Protein AF-A0A059C573-F1 (afdb_monomer_lite)

Sequence (585 aa):
MQMGGVNGIGSIEAICLKLDEISQYSLIKECLASLSNLRFLQVDSKDFDGITKSILTQLAKNLKVLNLTGCMELRKTPDLSFHVNLERLILESCENLVQIHTSISQLKKLVFLNLKDCNNLRELPNEMGALESLRELLLDSTAIEEIPEWRRMKKLEILSLDKCTLLTKFSFVGCVAAATNLSLVDSHLTQLPKSIENFNSLIQLNLSSTNMWELPDVTGNMKNLKVLKMRCPLRKLSSSIGMLEKLEELEAWGSFKEIPNNIGNLRLLKNLILGSPRISMVPRLPESLVNLCCKTTSMETLPNFSNLINLRNLRLTLWLNHEGPCKLEAAPSARWIGTLQMLEFLKLSSPYIATLSSDLILLSQLKKLKLQCCHLQCLPRLPTNLSYLSIKSCQRMKTTNDLSNLKALSDLVIVGCDELTEIRGLEGLENLRTLELVALPSLVKLPDLTNLKKLKKIHLNDLSNLKALSDLVTVGCDELTEIRGLEGLENLRTLELVALPSLVKLPDLTNLKKLKKIHLNDCTKLFEILGGPESSEILHNVNWSNLQKFPVPPSLENLKVRNPETKESTSDLVFREFANVSTWM

Organism: Eucalyptus grandis (NCBI:txid71139)

InterPro domains:
  IPR032675 Leucine-rich repeat domain superfamily [G3DSA:3.80.10.10] (12-290)
  IPR032675 Leucine-rich repeat domain superfamily [G3DSA:3.80.10.10] (291-463)
  IPR032675 Leucine-rich repeat domain superfamily [G3DSA:3.80.10.10] (464-574)

pLDDT: mean 75.04, std 18.4, range [27.03, 98.38]

Structure (mmCIF, N/CA/C/O backbone):
data_AF-A0A059C573-F1
#
_entry.id   AF-A0A059C573-F1
#
loop_
_atom_site.group_PDB
_atom_site.id
_atom_site.type_symbol
_atom_site.label_atom_id
_atom_site.label_alt_id
_atom_site.label_comp_id
_atom_site.label_asym_id
_atom_site.label_entity_id
_atom_site.label_seq_id
_atom_site.pdbx_PDB_ins_code
_atom_site.Cartn_x
_atom_site.Cartn_y
_atom_site.Cartn_z
_atom_site.occupancy
_atom_site.B_iso_or_equiv
_atom_site.auth_seq_id
_atom_site.auth_comp_id
_atom_site.auth_asym_id
_atom_site.auth_atom_id
_atom_site.pdbx_PDB_model_num
ATOM 1 N N . MET A 1 1 ? -57.236 17.780 18.398 1.00 28.86 1 MET A N 1
ATOM 2 C CA . MET A 1 1 ? -58.036 16.578 18.082 1.00 28.86 1 MET A CA 1
ATOM 3 C C . MET A 1 1 ? -57.640 15.494 19.067 1.00 28.86 1 MET A C 1
ATOM 5 O O . MET A 1 1 ? -56.470 15.143 19.094 1.00 28.86 1 MET A O 1
ATOM 9 N N . GLN A 1 2 ? -58.568 15.018 19.902 1.00 29.19 2 GLN A N 1
ATOM 10 C CA . GLN A 1 2 ? -58.372 13.769 20.642 1.00 29.19 2 GLN A CA 1
ATOM 11 C C . GLN A 1 2 ? -58.235 12.648 19.608 1.00 29.19 2 GLN A C 1
ATOM 13 O O . GLN A 1 2 ? -59.201 12.322 18.923 1.00 29.19 2 GLN A O 1
ATOM 18 N N . MET A 1 3 ? -57.031 12.105 19.450 1.00 27.03 3 MET A N 1
ATOM 19 C CA . MET A 1 3 ? -56.837 10.877 18.689 1.00 27.03 3 MET A CA 1
ATOM 20 C C . MET A 1 3 ? -57.242 9.726 19.606 1.00 27.03 3 MET A C 1
ATOM 22 O O . MET A 1 3 ? -56.589 9.464 20.616 1.00 27.03 3 MET A O 1
ATOM 26 N N . GLY A 1 4 ? -58.365 9.087 19.275 1.00 27.38 4 GLY A N 1
ATOM 27 C CA . GLY A 1 4 ? -58.764 7.816 19.865 1.00 27.38 4 GLY A CA 1
ATOM 28 C C . GLY A 1 4 ? -57.619 6.808 19.783 1.00 27.38 4 GLY A C 1
ATOM 29 O O . GLY A 1 4 ? -56.829 6.836 18.839 1.00 27.38 4 GLY A O 1
ATOM 30 N N . GLY A 1 5 ? -57.516 5.957 20.806 1.00 33.62 5 GLY A N 1
ATOM 31 C CA . GLY A 1 5 ? -56.427 5.001 20.977 1.00 33.62 5 GLY A CA 1
ATOM 32 C C . GLY A 1 5 ? -56.122 4.233 19.694 1.00 33.62 5 GLY A C 1
ATOM 33 O O . GLY A 1 5 ? -56.899 3.383 19.261 1.00 33.62 5 GLY A O 1
ATOM 34 N N . VAL A 1 6 ? -54.966 4.522 19.097 1.00 39.78 6 VAL A N 1
ATOM 35 C CA . VAL A 1 6 ? -54.419 3.723 18.004 1.00 39.78 6 VAL A CA 1
ATOM 36 C C . VAL A 1 6 ? -53.833 2.463 18.639 1.00 39.78 6 VAL A C 1
ATOM 38 O O . VAL A 1 6 ? -52.657 2.399 18.993 1.00 39.78 6 VAL A O 1
ATOM 41 N N . ASN A 1 7 ? -54.680 1.456 18.846 1.00 40.38 7 ASN A N 1
ATOM 42 C CA . ASN A 1 7 ? -54.255 0.112 19.224 1.00 40.38 7 ASN A CA 1
ATOM 43 C C . ASN A 1 7 ? -53.390 -0.460 18.088 1.00 40.38 7 ASN A C 1
ATOM 45 O O . ASN A 1 7 ? -53.911 -0.944 17.089 1.00 40.38 7 ASN A O 1
ATOM 49 N N . GLY A 1 8 ? -52.065 -0.348 18.218 1.00 46.00 8 GLY A N 1
ATOM 50 C CA . GLY A 1 8 ? -51.107 -0.862 17.232 1.00 46.00 8 GLY A CA 1
ATOM 51 C C . GLY A 1 8 ? -49.715 -0.228 17.278 1.00 46.00 8 GLY A C 1
ATOM 52 O O . GLY A 1 8 ? -48.758 -0.836 16.816 1.00 46.00 8 GLY A O 1
ATOM 53 N N . ILE A 1 9 ? -49.556 0.954 17.885 1.00 49.59 9 ILE A N 1
ATOM 54 C CA . ILE A 1 9 ? -48.246 1.641 17.948 1.00 49.59 9 ILE A CA 1
ATOM 55 C C . ILE A 1 9 ? -47.241 0.897 18.848 1.00 49.59 9 ILE A C 1
ATOM 57 O O . ILE A 1 9 ? -46.040 0.919 18.600 1.00 49.59 9 ILE A O 1
ATOM 61 N N . GLY A 1 10 ? -47.723 0.155 19.850 1.00 54.41 10 GLY A N 1
ATOM 62 C CA . GLY A 1 10 ? -46.877 -0.576 20.797 1.00 54.41 10 GLY A CA 1
ATOM 63 C C . GLY A 1 10 ? -46.015 -1.693 20.192 1.00 54.41 10 GLY A C 1
ATOM 64 O O . GLY A 1 10 ? -45.104 -2.149 20.869 1.00 54.41 10 GLY A O 1
ATOM 65 N N . SER A 1 11 ? -46.253 -2.146 18.953 1.00 59.22 11 SER A N 1
ATOM 66 C CA . SER A 1 11 ? -45.430 -3.174 18.282 1.00 59.22 11 SER A CA 1
ATOM 67 C C . SER A 1 11 ? -44.274 -2.611 17.449 1.00 59.22 11 SER A C 1
ATOM 69 O O . SER A 1 11 ? -43.527 -3.384 16.856 1.00 59.22 11 SER A O 1
ATOM 71 N N . ILE A 1 12 ? -44.131 -1.286 17.351 1.00 59.88 12 ILE A N 1
ATOM 72 C CA . ILE A 1 12 ? -43.086 -0.670 16.527 1.00 59.88 12 ILE A CA 1
ATOM 73 C C . ILE A 1 12 ? -41.718 -0.851 17.196 1.00 59.88 12 ILE A C 1
ATOM 75 O O . ILE A 1 12 ? -41.489 -0.376 18.307 1.00 59.88 12 ILE A O 1
ATOM 79 N N . GLU A 1 13 ? -40.794 -1.511 16.493 1.00 67.44 13 GLU A N 1
ATOM 80 C CA . GLU A 1 13 ? -39.437 -1.786 16.988 1.00 67.44 13 GLU A CA 1
ATOM 81 C C . GLU A 1 13 ? -38.367 -0.821 16.445 1.00 67.44 13 GLU A C 1
ATOM 83 O O . GLU A 1 13 ? -37.276 -0.743 17.014 1.00 67.44 13 GLU A O 1
ATOM 88 N N . ALA A 1 14 ? -38.651 -0.064 15.380 1.00 67.88 14 ALA A N 1
ATOM 89 C CA . ALA A 1 14 ? -37.696 0.851 14.752 1.00 67.88 14 ALA A CA 1
ATOM 90 C C . ALA A 1 14 ? -38.371 2.124 14.227 1.00 67.88 14 ALA A C 1
ATOM 92 O O . ALA A 1 14 ? -39.401 2.041 13.558 1.00 67.88 14 ALA A O 1
ATOM 93 N N . ILE A 1 15 ? -37.783 3.291 14.512 1.00 67.56 15 ILE A N 1
ATOM 94 C CA . ILE A 1 15 ? -38.292 4.601 14.077 1.00 67.56 15 ILE A CA 1
ATOM 95 C C . ILE A 1 15 ? -37.143 5.498 13.620 1.00 67.56 15 ILE A C 1
ATOM 97 O O . ILE A 1 15 ? -36.111 5.587 14.285 1.00 67.56 15 ILE A O 1
ATOM 101 N N . CYS A 1 16 ? -37.371 6.215 12.519 1.00 64.38 16 CYS A N 1
ATOM 102 C CA . CYS A 1 16 ? -36.557 7.348 12.092 1.00 64.38 16 CYS A CA 1
ATOM 103 C C . CYS A 1 16 ? -37.394 8.624 12.211 1.00 64.38 16 CYS A C 1
ATOM 105 O O . CYS A 1 16 ? -38.451 8.733 11.592 1.00 64.38 16 CYS A O 1
ATOM 107 N N . LEU A 1 17 ? -36.928 9.577 13.011 1.00 69.25 17 LEU A N 1
ATOM 108 C CA . LEU A 1 17 ? -37.536 10.888 13.178 1.00 69.25 17 LEU A CA 1
ATOM 109 C C . LEU A 1 17 ? -36.695 11.909 12.428 1.00 69.25 17 LEU A C 1
ATOM 111 O O . LEU A 1 17 ? -35.503 12.037 12.699 1.00 69.25 17 LEU A O 1
ATOM 115 N N . LYS A 1 18 ? -37.334 12.648 11.525 1.00 66.25 18 LYS A N 1
ATOM 116 C CA . LYS A 1 18 ? -36.776 13.869 10.959 1.00 66.25 18 LYS A CA 1
ATOM 117 C C . LYS A 1 18 ? -37.558 15.042 11.530 1.00 66.25 18 LYS A C 1
ATOM 119 O O . LYS A 1 18 ? -38.762 15.140 11.313 1.00 66.25 18 LYS A O 1
ATOM 124 N N . LEU A 1 19 ? -36.892 15.855 12.336 1.00 63.47 19 LEU A N 1
ATOM 125 C CA . LEU A 1 19 ? -37.498 16.937 13.101 1.00 63.47 19 LEU A CA 1
ATOM 126 C C . LEU A 1 19 ? -37.050 18.267 12.492 1.00 63.47 19 LEU A C 1
ATOM 128 O O . LEU A 1 19 ? -35.988 18.786 12.840 1.00 63.47 19 LEU A O 1
ATOM 132 N N . ASP A 1 20 ? -37.864 18.775 11.561 1.00 58.16 20 ASP A N 1
ATOM 133 C CA . ASP A 1 20 ? -37.593 20.006 10.805 1.00 58.16 20 ASP A CA 1
ATOM 134 C C . ASP A 1 20 ? -38.266 21.263 11.426 1.00 58.16 20 ASP A C 1
ATOM 136 O O . ASP A 1 20 ? -37.802 22.373 11.176 1.00 58.16 20 ASP A O 1
ATOM 140 N N . GLU A 1 21 ? -39.312 21.123 12.267 1.00 58.44 21 GLU A N 1
ATOM 141 C CA . GLU A 1 21 ? -40.057 22.248 12.886 1.00 58.44 21 GLU A CA 1
ATOM 142 C C . GLU A 1 21 ? -40.458 22.017 14.359 1.00 58.44 21 GLU A C 1
ATOM 144 O O . GLU A 1 21 ? -41.002 20.965 14.700 1.00 58.44 21 GLU A O 1
ATOM 149 N N . ILE A 1 22 ? -40.304 23.042 15.221 1.00 55.88 22 ILE A N 1
ATOM 150 C CA . ILE A 1 22 ? -40.609 23.044 16.681 1.00 55.88 22 ILE A CA 1
ATOM 151 C C . ILE A 1 22 ? -42.068 22.632 17.002 1.00 55.88 22 ILE A C 1
ATOM 153 O O . ILE A 1 22 ? -42.359 22.071 18.062 1.00 55.88 22 ILE A O 1
ATOM 157 N N . SER A 1 23 ? -42.995 22.845 16.068 1.00 54.47 23 SER A N 1
ATOM 158 C CA . SER A 1 23 ? -44.425 22.525 16.189 1.00 54.47 23 SER A CA 1
ATOM 159 C C . SER A 1 23 ? -44.732 21.017 16.225 1.00 54.47 23 SER A C 1
ATOM 161 O O . SER A 1 23 ? -45.738 20.613 16.808 1.00 54.47 23 SER A O 1
ATOM 163 N N . GLN A 1 24 ? -43.867 20.168 15.656 1.00 56.25 24 GLN A N 1
ATOM 164 C CA . GLN A 1 24 ? -44.086 18.717 15.562 1.00 56.25 24 GLN A CA 1
ATOM 165 C C . GLN A 1 24 ? -43.745 17.969 16.865 1.00 56.25 24 GLN A C 1
ATOM 167 O O . GLN A 1 24 ? -44.153 16.824 17.069 1.00 56.25 24 GLN A O 1
ATOM 172 N N . TYR A 1 25 ? -43.024 18.610 17.788 1.00 59.28 25 TYR A N 1
ATOM 173 C CA . TYR A 1 25 ? -42.385 17.927 18.912 1.00 59.28 25 TYR A CA 1
ATOM 174 C C . TYR A 1 25 ? -43.339 17.549 20.062 1.00 59.28 25 TYR A C 1
ATOM 176 O O . TYR A 1 25 ? -43.105 16.550 20.745 1.00 59.28 25 TYR A O 1
ATOM 184 N N . SER A 1 26 ? -44.421 18.305 20.290 1.00 59.22 26 SER A N 1
ATOM 185 C CA . SER A 1 26 ? -45.406 17.996 21.344 1.00 59.22 26 SER A CA 1
ATOM 186 C C . SER A 1 26 ? -46.211 16.729 21.026 1.00 59.22 26 SER A C 1
ATOM 188 O O . SER A 1 26 ? -46.385 15.877 21.895 1.00 59.22 26 SER A O 1
ATOM 190 N N . LEU A 1 27 ? -46.608 16.562 19.760 1.00 55.97 27 LEU A N 1
ATOM 191 C CA . LEU A 1 27 ? -47.287 15.370 19.235 1.00 55.97 27 LEU A CA 1
ATOM 192 C C . LEU A 1 27 ? -46.377 14.134 19.235 1.00 55.97 27 LEU A C 1
ATOM 194 O O . LEU A 1 27 ? -46.813 13.025 19.547 1.00 55.97 27 LEU A O 1
ATOM 198 N N . ILE A 1 28 ? -45.095 14.327 18.916 1.00 60.16 28 ILE A N 1
ATOM 199 C CA . ILE A 1 28 ? -44.097 13.253 18.901 1.00 60.16 28 ILE A CA 1
ATOM 200 C C . ILE A 1 28 ? -43.804 12.754 20.320 1.00 60.16 28 ILE A C 1
ATOM 202 O O . ILE A 1 28 ? -43.678 11.549 20.523 1.00 60.16 28 ILE A O 1
ATOM 206 N N . LYS A 1 29 ? -43.776 13.641 21.322 1.00 60.09 29 LYS A N 1
ATOM 207 C CA . LYS A 1 29 ? -43.581 13.268 22.731 1.00 60.09 29 LYS A CA 1
ATOM 208 C C . LYS A 1 29 ? -44.663 12.309 23.248 1.00 60.09 29 LYS A C 1
ATOM 210 O O . LYS A 1 29 ? -44.327 11.305 23.871 1.00 60.09 29 LYS A O 1
ATOM 215 N N . GLU A 1 30 ? -45.939 12.580 22.970 1.00 61.62 30 GLU A N 1
ATOM 216 C CA . GLU A 1 30 ? -47.046 11.701 23.388 1.00 61.62 30 GLU A CA 1
ATOM 217 C C . GLU A 1 30 ? -47.024 10.354 22.655 1.00 61.62 30 GLU A C 1
ATOM 219 O O . GLU A 1 30 ? -47.200 9.307 23.281 1.00 61.62 30 GLU A O 1
ATOM 224 N N . CYS A 1 31 ? -46.726 10.358 21.350 1.00 59.47 31 CYS A N 1
ATOM 225 C CA . CYS A 1 31 ? -46.600 9.128 20.570 1.00 59.47 31 CYS A CA 1
ATOM 226 C C . CYS A 1 31 ? -45.435 8.259 21.065 1.00 59.47 31 CYS A C 1
ATOM 228 O O . CYS A 1 31 ? -45.620 7.067 21.293 1.00 59.47 31 CYS A O 1
ATOM 230 N N . LEU A 1 32 ? -44.253 8.842 21.284 1.00 63.88 32 LEU A N 1
ATOM 231 C CA . LEU A 1 32 ? -43.049 8.123 21.713 1.00 63.88 32 LEU A CA 1
ATOM 232 C C . LEU A 1 32 ? -43.197 7.502 23.108 1.00 63.88 32 LEU A C 1
ATOM 234 O O . LEU A 1 32 ? -42.754 6.374 23.313 1.00 63.88 32 LEU A O 1
ATOM 238 N N . ALA A 1 33 ? -43.900 8.154 24.039 1.00 63.12 33 ALA A N 1
ATOM 239 C CA . ALA A 1 33 ? -44.165 7.591 25.367 1.00 63.12 33 ALA A CA 1
ATOM 240 C C . ALA A 1 33 ? -44.930 6.248 25.330 1.00 63.12 33 ALA A C 1
ATOM 242 O O . ALA A 1 33 ? -44.840 5.462 26.274 1.00 63.12 33 ALA A O 1
ATOM 243 N N . SER A 1 34 ? -45.659 5.963 24.244 1.00 65.06 34 SER A N 1
ATOM 244 C CA . SER A 1 34 ? -46.430 4.724 24.067 1.00 65.06 34 SER A CA 1
ATOM 245 C C . SER A 1 34 ? -45.643 3.563 23.427 1.00 65.06 34 SER A C 1
ATOM 247 O O . SER A 1 34 ? -46.145 2.439 23.356 1.00 65.06 34 SER A O 1
ATOM 249 N N . LEU A 1 35 ? -44.397 3.796 22.990 1.00 67.12 35 LEU A N 1
ATOM 250 C CA . LEU A 1 35 ? -43.607 2.865 22.169 1.00 67.12 35 LEU A CA 1
ATOM 251 C C . LEU A 1 35 ? -42.702 1.971 23.015 1.00 67.12 35 LEU A C 1
ATOM 253 O O . LEU A 1 35 ? -41.475 2.034 22.960 1.00 67.12 35 LEU A O 1
ATOM 257 N N . SER A 1 36 ? -43.330 1.105 23.807 1.00 69.62 36 SER A N 1
ATOM 258 C CA . SER A 1 36 ? -42.629 0.234 24.751 1.00 69.62 36 SER A CA 1
ATOM 259 C C . SER A 1 36 ? -41.708 -0.802 24.092 1.00 69.62 36 SER A C 1
ATOM 261 O O . SER A 1 36 ? -40.754 -1.219 24.739 1.00 69.62 36 SER A O 1
ATOM 263 N N . ASN A 1 37 ? -41.920 -1.194 22.830 1.00 71.81 37 ASN A N 1
ATOM 264 C CA . ASN A 1 37 ? -41.076 -2.173 22.122 1.00 71.81 37 ASN A CA 1
ATOM 265 C C . ASN A 1 37 ? -39.974 -1.557 21.243 1.00 71.81 37 ASN A C 1
ATOM 267 O O . ASN A 1 37 ? -39.281 -2.295 20.541 1.00 71.81 37 ASN A O 1
ATOM 271 N N . LEU A 1 38 ? -39.776 -0.235 21.280 1.00 73.00 38 LEU A N 1
ATOM 272 C CA . LEU A 1 38 ? -38.800 0.434 20.423 1.00 73.00 38 LEU A CA 1
ATOM 273 C C . LEU A 1 38 ? -37.362 -0.012 20.743 1.00 73.00 38 LEU A C 1
ATOM 275 O O . LEU A 1 38 ? -36.883 0.135 21.868 1.00 73.00 38 LEU A O 1
ATOM 279 N N . ARG A 1 39 ? -36.655 -0.529 19.733 1.00 77.19 39 ARG A N 1
ATOM 280 C CA . ARG A 1 39 ? -35.262 -1.002 19.818 1.00 77.19 39 ARG A CA 1
ATOM 281 C C . ARG A 1 39 ? -34.296 -0.136 19.024 1.00 77.19 39 ARG A C 1
ATOM 283 O O . ARG A 1 39 ? -33.131 -0.057 19.405 1.00 77.19 39 ARG A O 1
ATOM 290 N N . PHE A 1 40 ? -34.757 0.498 17.952 1.00 75.94 40 PHE A N 1
ATOM 291 C CA . PHE A 1 40 ? -33.961 1.378 17.102 1.00 75.94 40 PHE A CA 1
ATOM 292 C C . PHE A 1 40 ? -34.611 2.756 17.014 1.00 75.94 40 PHE A C 1
ATOM 294 O O . PHE A 1 40 ? -35.786 2.872 16.667 1.00 75.94 40 PHE A O 1
ATOM 301 N N . LEU A 1 41 ? -33.828 3.794 17.285 1.00 76.75 41 LEU A N 1
ATOM 302 C CA . LEU A 1 41 ? -34.238 5.178 17.114 1.00 76.75 41 LEU A CA 1
ATOM 303 C C . LEU A 1 41 ? -33.151 5.928 16.351 1.00 76.75 41 LEU A C 1
ATOM 305 O O . LEU A 1 41 ? -32.022 6.026 16.830 1.00 76.75 41 LEU A O 1
ATOM 309 N N . GLN A 1 42 ? -33.509 6.479 15.197 1.00 73.19 42 GLN A N 1
ATOM 310 C CA . GLN A 1 42 ? -32.719 7.494 14.512 1.00 73.19 42 GLN A CA 1
ATOM 311 C C . GLN A 1 42 ? -33.402 8.848 14.667 1.00 73.19 42 GLN A C 1
ATOM 313 O O . GLN A 1 42 ? -34.602 8.959 14.422 1.00 73.19 42 GLN A O 1
ATOM 318 N N . VAL A 1 43 ? -32.645 9.864 15.067 1.00 74.75 43 VAL A N 1
ATOM 319 C CA . VAL A 1 43 ? -33.117 11.245 15.155 1.00 74.75 43 VAL A CA 1
ATOM 320 C C . VAL A 1 43 ? -32.210 12.109 14.296 1.00 74.75 43 VAL A C 1
ATOM 322 O O . VAL A 1 43 ? -31.024 12.231 14.577 1.00 74.75 43 VAL A O 1
ATOM 325 N N . ASP A 1 44 ? -32.791 12.706 13.266 1.00 69.38 44 ASP A N 1
ATOM 326 C CA . ASP A 1 44 ? -32.211 13.807 12.508 1.00 69.38 44 ASP A CA 1
ATOM 327 C C . ASP A 1 44 ? -32.945 15.075 12.950 1.00 69.38 44 ASP A C 1
ATOM 329 O O . ASP A 1 44 ? -34.145 15.231 12.710 1.00 69.38 44 ASP A O 1
ATOM 333 N N . SER A 1 45 ? -32.265 15.932 13.708 1.00 66.19 45 SER A N 1
ATOM 334 C CA . SER A 1 45 ? -32.855 17.166 14.212 1.00 66.19 45 SER A CA 1
ATOM 335 C C . SER A 1 45 ? -31.835 18.285 14.253 1.00 66.19 45 SER A C 1
ATOM 337 O O . SER A 1 45 ? -30.712 18.111 14.732 1.00 66.19 45 SER A O 1
ATOM 339 N N . LYS A 1 46 ? -32.288 19.458 13.812 1.00 61.78 46 LYS A N 1
ATOM 340 C CA . LYS A 1 46 ? -31.555 20.719 13.912 1.00 61.78 46 LYS A CA 1
ATOM 341 C C . LYS A 1 46 ? -31.703 21.402 15.273 1.00 61.78 46 LYS A C 1
ATOM 343 O O . LYS A 1 46 ? -31.081 22.430 15.462 1.00 61.78 46 LYS A O 1
ATOM 348 N N . ASP A 1 47 ? -32.509 20.878 16.199 1.00 59.84 47 ASP A N 1
ATOM 349 C CA . ASP A 1 47 ? -32.730 21.479 17.523 1.00 59.84 47 ASP A CA 1
ATOM 350 C C . ASP A 1 47 ? -32.786 20.384 18.603 1.00 59.84 47 ASP A C 1
ATOM 352 O O . ASP A 1 47 ? -33.794 19.687 18.769 1.00 59.84 47 ASP A O 1
ATOM 356 N N . PHE A 1 48 ? -31.661 20.174 19.299 1.00 62.22 48 PHE A N 1
ATOM 357 C CA . PHE A 1 48 ? -31.492 19.078 20.263 1.00 62.22 48 PHE A CA 1
ATOM 358 C C . PHE A 1 48 ? -31.632 19.513 21.739 1.00 62.22 48 PHE A C 1
ATOM 360 O O . PHE A 1 48 ? -31.849 18.664 22.607 1.00 62.22 48 PHE A O 1
ATOM 367 N N . ASP A 1 49 ? -31.538 20.809 22.057 1.00 56.62 49 ASP A N 1
ATOM 368 C CA . ASP A 1 49 ? -31.042 21.286 23.366 1.00 56.62 49 ASP A CA 1
ATOM 369 C C . ASP A 1 49 ? -32.060 21.228 24.534 1.00 56.62 49 ASP A C 1
ATOM 371 O O . ASP A 1 49 ? -31.704 21.416 25.698 1.00 56.62 49 ASP A O 1
ATOM 375 N N . GLY A 1 50 ? -33.330 20.875 24.286 1.00 54.50 50 GLY A N 1
ATOM 376 C CA . GLY A 1 50 ? -34.336 20.777 25.362 1.00 54.50 50 GLY A CA 1
ATOM 377 C C . GLY A 1 50 ? -35.382 19.675 25.208 1.00 54.50 50 GLY A C 1
ATOM 378 O O . GLY A 1 50 ? -35.674 18.943 26.160 1.00 54.50 50 GLY A O 1
ATOM 379 N N . ILE A 1 51 ? -35.950 19.521 24.013 1.00 53.25 51 ILE A N 1
ATOM 380 C CA . ILE A 1 51 ? -37.140 18.683 23.821 1.00 53.25 51 ILE A CA 1
ATOM 381 C C . ILE A 1 51 ? -36.769 17.196 23.706 1.00 53.25 51 ILE A C 1
ATOM 383 O O . ILE A 1 51 ? -37.424 16.333 24.298 1.00 53.25 51 ILE A O 1
ATOM 387 N N . THR A 1 52 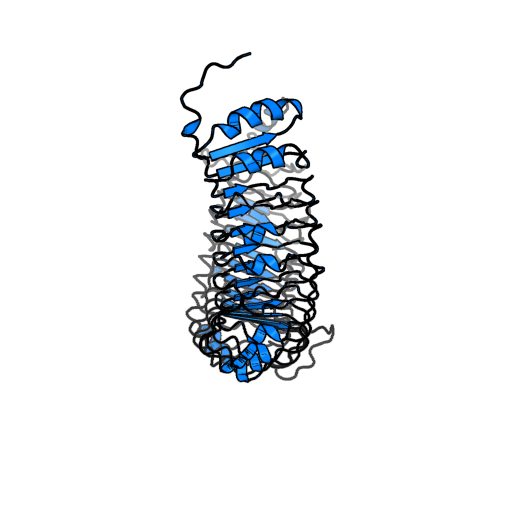? -35.640 16.891 23.066 1.00 57.53 52 THR A N 1
ATOM 388 C CA . THR A 1 52 ? -35.136 15.522 22.888 1.00 57.53 52 THR A CA 1
ATOM 389 C C . THR A 1 52 ? -34.700 14.879 24.209 1.00 57.53 52 THR A C 1
ATOM 391 O O . THR A 1 52 ? -34.886 13.679 24.396 1.00 57.53 52 THR A O 1
ATOM 394 N N . LYS A 1 53 ? -34.237 15.662 25.197 1.00 60.66 53 LYS A N 1
ATOM 395 C CA . LYS A 1 53 ? -33.958 15.175 26.565 1.00 60.66 53 LYS A CA 1
ATOM 396 C C . LYS A 1 53 ? -35.212 14.603 27.241 1.00 60.66 53 LYS A C 1
ATOM 398 O O . LYS A 1 53 ? -35.144 13.559 27.892 1.00 60.66 53 LYS A O 1
ATOM 403 N N . SER A 1 54 ? -36.367 15.249 27.054 1.00 59.91 54 SER A N 1
ATOM 404 C CA . SER A 1 54 ? -37.650 14.754 27.575 1.00 59.91 54 SER A CA 1
ATOM 405 C C . SER A 1 54 ? -38.135 13.506 26.838 1.00 59.91 54 SER A C 1
ATOM 407 O O . SER A 1 54 ? -38.844 12.701 27.432 1.00 59.91 54 SER A O 1
ATOM 409 N N . ILE A 1 55 ? -37.787 13.363 25.561 1.00 63.31 55 ILE A N 1
ATOM 410 C CA . ILE A 1 55 ? -38.180 12.227 24.722 1.00 63.31 55 ILE A CA 1
ATOM 411 C C . ILE A 1 55 ? -37.321 10.997 25.043 1.00 63.31 55 ILE A C 1
ATOM 413 O O . ILE A 1 55 ? -37.844 9.914 25.305 1.00 63.31 55 ILE A O 1
ATOM 417 N N . LEU A 1 56 ? -35.998 11.168 25.095 1.00 65.62 56 LEU A N 1
ATOM 418 C CA . LEU A 1 56 ? -35.053 10.088 25.378 1.00 65.62 56 LEU A CA 1
ATOM 419 C C . LEU A 1 56 ? -35.252 9.507 26.780 1.00 65.62 56 LEU A C 1
ATOM 421 O O . LEU A 1 56 ? -35.199 8.299 26.954 1.00 65.62 56 LEU A O 1
ATOM 425 N N . THR A 1 57 ? -35.564 10.329 27.783 1.00 64.94 57 THR A N 1
ATOM 426 C CA . THR A 1 57 ? -35.853 9.827 29.141 1.00 64.94 57 THR A CA 1
ATOM 427 C C . THR A 1 57 ? -37.093 8.919 29.205 1.00 64.94 57 THR A C 1
ATOM 429 O O . THR A 1 57 ? -37.141 8.034 30.058 1.00 64.94 57 THR A O 1
ATOM 432 N N . GLN A 1 58 ? -38.067 9.071 28.298 1.00 65.06 58 GLN A N 1
ATOM 433 C CA . GLN A 1 58 ? -39.298 8.264 28.269 1.00 65.06 58 GLN A CA 1
ATOM 434 C C . GLN A 1 58 ? -39.151 6.940 27.497 1.00 65.06 58 GLN A C 1
ATOM 436 O O . GLN A 1 58 ? -39.753 5.939 27.879 1.00 65.06 58 GLN A O 1
ATOM 441 N N . LEU A 1 59 ? -38.315 6.904 26.456 1.00 63.47 59 LEU A N 1
ATOM 442 C CA . LEU A 1 59 ? -38.112 5.747 25.563 1.00 63.47 59 LEU A CA 1
ATOM 443 C C . LEU A 1 59 ? -37.123 4.693 26.097 1.00 63.47 59 LEU A C 1
ATOM 445 O O . LEU A 1 59 ? -36.794 3.712 25.428 1.00 63.47 59 LEU A O 1
ATOM 449 N N . ALA A 1 60 ? -36.610 4.903 27.305 1.00 59.94 60 ALA A N 1
ATOM 450 C CA . ALA A 1 60 ? -35.264 4.472 27.639 1.00 59.94 60 ALA A CA 1
ATOM 451 C C . ALA A 1 60 ? -35.066 2.969 27.905 1.00 59.94 60 ALA A C 1
ATOM 453 O O . ALA A 1 60 ? -33.955 2.462 27.767 1.00 59.94 60 ALA A O 1
ATOM 454 N N . LYS A 1 61 ? -36.109 2.219 28.282 1.00 68.44 61 LYS A N 1
ATOM 455 C CA . LYS A 1 61 ? -35.902 0.879 28.862 1.00 68.44 61 LYS A CA 1
ATOM 456 C C . LYS A 1 61 ? -35.552 -0.219 27.851 1.00 68.44 61 LYS A C 1
ATOM 458 O O . LYS A 1 61 ? -34.856 -1.154 28.238 1.00 68.44 61 LYS A O 1
ATOM 463 N N . ASN A 1 62 ? -35.977 -0.119 26.588 1.00 74.88 62 ASN A N 1
ATOM 464 C CA . ASN A 1 62 ? -35.821 -1.203 25.598 1.00 74.88 62 ASN A CA 1
ATOM 465 C C . ASN A 1 62 ? -34.957 -0.843 24.380 1.00 74.88 62 ASN A C 1
ATOM 467 O O . ASN A 1 62 ? -34.685 -1.710 23.543 1.00 74.88 62 ASN A O 1
ATOM 471 N N . LEU A 1 63 ? -34.472 0.399 24.311 1.00 82.88 63 LEU A N 1
ATOM 472 C CA . LEU A 1 63 ? -33.671 0.870 23.191 1.00 82.88 63 LEU A CA 1
ATOM 473 C C . LEU A 1 63 ? -32.315 0.148 23.136 1.00 82.88 63 LEU A C 1
ATOM 475 O O . LEU A 1 63 ? -31.564 0.134 24.111 1.00 82.88 63 LEU A O 1
ATOM 479 N N . LYS A 1 64 ? -31.999 -0.427 21.973 1.00 88.75 64 LYS A N 1
ATOM 480 C CA . LYS A 1 64 ? -30.721 -1.091 21.675 1.00 88.75 64 LYS A CA 1
ATOM 481 C C . LYS A 1 64 ? -29.819 -0.242 20.790 1.00 88.75 64 LYS A C 1
ATOM 483 O O . LYS A 1 64 ? -28.602 -0.314 20.922 1.00 88.75 64 LYS A O 1
ATOM 488 N N . VAL A 1 65 ? -30.390 0.550 19.890 1.00 89.44 65 VAL A N 1
ATOM 489 C CA . VAL A 1 65 ? -29.648 1.388 18.949 1.00 89.44 65 VAL A CA 1
ATOM 490 C C . VAL A 1 65 ? -30.188 2.806 19.003 1.00 89.44 65 VAL A C 1
ATOM 492 O O . VAL A 1 65 ? -31.379 3.026 18.790 1.00 89.44 65 VAL A O 1
ATOM 495 N N . LEU A 1 66 ? -29.293 3.755 19.258 1.00 88.44 66 LEU A N 1
ATOM 496 C CA . LEU A 1 66 ? -29.569 5.182 19.206 1.00 88.44 66 LEU A CA 1
ATOM 497 C C . LEU A 1 66 ? -28.643 5.811 18.169 1.00 88.44 66 LEU A C 1
ATOM 499 O O . LEU A 1 66 ? -27.422 5.782 18.330 1.00 88.44 66 LEU A O 1
ATOM 503 N N . ASN A 1 67 ? -29.230 6.353 17.108 1.00 85.12 67 ASN A N 1
ATOM 504 C CA . ASN A 1 67 ? -28.526 7.048 16.046 1.00 85.12 67 ASN A CA 1
ATOM 505 C C . ASN A 1 67 ? -28.901 8.535 16.045 1.00 85.12 67 ASN A C 1
ATOM 507 O O . ASN A 1 67 ? -30.054 8.890 15.822 1.00 85.12 67 ASN A O 1
ATOM 511 N N . LEU A 1 68 ? -27.912 9.378 16.305 1.00 85.94 68 LEU A N 1
ATOM 512 C CA . LEU A 1 68 ? -27.991 10.832 16.371 1.00 85.94 68 LEU A CA 1
ATOM 513 C C . LEU A 1 68 ? -27.059 11.480 15.334 1.00 85.94 68 LEU A C 1
ATOM 515 O O . LEU A 1 68 ? -26.576 12.587 15.554 1.00 85.94 68 LEU A O 1
ATOM 519 N N . THR A 1 69 ? -26.733 10.771 14.247 1.00 85.62 69 THR A N 1
ATOM 520 C CA . THR A 1 69 ? -25.847 11.286 13.198 1.00 85.62 69 THR A CA 1
ATOM 521 C C . THR A 1 69 ? -26.323 12.649 12.697 1.00 85.62 69 THR A C 1
ATOM 523 O O . THR A 1 69 ? -27.494 12.810 12.356 1.00 85.62 69 THR A O 1
ATOM 526 N N . GLY A 1 70 ? -25.407 13.614 12.620 1.00 80.81 70 GLY A N 1
ATOM 527 C CA . GLY A 1 70 ? -25.679 14.947 12.084 1.00 80.81 70 GLY A CA 1
ATOM 528 C C . GLY A 1 70 ? -26.489 15.863 13.007 1.00 80.81 70 GLY A C 1
ATOM 529 O O . GLY A 1 70 ? -26.979 16.892 12.547 1.00 80.81 70 GLY A O 1
ATOM 530 N N . CYS A 1 71 ? -26.650 15.536 14.297 1.00 80.69 71 CYS A N 1
ATOM 531 C CA . CYS A 1 71 ? -27.282 16.441 15.263 1.00 80.69 71 CYS A CA 1
ATOM 532 C C . CYS A 1 71 ? -26.386 17.663 15.543 1.00 80.69 71 CYS A C 1
ATOM 534 O O . CYS A 1 71 ? -25.647 17.703 16.528 1.00 80.69 71 CYS A O 1
ATOM 536 N N . MET A 1 72 ? -26.475 18.680 14.681 1.00 77.06 72 MET A N 1
ATOM 537 C CA . MET A 1 72 ? -25.568 19.832 14.685 1.00 77.06 72 MET A CA 1
ATOM 538 C C . MET A 1 72 ? -25.645 20.691 15.946 1.00 77.06 72 MET A C 1
ATOM 540 O O . MET A 1 72 ? -24.641 21.277 16.308 1.00 77.06 72 MET A O 1
ATOM 544 N N . GLU A 1 73 ? -26.768 20.758 16.660 1.00 75.69 73 GLU A N 1
ATOM 545 C CA . GLU A 1 73 ? -26.876 21.562 17.896 1.00 75.69 73 GLU A CA 1
ATOM 546 C C . GLU A 1 73 ? -26.486 20.792 19.169 1.00 75.69 73 GLU A C 1
ATOM 548 O O . GLU A 1 73 ? -26.491 21.343 20.271 1.00 75.69 73 GLU A O 1
ATOM 553 N N . LEU A 1 74 ? -26.140 19.505 19.055 1.00 80.38 74 LEU A N 1
ATOM 554 C CA . LEU A 1 74 ? -25.810 18.671 20.206 1.00 80.38 74 LEU A CA 1
ATOM 555 C C . LEU A 1 74 ? -24.469 19.092 20.818 1.00 80.38 74 LEU A C 1
ATOM 557 O O . LEU A 1 74 ? -23.426 18.595 20.415 1.00 80.38 74 LEU A O 1
ATOM 561 N N . ARG A 1 75 ? -24.486 19.948 21.845 1.00 84.75 75 ARG A N 1
ATOM 562 C CA . ARG A 1 75 ? -23.264 20.361 22.565 1.00 84.75 75 ARG A CA 1
ATOM 563 C C . ARG A 1 75 ? -22.763 19.336 23.575 1.00 84.75 75 ARG A C 1
ATOM 565 O O . ARG A 1 75 ? -21.559 19.230 23.818 1.00 84.75 75 ARG A O 1
ATOM 572 N N . LYS A 1 76 ? -23.682 18.579 24.173 1.00 86.44 76 LYS A N 1
ATOM 573 C CA . LYS A 1 76 ? -23.394 17.535 25.157 1.00 86.44 76 LYS A CA 1
ATOM 574 C C . LYS A 1 76 ? -24.277 16.325 24.905 1.00 86.44 76 LYS A C 1
ATOM 576 O O . LYS A 1 76 ? -25.462 16.500 24.636 1.00 86.44 76 LYS A O 1
ATOM 581 N N . THR A 1 77 ? -23.745 15.109 25.047 1.00 86.44 77 THR A N 1
ATOM 582 C CA . THR A 1 77 ? -24.604 13.919 24.948 1.00 86.44 77 THR A CA 1
ATOM 583 C C . THR A 1 77 ? -25.713 13.951 26.015 1.00 86.44 77 THR A C 1
ATOM 585 O O . THR A 1 77 ? -25.507 14.474 27.115 1.00 86.44 77 THR A O 1
ATOM 588 N N . PRO A 1 78 ? -26.909 13.415 25.717 1.00 80.69 78 PRO A N 1
ATOM 589 C CA . PRO A 1 78 ? -28.010 13.386 26.674 1.00 80.69 78 PRO A CA 1
ATOM 590 C C . PRO A 1 78 ? -27.681 12.509 27.889 1.00 80.69 78 PRO A C 1
ATOM 592 O O . PRO A 1 78 ? -26.756 11.694 27.864 1.00 80.69 78 PRO A O 1
ATOM 595 N N . ASP A 1 79 ? -28.471 12.645 28.956 1.00 83.19 79 ASP A N 1
ATOM 596 C CA . ASP A 1 79 ? -28.414 11.689 30.059 1.00 83.19 79 ASP A CA 1
ATOM 597 C C . ASP A 1 79 ? -28.931 10.323 29.581 1.00 83.19 79 ASP A C 1
ATOM 599 O O . ASP A 1 79 ? -30.116 10.132 29.300 1.00 83.19 79 ASP A O 1
ATOM 603 N N . LEU A 1 80 ? -28.007 9.373 29.466 1.00 84.44 80 LEU A N 1
ATOM 604 C CA . LEU A 1 80 ? -28.261 8.009 29.008 1.00 84.44 80 LEU A CA 1
ATOM 605 C C . LEU A 1 80 ? -28.471 7.031 30.173 1.00 84.44 80 LEU A C 1
ATOM 607 O O . LEU A 1 80 ? -28.481 5.823 29.950 1.00 84.44 80 LEU A O 1
ATOM 611 N N . SER A 1 81 ? -28.665 7.528 31.398 1.00 83.19 81 SER A N 1
ATOM 612 C CA . SER A 1 81 ? -28.755 6.696 32.603 1.00 83.19 81 SER A CA 1
ATOM 613 C C . SER A 1 81 ? -29.859 5.634 32.554 1.00 83.19 81 SER A C 1
ATOM 615 O O . SER A 1 81 ? -29.701 4.511 33.030 1.00 83.19 81 SER A O 1
ATOM 617 N N . PHE A 1 82 ? -30.969 5.951 31.892 1.00 77.81 82 PHE A N 1
ATOM 618 C CA . PHE A 1 82 ? -32.099 5.038 31.748 1.00 77.81 82 PHE A CA 1
ATOM 619 C C . PHE A 1 82 ? -31.949 4.033 30.586 1.00 77.81 82 PHE A C 1
ATOM 621 O O . PHE A 1 82 ? -32.739 3.093 30.502 1.00 77.81 82 PHE A O 1
ATOM 628 N N . HIS A 1 83 ? -30.936 4.183 29.721 1.00 80.00 83 HIS A N 1
ATOM 629 C CA . HIS A 1 83 ? -30.734 3.399 28.491 1.00 80.00 83 HIS A CA 1
ATOM 630 C C . HIS A 1 83 ? -29.783 2.210 28.683 1.00 80.00 83 HIS A C 1
ATOM 632 O O . HIS A 1 83 ? -28.962 1.897 27.825 1.00 80.00 83 HIS A O 1
ATOM 638 N N . VAL A 1 84 ? -29.882 1.511 29.813 1.00 83.69 84 VAL A N 1
ATOM 639 C CA . VAL A 1 84 ? -28.944 0.438 30.207 1.00 83.69 84 VAL A CA 1
ATOM 640 C C . VAL A 1 84 ? -28.861 -0.739 29.220 1.00 83.69 84 VAL A C 1
ATOM 642 O O . VAL A 1 84 ? -27.917 -1.530 29.278 1.00 83.69 84 VAL A O 1
ATOM 645 N N . ASN A 1 85 ? -29.842 -0.865 28.319 1.00 88.31 85 ASN A N 1
ATOM 646 C CA . ASN A 1 85 ? -29.907 -1.897 27.285 1.00 88.31 85 ASN A CA 1
ATOM 647 C C . ASN A 1 85 ? -29.287 -1.491 25.939 1.00 88.31 85 ASN A C 1
ATOM 649 O O . ASN A 1 85 ? -29.287 -2.309 25.019 1.00 88.31 85 ASN A O 1
ATOM 653 N N . LEU A 1 86 ? -28.742 -0.276 25.827 1.00 91.44 86 LEU A N 1
ATOM 654 C CA . LEU A 1 86 ? -28.161 0.219 24.586 1.00 91.44 86 LEU A CA 1
ATOM 655 C C . LEU A 1 86 ? -26.927 -0.603 24.187 1.00 91.44 86 LEU A C 1
ATOM 657 O O . LEU A 1 86 ? -25.991 -0.769 24.968 1.00 91.44 86 LEU A O 1
ATOM 661 N N . GLU A 1 87 ? -26.934 -1.099 22.953 1.00 94.94 87 GLU A N 1
ATOM 662 C CA . GLU A 1 87 ? -25.877 -1.892 22.321 1.00 94.94 87 GLU A CA 1
ATOM 663 C C . GLU A 1 87 ? -25.091 -1.065 21.289 1.00 94.94 87 GLU A C 1
ATOM 665 O O . GLU A 1 87 ? -23.903 -1.315 21.081 1.00 94.94 87 GLU A O 1
ATOM 670 N N . ARG A 1 88 ? -25.708 -0.054 20.660 1.00 95.06 88 ARG A N 1
ATOM 671 C CA . ARG A 1 88 ? -25.047 0.829 19.685 1.00 95.06 88 ARG A CA 1
ATOM 672 C C . ARG A 1 88 ? -25.445 2.290 19.883 1.00 95.06 88 ARG A C 1
ATOM 674 O O . ARG A 1 88 ? -26.633 2.605 19.928 1.00 95.06 88 ARG A O 1
ATOM 681 N N . LEU A 1 89 ? -24.452 3.171 19.934 1.00 94.69 89 LEU A N 1
ATOM 682 C CA . LEU A 1 89 ? -24.628 4.621 19.972 1.00 94.69 89 LEU A CA 1
ATOM 683 C C . LEU A 1 89 ? -23.862 5.254 18.807 1.00 94.69 89 LEU A C 1
ATOM 685 O O . LEU A 1 89 ? -22.655 5.050 18.674 1.00 94.69 89 LEU A O 1
ATOM 689 N N . ILE A 1 90 ? -24.569 5.994 17.957 1.00 92.56 90 ILE A N 1
ATOM 690 C CA . ILE A 1 90 ? -24.016 6.648 16.768 1.00 92.56 90 ILE A CA 1
ATOM 691 C C . ILE A 1 90 ? -24.240 8.150 16.910 1.00 92.56 90 ILE A C 1
ATOM 693 O O . ILE A 1 90 ? -25.370 8.589 17.080 1.00 92.56 90 ILE A O 1
ATOM 697 N N . LEU A 1 91 ? -23.156 8.913 16.880 1.00 92.56 91 LEU A N 1
ATOM 698 C CA . LEU A 1 91 ? -23.090 10.366 17.051 1.00 92.56 91 LEU A CA 1
ATOM 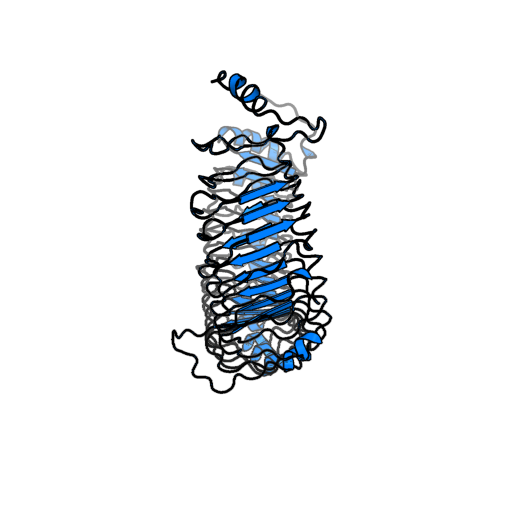699 C C . LEU A 1 91 ? -22.233 10.990 15.934 1.00 92.56 91 LEU A C 1
ATOM 701 O O . LEU A 1 91 ? -21.625 12.033 16.125 1.00 92.56 91 LEU A O 1
ATOM 705 N N . GLU A 1 92 ? -22.118 10.305 14.797 1.00 93.50 92 GLU A N 1
ATOM 706 C CA . GLU A 1 92 ? -21.279 10.728 13.674 1.00 93.50 92 GLU A CA 1
ATOM 707 C C . GLU A 1 92 ? -21.700 12.103 13.144 1.00 93.50 92 GLU A C 1
ATOM 709 O O . GLU A 1 92 ? -22.890 12.393 13.044 1.00 93.50 92 GLU A O 1
ATOM 714 N N . SER A 1 93 ? -20.734 12.954 12.809 1.00 90.56 93 SER A N 1
ATOM 715 C CA . SER A 1 93 ? -20.964 14.313 12.302 1.00 90.56 93 SER A CA 1
ATOM 716 C C . SER A 1 93 ? -21.781 15.214 13.247 1.00 90.56 93 SER A C 1
ATOM 718 O O . SER A 1 93 ? -22.442 16.149 12.800 1.00 90.56 93 SER A O 1
ATOM 720 N N . CYS A 1 94 ? -21.748 14.972 14.563 1.00 89.06 94 CYS A N 1
ATOM 721 C CA . CYS A 1 94 ? -22.251 15.922 15.563 1.00 89.06 94 CYS A CA 1
ATOM 722 C C . CYS A 1 94 ? -21.208 17.024 15.804 1.00 89.06 94 CYS A C 1
ATOM 724 O O . CYS A 1 94 ? -20.503 17.025 16.814 1.00 89.06 94 CYS A O 1
ATOM 726 N N . GLU A 1 95 ? -21.079 17.958 14.860 1.00 87.50 95 GLU A N 1
ATOM 727 C CA . GLU A 1 95 ? -19.948 18.895 14.808 1.00 87.50 95 GLU A CA 1
ATOM 728 C C . GLU A 1 95 ? -19.797 19.769 16.063 1.00 87.50 95 GLU A C 1
ATOM 730 O O . GLU A 1 95 ? -18.670 20.027 16.482 1.00 87.50 95 GLU A O 1
ATOM 735 N N . ASN A 1 96 ? -20.896 20.190 16.704 1.00 88.19 96 ASN A N 1
ATOM 736 C CA . ASN A 1 96 ? -20.852 21.012 17.923 1.00 88.19 96 ASN A CA 1
ATOM 737 C C . ASN A 1 96 ? -20.742 20.206 19.225 1.00 88.19 96 ASN A C 1
ATOM 739 O O . ASN A 1 96 ? -20.777 20.810 20.298 1.00 88.19 96 ASN A O 1
ATOM 743 N N . LEU A 1 97 ? -20.590 18.878 19.171 1.00 91.38 97 LEU A N 1
ATOM 744 C CA . LEU A 1 97 ? -20.439 18.055 20.369 1.00 91.38 97 LEU A CA 1
ATOM 745 C C . LEU A 1 97 ? -19.106 18.346 21.051 1.00 91.38 97 LEU A C 1
ATOM 747 O O . LEU A 1 97 ? -18.049 18.027 20.522 1.00 91.38 97 LEU A O 1
ATOM 751 N N . VAL A 1 98 ? -19.168 18.915 22.256 1.00 91.69 98 VAL A N 1
ATOM 752 C CA . VAL A 1 98 ? -17.989 19.272 23.061 1.00 91.69 98 VAL A CA 1
ATOM 753 C C . VAL A 1 98 ? -17.769 18.287 24.205 1.00 91.69 98 VAL A C 1
ATOM 755 O O . VAL A 1 98 ? -16.630 18.043 24.594 1.00 91.69 98 VAL A O 1
ATOM 758 N N . GLN A 1 99 ? -18.844 17.719 24.764 1.00 90.75 99 GLN A N 1
ATOM 759 C CA . GLN A 1 99 ? -18.767 16.911 25.983 1.00 90.75 99 GLN A CA 1
ATOM 760 C C . GLN A 1 99 ? -19.624 15.640 25.911 1.00 90.75 99 GLN A C 1
ATOM 762 O O . GLN A 1 99 ? -20.790 15.664 25.521 1.00 90.75 99 GLN A O 1
ATOM 767 N N . ILE A 1 100 ? -19.086 14.526 26.408 1.00 92.25 100 ILE A N 1
ATOM 768 C CA . ILE A 1 100 ? -19.861 13.307 26.674 1.00 92.25 100 ILE A CA 1
ATOM 769 C C . ILE A 1 100 ? -20.323 13.316 28.137 1.00 92.25 100 ILE A C 1
ATOM 771 O O . ILE A 1 100 ? -19.536 13.505 29.062 1.00 92.25 100 ILE A O 1
ATOM 775 N N . HIS A 1 101 ? -21.618 13.121 28.367 1.00 89.69 101 HIS A N 1
ATOM 776 C CA . HIS A 1 101 ? -22.204 12.992 29.696 1.00 89.69 101 HIS A CA 1
ATOM 777 C C . HIS A 1 101 ? -21.718 11.713 30.405 1.00 89.69 101 HIS A C 1
ATOM 779 O O . HIS A 1 101 ? -21.681 10.627 29.822 1.00 89.69 101 HIS A O 1
ATOM 785 N N . THR A 1 102 ? -21.395 11.819 31.698 1.00 90.12 102 THR A N 1
ATOM 786 C CA . THR A 1 102 ? -20.782 10.744 32.510 1.00 90.12 102 THR A CA 1
ATOM 787 C C . THR A 1 102 ? -21.667 9.502 32.676 1.00 90.12 102 THR A C 1
ATOM 789 O O . THR A 1 102 ? -21.166 8.406 32.950 1.00 90.12 102 THR A O 1
ATOM 792 N N . SER A 1 103 ? -22.975 9.629 32.422 1.00 90.62 103 SER A N 1
ATOM 793 C CA . SER A 1 103 ? -23.928 8.508 32.352 1.00 90.62 103 SER A CA 1
ATOM 794 C C . SER A 1 103 ? -23.553 7.448 31.313 1.00 90.62 103 SER A C 1
ATOM 796 O O . SER A 1 103 ? -24.053 6.331 31.401 1.00 90.62 103 SER A O 1
ATOM 798 N N . ILE A 1 104 ? -22.669 7.755 30.351 1.00 91.81 104 ILE A N 1
ATOM 799 C CA . ILE A 1 104 ? -22.138 6.776 29.388 1.00 91.81 104 ILE A CA 1
ATOM 800 C C . ILE A 1 104 ? -21.597 5.519 30.091 1.00 91.81 104 ILE A C 1
ATOM 802 O O . ILE A 1 104 ? -21.765 4.406 29.605 1.00 91.81 104 ILE A O 1
ATOM 806 N N . SER A 1 105 ? -21.044 5.670 31.298 1.00 90.94 105 SER A N 1
ATOM 807 C CA . SER A 1 105 ? -20.539 4.565 32.120 1.00 90.94 105 SER A CA 1
ATOM 808 C C . SER A 1 105 ? -21.573 3.515 32.513 1.00 90.94 105 SER A C 1
ATOM 810 O O . SER A 1 105 ? -21.197 2.401 32.892 1.00 90.94 105 SER A O 1
ATOM 812 N N . GLN A 1 106 ? -22.863 3.841 32.440 1.00 90.44 106 GLN A N 1
ATOM 813 C CA . GLN A 1 106 ? -23.955 2.933 32.782 1.00 90.44 106 GLN A CA 1
ATOM 814 C C . GLN A 1 106 ? -24.311 1.984 31.629 1.00 90.44 106 GLN A C 1
ATOM 816 O O . GLN A 1 106 ? -24.964 0.965 31.853 1.00 90.44 106 GLN A O 1
ATOM 821 N N . LEU A 1 107 ? -23.826 2.251 30.412 1.00 92.56 107 LEU A N 1
ATOM 822 C CA . LEU A 1 107 ? -24.130 1.476 29.208 1.00 92.56 107 LEU A CA 1
ATOM 823 C C . LEU A 1 107 ? -23.288 0.193 29.123 1.00 92.56 107 LEU A C 1
ATOM 825 O O . LEU A 1 107 ? -22.482 -0.005 28.217 1.00 92.56 107 LEU A O 1
ATOM 829 N N . LYS A 1 108 ? -23.470 -0.717 30.085 1.00 91.69 108 LYS A N 1
ATOM 830 C CA . LYS A 1 108 ? -22.678 -1.958 30.202 1.00 91.69 108 LYS A CA 1
ATOM 831 C C . LYS A 1 108 ? -22.831 -2.918 29.023 1.00 91.69 108 LYS A C 1
ATOM 833 O O . LYS A 1 108 ? -21.976 -3.786 28.852 1.00 91.69 108 LYS A O 1
ATOM 838 N N . LYS A 1 109 ? -23.901 -2.779 28.234 1.00 93.88 109 LYS A N 1
ATOM 839 C CA . LYS A 1 109 ? -24.178 -3.580 27.033 1.00 93.88 109 LYS A CA 1
ATOM 840 C C . LYS A 1 109 ? -23.712 -2.921 25.733 1.00 93.88 109 LYS A C 1
ATOM 842 O O . LYS A 1 109 ? -23.827 -3.559 24.693 1.00 93.88 109 LYS A O 1
ATOM 847 N N . LEU A 1 110 ? -23.173 -1.700 25.782 1.00 95.12 110 LEU A N 1
ATOM 848 C CA . LEU A 1 110 ? -22.729 -0.985 24.589 1.00 95.12 110 LEU A CA 1
ATOM 849 C C . LEU A 1 110 ? -21.591 -1.756 23.924 1.00 95.12 110 LEU A C 1
ATOM 851 O O . LEU A 1 110 ? -20.582 -2.026 24.567 1.00 95.12 110 LEU A O 1
ATOM 855 N N . VAL A 1 111 ? -21.771 -2.112 22.656 1.00 95.94 111 VAL A N 1
ATOM 856 C CA . VAL A 1 111 ? -20.805 -2.833 21.816 1.00 95.94 111 VAL A CA 1
ATOM 857 C C . VAL A 1 111 ? -20.147 -1.887 20.811 1.00 95.94 111 VAL A C 1
ATOM 859 O O . VAL A 1 111 ? -18.965 -2.046 20.519 1.00 95.94 111 VAL A O 1
ATOM 862 N N . PHE A 1 112 ? -20.882 -0.882 20.328 1.00 96.44 112 PHE A N 1
ATOM 863 C CA . PHE A 1 112 ? -20.439 0.042 19.282 1.00 96.44 112 PHE A CA 1
ATOM 864 C C . PHE A 1 112 ? -20.679 1.502 19.682 1.00 96.44 112 PHE A C 1
ATOM 866 O O . PHE A 1 112 ? -21.809 1.867 20.022 1.00 96.44 112 PHE A O 1
ATOM 873 N N . LEU A 1 113 ? -19.639 2.331 19.589 1.00 96.56 113 LEU A N 1
ATOM 874 C CA . LEU A 1 113 ? -19.710 3.779 19.776 1.00 96.56 113 LEU A CA 1
ATOM 875 C C . LEU A 1 113 ? -19.017 4.495 18.611 1.00 96.56 113 LEU A C 1
ATOM 877 O O . LEU A 1 113 ? -17.809 4.353 18.421 1.00 96.56 113 LEU A O 1
ATOM 881 N N . ASN A 1 114 ? -19.783 5.276 17.850 1.00 96.88 114 ASN A N 1
ATOM 882 C CA . ASN A 1 114 ? -19.277 6.076 16.736 1.00 96.88 114 ASN A CA 1
ATOM 883 C C . ASN A 1 114 ? -19.401 7.569 17.052 1.00 96.88 114 ASN A C 1
ATOM 885 O O . ASN A 1 114 ? -20.508 8.061 17.253 1.00 96.88 114 ASN A O 1
ATOM 889 N N . LEU A 1 115 ? -18.261 8.252 17.094 1.00 96.38 115 LEU A N 1
ATOM 890 C CA . LEU A 1 115 ? -18.091 9.683 17.351 1.00 96.38 115 LEU A CA 1
ATOM 891 C C . LEU A 1 115 ? -17.307 10.360 16.211 1.00 96.38 115 LEU A C 1
ATOM 893 O O . LEU A 1 115 ? -16.697 11.405 16.432 1.00 96.38 115 LEU A O 1
ATOM 897 N N . LYS A 1 116 ? -17.268 9.751 15.017 1.00 95.81 116 LYS A N 1
ATOM 898 C CA . LYS A 1 116 ? -16.542 10.304 13.869 1.00 95.81 116 LYS A CA 1
ATOM 899 C C . LYS A 1 116 ? -17.041 11.697 13.509 1.00 95.81 116 LYS A C 1
ATOM 901 O O . LYS A 1 116 ? -18.233 11.969 13.614 1.00 95.81 116 LYS A O 1
ATOM 906 N N . ASP A 1 117 ? -16.132 12.559 13.071 1.00 94.69 117 ASP A N 1
ATOM 907 C CA . ASP A 1 117 ? -16.422 13.926 12.621 1.00 94.69 117 ASP A CA 1
ATOM 908 C C . ASP A 1 117 ? -17.106 14.809 13.695 1.00 94.69 117 ASP A C 1
ATOM 910 O O . ASP A 1 117 ? -17.692 15.850 13.394 1.00 94.69 117 ASP A O 1
ATOM 914 N N . CYS A 1 118 ? -16.992 14.442 14.980 1.00 94.44 118 CYS A N 1
ATOM 915 C CA . CYS A 1 118 ? -17.297 15.319 16.115 1.00 94.44 118 CYS A CA 1
ATOM 916 C C . CYS A 1 118 ? -16.138 16.306 16.336 1.00 94.44 118 CYS A C 1
ATOM 918 O O . CYS A 1 118 ? -15.367 16.197 17.294 1.00 94.44 118 CYS A O 1
ATOM 920 N N . ASN A 1 119 ? -15.999 17.264 15.419 1.00 92.81 119 ASN A N 1
ATOM 921 C CA . ASN A 1 119 ? -14.827 18.137 15.295 1.00 92.81 119 ASN A CA 1
ATOM 922 C C . ASN A 1 119 ? -14.535 19.007 16.535 1.00 92.81 119 ASN A C 1
ATOM 924 O O . ASN A 1 119 ? -13.403 19.449 16.703 1.00 92.81 119 ASN A O 1
ATOM 928 N N . ASN A 1 120 ? -15.518 19.263 17.407 1.00 93.62 120 ASN A N 1
ATOM 929 C CA . ASN A 1 120 ? -15.334 20.051 18.634 1.00 93.62 120 ASN A CA 1
ATOM 930 C C . ASN A 1 120 ? -15.156 19.209 19.912 1.00 93.62 120 ASN A C 1
ATOM 932 O O . ASN A 1 120 ? -14.982 19.778 20.994 1.00 93.62 120 ASN A O 1
ATOM 936 N N . LEU A 1 121 ? -15.169 17.874 19.814 1.00 95.25 121 LEU A N 1
ATOM 937 C CA . LEU A 1 121 ? -15.019 16.988 20.968 1.00 95.25 121 LEU A CA 1
ATOM 938 C C . LEU A 1 121 ? -13.548 16.931 21.382 1.00 95.25 121 LEU A C 1
ATOM 940 O O . LEU A 1 121 ? -12.741 16.321 20.684 1.00 95.25 121 LEU A O 1
ATOM 944 N N . ARG A 1 122 ? -13.208 17.557 22.516 1.00 92.06 122 ARG A N 1
ATOM 945 C CA . ARG A 1 122 ? -11.817 17.669 23.003 1.00 92.06 122 ARG A CA 1
ATOM 946 C C . ARG A 1 122 ? -11.435 16.682 24.097 1.00 92.06 122 ARG A C 1
ATOM 948 O O . ARG A 1 122 ? -10.273 16.296 24.202 1.00 92.06 122 ARG A O 1
ATOM 955 N N . GLU A 1 123 ? -12.403 16.258 24.903 1.00 91.69 123 GLU A N 1
ATOM 956 C CA . GLU A 1 123 ? -12.162 15.420 26.076 1.00 91.69 123 GLU A CA 1
ATOM 957 C C . GLU A 1 123 ? -13.094 14.207 26.093 1.00 91.69 123 GLU A C 1
ATOM 959 O O . GLU A 1 123 ? -14.291 14.305 25.807 1.00 91.69 123 GLU A O 1
ATOM 964 N N . LEU A 1 124 ? -12.540 13.054 26.477 1.00 91.62 124 LEU A N 1
ATOM 965 C CA . LEU A 1 124 ? -13.294 11.830 26.729 1.00 91.62 124 LEU A CA 1
ATOM 966 C C . LEU A 1 124 ? -13.387 11.590 28.244 1.00 91.62 124 LEU A C 1
ATOM 968 O O . LEU A 1 124 ? -12.371 11.681 28.933 1.00 91.62 124 LEU A O 1
ATOM 972 N N . PRO A 1 125 ? -14.569 11.256 28.792 1.00 90.06 125 PRO A N 1
ATOM 973 C CA . PRO A 1 125 ? -14.711 11.022 30.223 1.00 90.06 125 PRO A CA 1
ATOM 974 C C . PRO A 1 125 ? -13.995 9.741 30.672 1.00 90.06 125 PRO A C 1
ATOM 976 O O . PRO A 1 125 ? -14.118 8.685 30.041 1.00 90.06 125 PRO A O 1
ATOM 979 N N . ASN A 1 126 ? -13.317 9.802 31.824 1.00 87.56 126 ASN A N 1
ATOM 980 C CA . ASN A 1 126 ? -12.690 8.643 32.480 1.00 87.56 126 ASN A CA 1
ATOM 981 C C . ASN A 1 126 ? -13.710 7.518 32.733 1.00 87.56 126 ASN A C 1
ATOM 983 O O . ASN A 1 126 ? -13.396 6.328 32.665 1.00 87.56 126 ASN A O 1
ATOM 987 N N . GLU A 1 127 ? -14.963 7.899 32.980 1.00 90.62 127 GLU A N 1
ATOM 988 C CA . GLU A 1 127 ? -16.100 7.027 33.236 1.00 90.62 127 GLU A CA 1
ATOM 989 C C . GLU A 1 127 ? -16.407 6.077 32.059 1.00 90.62 127 GLU A C 1
ATOM 991 O O . GLU A 1 127 ? -16.954 4.991 32.285 1.00 90.62 127 GLU A O 1
ATOM 996 N N . MET A 1 128 ? -15.992 6.406 30.822 1.00 90.00 128 MET A N 1
ATOM 997 C CA . MET A 1 128 ? -16.066 5.480 29.675 1.00 90.00 128 MET A CA 1
ATOM 998 C C . MET A 1 128 ? -15.311 4.177 29.926 1.00 90.00 128 MET A C 1
ATOM 1000 O O . MET A 1 128 ? -15.707 3.134 29.410 1.00 90.00 128 MET A O 1
ATOM 1004 N N . GLY A 1 129 ? -14.301 4.190 30.803 1.00 86.31 129 GLY A N 1
ATOM 1005 C CA . GLY A 1 129 ? -13.563 2.996 31.199 1.00 86.31 129 GLY A CA 1
ATOM 1006 C C . GLY A 1 129 ? -14.441 1.893 31.791 1.00 86.31 129 GLY A C 1
ATOM 1007 O O . GLY A 1 129 ? -13.983 0.763 31.911 1.00 86.31 129 GLY A O 1
ATOM 1008 N N . ALA A 1 130 ? -15.695 2.189 32.144 1.00 89.56 130 ALA A N 1
ATOM 1009 C CA . ALA A 1 130 ? -16.665 1.244 32.673 1.00 89.56 130 ALA A CA 1
ATOM 1010 C C . ALA A 1 130 ? -17.496 0.505 31.591 1.00 89.56 130 ALA A C 1
ATOM 1012 O O . ALA A 1 130 ? -18.371 -0.288 31.956 1.00 89.56 130 ALA A O 1
ATOM 1013 N N . LEU A 1 131 ? -17.251 0.752 30.297 1.00 91.19 131 LEU A N 1
ATOM 1014 C CA . LEU A 1 131 ? -17.921 0.123 29.147 1.00 91.19 131 LEU A CA 1
ATOM 1015 C C . LEU A 1 131 ? -17.358 -1.284 28.842 1.00 91.19 131 LEU A C 1
ATOM 1017 O O . LEU A 1 131 ? -16.602 -1.495 27.899 1.00 91.19 131 LEU A O 1
ATOM 1021 N N . GLU A 1 132 ? -17.730 -2.278 29.647 1.00 88.56 132 GLU A N 1
ATOM 1022 C CA . GLU A 1 132 ? -17.136 -3.632 29.608 1.00 88.56 132 GLU A CA 1
ATOM 1023 C C . GLU A 1 132 ? -17.481 -4.470 28.363 1.00 88.56 132 GLU A C 1
ATOM 1025 O O . GLU A 1 132 ? -16.816 -5.475 28.094 1.00 88.56 132 GLU A O 1
ATOM 1030 N N . SER A 1 133 ? -18.523 -4.089 27.618 1.00 92.25 133 SER A N 1
ATOM 1031 C CA . SER A 1 133 ? -18.954 -4.788 26.399 1.00 92.25 133 SER A CA 1
ATOM 1032 C C . SER A 1 133 ? -18.494 -4.127 25.103 1.00 92.25 133 SER A C 1
ATOM 1034 O O . SER A 1 133 ? -18.724 -4.714 24.044 1.00 92.25 133 SER A O 1
ATOM 1036 N N . LEU A 1 134 ? -17.854 -2.952 25.174 1.00 92.44 134 LEU A N 1
ATOM 1037 C CA . LEU A 1 134 ? -17.513 -2.184 23.979 1.00 92.44 134 LEU A CA 1
ATOM 1038 C C . LEU A 1 134 ? -16.464 -2.938 23.172 1.00 92.44 134 LEU A C 1
ATOM 1040 O O . LEU A 1 134 ? -15.434 -3.317 23.724 1.00 92.44 134 LEU A O 1
ATOM 1044 N N . ARG A 1 135 ? -16.747 -3.150 21.886 1.00 91.62 135 ARG A N 1
ATOM 1045 C CA . ARG A 1 135 ? -15.856 -3.791 20.912 1.00 91.62 135 ARG A CA 1
ATOM 1046 C C . ARG A 1 135 ? -15.316 -2.798 19.899 1.00 91.62 135 ARG A C 1
ATOM 1048 O O . ARG A 1 135 ? -14.172 -2.929 19.488 1.00 91.62 135 ARG A O 1
ATOM 1055 N N . GLU A 1 136 ? -16.096 -1.787 19.539 1.00 93.50 136 GLU A N 1
ATOM 1056 C CA . GLU A 1 136 ? -15.718 -0.831 18.501 1.00 93.50 136 GLU A CA 1
ATOM 1057 C C . GLU A 1 136 ? -15.911 0.605 18.992 1.00 93.50 136 GLU A C 1
ATOM 1059 O O . GLU A 1 136 ? -17.012 0.991 19.399 1.00 93.50 136 GLU A O 1
ATOM 1064 N N . LEU A 1 137 ? -14.829 1.385 18.943 1.00 93.50 137 LEU A N 1
ATOM 1065 C CA . LEU A 1 137 ? -14.813 2.812 19.248 1.00 93.50 137 LEU A CA 1
ATOM 1066 C C . LEU A 1 137 ? -14.187 3.576 18.081 1.00 93.50 137 LEU A C 1
ATOM 1068 O O . LEU A 1 137 ? -13.007 3.402 17.770 1.00 93.50 137 LEU A O 1
ATOM 1072 N N . LEU A 1 138 ? -14.988 4.423 17.442 1.00 95.06 138 LEU A N 1
ATOM 1073 C CA . LEU A 1 138 ? -14.573 5.231 16.300 1.00 95.06 138 LEU A CA 1
ATOM 1074 C C . LEU A 1 138 ? -14.559 6.703 16.708 1.00 95.06 138 LEU A C 1
ATOM 1076 O O . LEU A 1 138 ? -15.596 7.240 17.090 1.00 95.06 138 LEU A O 1
ATOM 1080 N N . LEU A 1 139 ? -13.389 7.329 16.634 1.00 93.69 139 LEU A N 1
ATOM 1081 C CA . LEU A 1 139 ? -13.126 8.703 17.072 1.00 93.69 139 LEU A CA 1
ATOM 1082 C C . LEU A 1 139 ? -12.478 9.538 15.955 1.00 93.69 139 LEU A C 1
ATOM 1084 O O . LEU A 1 139 ? -11.853 10.558 16.237 1.00 93.69 139 LEU A O 1
ATOM 1088 N N . ASP A 1 140 ? -12.595 9.103 14.698 1.00 93.69 140 ASP A N 1
ATOM 1089 C CA . ASP A 1 140 ? -11.916 9.758 13.579 1.00 93.69 140 ASP A CA 1
ATOM 1090 C C . ASP A 1 140 ? -12.343 11.225 13.433 1.00 93.69 140 ASP A C 1
ATOM 1092 O O . ASP A 1 140 ? -13.495 11.574 13.689 1.00 93.69 140 ASP A O 1
ATOM 1096 N N . SER A 1 141 ? -11.418 12.078 12.997 1.00 93.81 141 SER A N 1
ATOM 1097 C CA . SER A 1 141 ? -11.637 13.517 12.798 1.00 93.81 141 SER A CA 1
ATOM 1098 C C . SER A 1 141 ? -12.139 14.256 14.053 1.00 93.81 141 SER A C 1
ATOM 1100 O O . SER A 1 141 ? -12.813 15.274 13.946 1.00 93.81 141 SER A O 1
ATOM 1102 N N . THR A 1 142 ? -11.846 13.772 15.262 1.00 94.50 142 THR A N 1
ATOM 1103 C CA . THR A 1 142 ? -12.188 14.491 16.503 1.00 94.50 142 THR A CA 1
ATOM 1104 C C . THR A 1 142 ? -11.037 15.376 16.983 1.00 94.50 142 THR A C 1
ATOM 1106 O O . THR A 1 142 ? -9.865 15.127 16.693 1.00 94.50 142 THR A O 1
ATOM 1109 N N . ALA A 1 143 ? -11.363 16.402 17.771 1.00 93.12 143 ALA A N 1
ATOM 1110 C CA . ALA A 1 143 ? -10.397 17.303 18.405 1.00 93.12 143 ALA A CA 1
ATOM 1111 C C . ALA A 1 143 ? -9.855 16.773 19.746 1.00 93.12 143 ALA A C 1
ATOM 1113 O O . ALA A 1 143 ? -9.381 17.559 20.565 1.00 93.12 143 ALA A O 1
ATOM 1114 N N . ILE A 1 144 ? -9.936 15.461 19.990 1.00 92.00 144 ILE A N 1
ATOM 1115 C CA . ILE A 1 144 ? -9.540 14.868 21.268 1.00 92.00 144 ILE A CA 1
ATOM 1116 C C . ILE A 1 144 ? -8.052 15.081 21.540 1.00 92.00 144 ILE A C 1
ATOM 1118 O O . ILE A 1 144 ? -7.198 14.779 20.706 1.00 92.00 144 ILE A O 1
ATOM 1122 N N . GLU A 1 145 ? -7.745 15.595 22.725 1.00 88.56 145 GLU A N 1
ATOM 1123 C CA . GLU A 1 145 ? -6.371 15.927 23.115 1.00 88.56 145 GLU A CA 1
ATOM 1124 C C . GLU A 1 145 ? -5.691 14.767 23.858 1.00 88.56 145 GLU A C 1
ATOM 1126 O O . GLU A 1 145 ? -4.475 14.557 23.730 1.00 88.56 145 GLU A O 1
ATOM 1131 N N . GLU A 1 146 ? -6.487 13.993 24.606 1.00 86.19 146 GLU A N 1
ATOM 1132 C CA . GLU A 1 146 ? -6.028 12.888 25.442 1.00 86.19 146 GLU A CA 1
ATOM 1133 C C . GLU A 1 146 ? -6.958 11.665 25.396 1.00 86.19 146 GLU A C 1
ATOM 1135 O O . GLU A 1 146 ? -8.183 11.796 25.419 1.00 86.19 146 GLU A O 1
ATOM 1140 N N . ILE A 1 147 ? -6.368 10.461 25.387 1.00 85.06 147 ILE A N 1
ATOM 1141 C CA . ILE A 1 147 ? -7.088 9.217 25.702 1.00 85.06 147 ILE A CA 1
ATOM 1142 C C . ILE A 1 147 ? -6.896 8.835 27.181 1.00 85.06 147 ILE A C 1
ATOM 1144 O O . ILE A 1 147 ? -5.759 8.523 27.572 1.00 85.06 147 ILE A O 1
ATOM 1148 N N . PRO A 1 148 ? -7.989 8.783 27.971 1.00 84.31 148 PRO A N 1
ATOM 1149 C CA . PRO A 1 148 ? -7.979 8.317 29.353 1.00 84.31 148 PRO A CA 1
ATOM 1150 C C . PRO A 1 148 ? -7.576 6.854 29.561 1.00 84.31 148 PRO A C 1
ATOM 1152 O O . PRO A 1 148 ? -7.717 6.004 28.681 1.00 84.31 148 PRO A O 1
ATOM 1155 N N . GLU A 1 149 ? -7.224 6.523 30.805 1.00 78.88 149 GLU A N 1
ATOM 1156 C CA . GLU A 1 149 ? -6.986 5.141 31.227 1.00 78.88 149 GLU A CA 1
ATOM 1157 C C . GLU A 1 149 ? -8.288 4.340 31.403 1.00 78.88 149 GLU A C 1
ATOM 1159 O O . GLU A 1 149 ? -8.895 4.277 32.478 1.00 78.88 149 GLU A O 1
ATOM 1164 N N . TRP A 1 150 ? -8.703 3.636 30.356 1.00 81.88 150 TRP A N 1
ATOM 1165 C CA . TRP A 1 150 ? -9.916 2.816 30.370 1.00 81.88 150 TRP A CA 1
ATOM 1166 C C . TRP A 1 150 ? -9.704 1.395 30.914 1.00 81.88 150 TRP A C 1
ATOM 1168 O O . TRP A 1 150 ? -9.885 0.390 30.224 1.00 81.88 150 TRP A O 1
ATOM 1178 N N . ARG A 1 151 ? -9.368 1.291 32.205 1.00 75.44 151 ARG A N 1
ATOM 1179 C CA . ARG A 1 151 ? -8.880 0.040 32.820 1.00 75.44 151 ARG A CA 1
ATOM 1180 C C . ARG A 1 151 ? -9.800 -1.191 32.722 1.00 75.44 151 ARG A C 1
ATOM 1182 O O . ARG A 1 151 ? -9.313 -2.313 32.871 1.00 75.44 151 ARG A O 1
ATOM 1189 N N . ARG A 1 152 ? -11.118 -1.020 32.530 1.00 80.31 152 ARG A N 1
ATOM 1190 C CA . ARG A 1 152 ? -12.096 -2.133 32.482 1.00 80.31 152 ARG A CA 1
ATOM 1191 C C . ARG A 1 152 ? -12.632 -2.429 31.075 1.00 80.31 152 ARG A C 1
ATOM 1193 O O . ARG A 1 152 ? -13.394 -3.385 30.934 1.00 80.31 152 ARG A O 1
ATOM 1200 N N . MET A 1 153 ? -12.219 -1.697 30.036 1.00 83.00 153 MET A N 1
ATOM 1201 C CA . MET A 1 153 ? -12.650 -1.918 28.643 1.00 83.00 153 MET A CA 1
ATOM 1202 C C . MET A 1 153 ? -11.910 -3.102 27.998 1.00 83.00 153 MET A C 1
ATOM 1204 O O . MET A 1 153 ? -11.152 -2.970 27.042 1.00 83.00 153 MET A O 1
ATOM 1208 N N . LYS A 1 154 ? -12.125 -4.302 28.545 1.00 79.56 154 LYS A N 1
ATOM 1209 C CA . LYS A 1 154 ? -11.373 -5.517 28.193 1.00 79.56 154 LYS A CA 1
ATOM 1210 C C . LYS A 1 154 ? -11.796 -6.186 26.885 1.00 79.56 154 LYS A C 1
ATOM 1212 O O . LYS A 1 154 ? -11.139 -7.144 26.503 1.00 79.56 154 LYS A O 1
ATOM 1217 N N . LYS A 1 155 ? -12.893 -5.753 26.254 1.00 86.94 155 LYS A N 1
ATOM 1218 C CA . LYS A 1 155 ? -13.439 -6.340 25.015 1.00 86.94 155 LYS A CA 1
ATOM 1219 C C . LYS A 1 155 ? -13.269 -5.448 23.785 1.00 86.94 155 LYS A C 1
ATOM 1221 O O . LYS A 1 155 ? -13.751 -5.829 22.726 1.00 86.94 155 LYS A O 1
ATOM 1226 N N . LEU A 1 156 ? -12.619 -4.290 23.923 1.00 85.94 156 LEU A N 1
ATOM 1227 C CA . LEU A 1 156 ? -12.411 -3.377 22.804 1.00 85.94 156 LEU A CA 1
ATOM 1228 C C . LEU A 1 156 ? -11.522 -4.070 21.776 1.00 85.94 156 LEU A C 1
ATOM 1230 O O . LEU A 1 156 ? -10.422 -4.453 22.132 1.00 85.94 156 LEU A O 1
ATOM 1234 N N . GLU A 1 157 ? -11.996 -4.239 20.549 1.00 86.62 157 GLU A N 1
ATOM 1235 C CA . GLU A 1 157 ? -11.309 -4.907 19.437 1.00 86.62 157 GLU A CA 1
ATOM 1236 C C . GLU A 1 157 ? -10.780 -3.878 18.431 1.00 86.62 157 GLU A C 1
ATOM 1238 O O . GLU A 1 157 ? -9.631 -3.963 17.998 1.00 86.62 157 GLU A O 1
ATOM 1243 N N . ILE A 1 158 ? -11.595 -2.871 18.105 1.00 86.88 158 ILE A N 1
ATOM 1244 C CA . ILE A 1 158 ? -11.280 -1.830 17.125 1.00 86.88 158 ILE A CA 1
ATOM 1245 C C . ILE A 1 158 ? -11.286 -0.464 17.811 1.00 86.88 158 ILE A C 1
ATOM 1247 O O . ILE A 1 158 ? -12.293 -0.048 18.389 1.00 86.88 158 ILE A O 1
ATOM 1251 N N . LEU A 1 159 ? -10.166 0.248 17.684 1.00 89.56 159 LEU A N 1
ATOM 1252 C CA . LEU A 1 159 ? -10.034 1.652 18.049 1.00 89.56 159 LEU A CA 1
ATOM 1253 C C . LEU A 1 159 ? -9.502 2.447 16.853 1.00 89.56 159 LEU A C 1
ATOM 1255 O O . LEU A 1 159 ? -8.366 2.242 16.417 1.00 89.56 159 LEU A O 1
ATOM 1259 N N . SER A 1 160 ? -10.328 3.354 16.340 1.00 90.31 160 SER A N 1
ATOM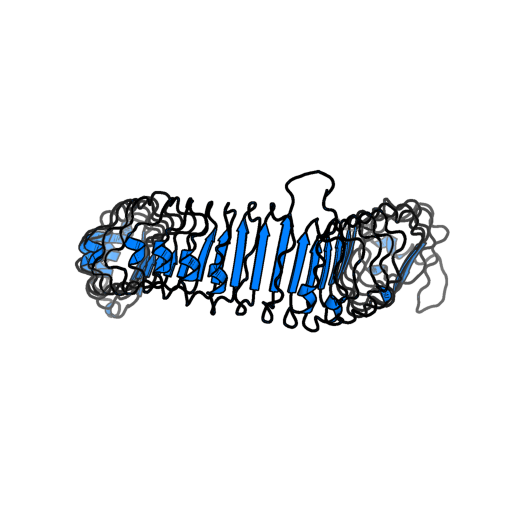 1260 C CA . SER A 1 160 ? -9.975 4.242 15.230 1.00 90.31 160 SER A CA 1
ATOM 1261 C C . SER A 1 160 ? -9.829 5.674 15.734 1.00 90.31 160 SER A C 1
ATOM 1263 O O . SER A 1 160 ? -10.746 6.195 16.369 1.00 90.31 160 SER A O 1
ATOM 1265 N N . LEU A 1 161 ? -8.658 6.260 15.501 1.00 89.38 161 LEU A N 1
ATOM 1266 C CA . LEU A 1 161 ? -8.236 7.600 15.917 1.00 89.38 161 LEU A CA 1
ATOM 1267 C C . LEU A 1 161 ? -7.618 8.341 14.719 1.00 89.38 161 LEU A C 1
ATOM 1269 O O . LEU A 1 161 ? -6.608 9.040 14.860 1.00 89.38 161 LEU A O 1
ATOM 1273 N N . ASP A 1 162 ? -8.159 8.110 13.522 1.00 90.00 162 ASP A N 1
ATOM 1274 C CA . ASP A 1 162 ? -7.642 8.708 12.294 1.00 90.00 162 ASP A CA 1
ATOM 1275 C C . ASP A 1 162 ? -7.969 10.209 12.277 1.00 90.00 162 ASP A C 1
ATOM 1277 O O . ASP A 1 162 ? -9.048 10.624 12.686 1.00 90.00 162 ASP A O 1
ATOM 1281 N N . LYS A 1 163 ? -7.055 11.052 11.793 1.00 89.62 163 LYS A N 1
ATOM 1282 C CA . LYS A 1 163 ? -7.214 12.513 11.694 1.00 89.62 163 LYS A CA 1
ATOM 1283 C C . LYS A 1 163 ? -7.469 13.213 13.038 1.00 89.62 163 LYS A C 1
ATOM 1285 O O . LYS A 1 163 ? -7.955 14.342 13.058 1.00 89.62 163 LYS A O 1
ATOM 1290 N N . CYS A 1 164 ? -7.097 12.597 14.162 1.00 89.19 164 CYS A N 1
ATOM 1291 C CA . CYS A 1 164 ? -7.094 13.240 15.479 1.00 89.19 164 CYS A CA 1
ATOM 1292 C C . CYS A 1 164 ? -5.847 14.128 15.618 1.00 89.19 164 CYS A C 1
ATOM 1294 O O . CYS A 1 164 ? -4.824 13.733 16.182 1.00 89.19 164 CYS A O 1
ATOM 1296 N N . THR A 1 165 ? -5.901 15.334 15.054 1.00 85.38 165 THR A N 1
ATOM 1297 C CA . THR A 1 165 ? -4.744 16.237 14.915 1.00 85.38 165 THR A CA 1
ATOM 1298 C C . THR A 1 165 ? -4.259 16.846 16.233 1.00 85.38 165 THR A C 1
ATOM 1300 O O . THR A 1 165 ? -3.087 17.205 16.329 1.00 85.38 165 THR A O 1
ATOM 1303 N N . LEU A 1 166 ? -5.122 16.936 17.250 1.00 85.88 166 LEU A N 1
ATOM 1304 C CA . LEU A 1 166 ? -4.786 17.477 18.575 1.00 85.88 166 LEU A CA 1
ATOM 1305 C C . LEU A 1 166 ? -4.350 16.407 19.586 1.00 85.88 166 LEU A C 1
ATOM 1307 O O . LEU A 1 166 ? -3.931 16.748 20.694 1.00 85.88 166 LEU A O 1
ATOM 1311 N N . LEU A 1 167 ? -4.405 15.125 19.214 1.00 84.19 167 LEU A N 1
ATOM 1312 C CA . LEU A 1 167 ? -4.073 14.025 20.111 1.00 84.19 167 LEU A CA 1
ATOM 1313 C C . LEU A 1 167 ? -2.568 14.014 20.406 1.00 84.19 167 LEU A C 1
ATOM 1315 O O . LEU A 1 167 ? -1.753 13.591 19.582 1.00 84.19 167 LEU A O 1
ATOM 1319 N N . THR A 1 168 ? -2.198 14.464 21.604 1.00 75.88 168 THR A N 1
ATOM 1320 C CA . THR A 1 168 ? -0.793 14.551 22.048 1.00 75.88 168 THR A CA 1
ATOM 1321 C C . THR A 1 168 ? -0.469 13.584 23.177 1.00 75.88 168 THR A C 1
ATOM 1323 O O . THR A 1 168 ? 0.689 13.197 23.344 1.00 75.88 168 THR A O 1
ATOM 1326 N N . LYS A 1 169 ? -1.483 13.158 23.935 1.00 71.75 169 LYS A N 1
ATOM 1327 C CA . LYS A 1 169 ? -1.345 12.219 25.045 1.00 71.75 169 LYS A CA 1
ATOM 1328 C C . LYS A 1 169 ? -2.274 11.042 24.833 1.00 71.75 169 LYS A C 1
ATOM 1330 O O . LYS A 1 169 ? -3.443 11.200 24.520 1.00 71.75 169 LYS A O 1
ATOM 1335 N N . PHE A 1 170 ? -1.788 9.837 25.058 1.00 71.31 170 PHE A N 1
ATOM 1336 C CA . PHE A 1 170 ? -2.689 8.708 25.212 1.00 71.31 170 PHE A CA 1
ATOM 1337 C C . PHE A 1 170 ? -2.075 7.672 26.132 1.00 71.31 170 PHE A C 1
ATOM 1339 O O . PHE A 1 170 ? -0.881 7.367 26.065 1.00 71.31 170 PHE A O 1
ATOM 1346 N N . SER A 1 171 ? -2.907 7.138 27.017 1.00 62.50 171 SER A N 1
ATOM 1347 C CA . SER A 1 171 ? -2.546 6.052 27.911 1.00 62.50 171 SER A CA 1
ATOM 1348 C C . SER A 1 171 ? -3.588 4.957 27.763 1.00 62.50 171 SER A C 1
ATOM 1350 O O . SER A 1 171 ? -4.772 5.148 27.997 1.00 62.50 171 SER A O 1
ATOM 1352 N N . PHE A 1 172 ? -3.157 3.779 27.333 1.00 60.31 172 PHE A N 1
ATOM 1353 C CA . PHE A 1 172 ? -4.082 2.674 27.084 1.00 60.31 172 PHE A CA 1
ATOM 1354 C C . PHE A 1 172 ? -4.056 1.633 28.196 1.00 60.31 172 PHE A C 1
ATOM 1356 O O . PHE A 1 172 ? -4.322 0.454 27.965 1.00 60.31 172 PHE A O 1
ATOM 1363 N N . VAL A 1 173 ? -3.725 2.057 29.418 1.00 55.62 173 VAL A N 1
ATOM 1364 C CA . VAL A 1 173 ? -3.629 1.172 30.579 1.00 55.62 173 VAL A CA 1
ATOM 1365 C C . VAL A 1 173 ? -4.992 0.502 30.819 1.00 55.62 173 VAL A C 1
ATOM 1367 O O . VAL A 1 173 ? -5.950 1.123 31.267 1.00 55.62 173 VAL A O 1
ATOM 1370 N N . GLY A 1 174 ? -5.067 -0.792 30.488 1.00 52.09 174 GLY A N 1
ATOM 1371 C CA . GLY A 1 174 ? -6.206 -1.698 30.688 1.00 52.09 174 GLY A CA 1
ATOM 1372 C C . GLY A 1 174 ? -7.251 -1.829 29.559 1.00 52.09 174 GLY A C 1
ATOM 1373 O O . GLY A 1 174 ? -8.110 -2.700 29.676 1.00 52.09 174 GLY A O 1
ATOM 1374 N N . CYS A 1 175 ? -7.112 -1.122 28.426 1.00 53.31 175 CYS A N 1
ATOM 1375 C CA . CYS A 1 175 ? -7.804 -1.457 27.153 1.00 53.31 175 CYS A CA 1
ATOM 1376 C C . CYS A 1 175 ? -7.162 -2.642 26.399 1.00 53.31 175 CYS A C 1
ATOM 1378 O O . CYS A 1 175 ? -7.618 -3.092 25.351 1.00 53.31 175 CYS A O 1
ATOM 1380 N N . VAL A 1 176 ? -6.048 -3.132 26.931 1.00 52.62 176 VAL A N 1
ATOM 1381 C CA . VAL A 1 176 ? -4.986 -3.841 26.208 1.00 52.62 176 VAL A CA 1
ATOM 1382 C C . VAL A 1 176 ? -5.177 -5.354 26.082 1.00 52.62 176 VAL A C 1
ATOM 1384 O O . VAL A 1 176 ? -4.367 -6.022 25.446 1.00 52.62 176 VAL A O 1
ATOM 1387 N N . ALA A 1 177 ? -6.251 -5.911 26.650 1.00 52.16 177 ALA A N 1
ATOM 1388 C CA . ALA A 1 177 ? -6.498 -7.352 26.585 1.00 52.16 177 ALA A CA 1
ATOM 1389 C C . ALA A 1 177 ? -7.140 -7.810 25.259 1.00 52.16 177 ALA A C 1
ATOM 1391 O O . ALA A 1 177 ? -6.889 -8.944 24.853 1.00 52.16 177 ALA A O 1
ATOM 1392 N N . ALA A 1 178 ? -7.909 -6.959 24.563 1.00 55.25 178 ALA A N 1
ATOM 1393 C CA . ALA A 1 178 ? -8.651 -7.364 23.358 1.00 55.25 178 ALA A CA 1
ATOM 1394 C C . ALA A 1 178 ? -8.408 -6.520 22.101 1.00 55.25 178 ALA A C 1
ATOM 1396 O O . ALA A 1 178 ? -8.807 -6.972 21.031 1.00 55.25 178 ALA A O 1
ATOM 1397 N N . ALA A 1 179 ? -7.763 -5.347 22.187 1.00 59.09 179 ALA A N 1
ATOM 1398 C CA . ALA A 1 179 ? -7.644 -4.467 21.023 1.00 59.09 179 ALA A CA 1
ATOM 1399 C C . ALA A 1 179 ? -6.784 -5.138 19.951 1.00 59.09 179 ALA A C 1
ATOM 1401 O O . ALA A 1 179 ? -5.580 -5.319 20.134 1.00 59.09 179 ALA A O 1
ATOM 1402 N N . THR A 1 180 ? -7.415 -5.526 18.844 1.00 72.94 180 THR A N 1
ATOM 1403 C CA . THR A 1 180 ? -6.776 -6.203 17.717 1.00 72.94 180 THR A CA 1
ATOM 1404 C C . THR A 1 180 ? -6.355 -5.202 16.652 1.00 72.94 180 THR A C 1
ATOM 1406 O O . THR A 1 180 ? -5.364 -5.437 15.963 1.00 72.94 180 THR A O 1
ATOM 1409 N N . ASN A 1 181 ? -7.054 -4.072 16.531 1.00 78.38 181 ASN A N 1
ATOM 1410 C CA . ASN A 1 181 ? -6.850 -3.103 15.462 1.00 78.38 181 ASN A CA 1
ATOM 1411 C C . ASN A 1 181 ? -6.780 -1.677 16.025 1.00 78.38 181 ASN A C 1
ATOM 1413 O O . ASN A 1 181 ? -7.747 -1.188 16.609 1.00 78.38 181 ASN A O 1
ATOM 1417 N N . LEU A 1 182 ? -5.646 -1.007 15.800 1.00 84.50 182 LEU A N 1
ATOM 1418 C CA . LEU A 1 182 ? -5.418 0.397 16.146 1.00 84.50 182 LEU A CA 1
ATOM 1419 C C . LEU A 1 182 ? -5.016 1.182 14.891 1.00 84.50 182 LEU A C 1
ATOM 1421 O O . LEU A 1 182 ? -4.036 0.831 14.222 1.00 84.50 182 LEU A O 1
ATOM 1425 N N . SER A 1 183 ? -5.761 2.245 14.589 1.00 83.69 183 SER A N 1
ATOM 1426 C CA . SER A 1 183 ? -5.485 3.159 13.474 1.00 83.69 183 SER A CA 1
ATOM 1427 C C . SER A 1 183 ? -5.340 4.595 13.974 1.00 83.69 183 SER A C 1
ATOM 1429 O O . SER A 1 183 ? -6.136 5.045 14.794 1.00 83.69 183 SER A O 1
ATOM 1431 N N . LEU A 1 184 ? -4.281 5.268 13.522 1.00 84.50 184 LEU A N 1
ATOM 1432 C CA . LEU A 1 184 ? -3.898 6.645 13.862 1.00 84.50 184 LEU A CA 1
ATOM 1433 C C . LEU A 1 184 ? -3.508 7.415 12.583 1.00 84.50 184 LEU A C 1
ATOM 1435 O O . LEU A 1 184 ? -2.542 8.181 12.576 1.00 84.50 184 LEU A O 1
ATOM 1439 N N . VAL A 1 185 ? -4.174 7.132 11.461 1.00 84.81 185 VAL A N 1
ATOM 1440 C CA . VAL A 1 185 ? -3.801 7.675 10.150 1.00 84.81 185 VAL A CA 1
ATOM 1441 C C . VAL A 1 185 ? -4.039 9.177 10.105 1.00 84.81 185 VAL A C 1
ATOM 1443 O O . VAL A 1 185 ? -5.075 9.636 10.556 1.00 84.81 185 VAL A O 1
ATOM 1446 N N . ASP A 1 186 ? -3.104 9.943 9.543 1.00 80.06 186 ASP A N 1
ATOM 1447 C CA . ASP A 1 186 ? -3.188 11.414 9.438 1.00 80.06 186 ASP A CA 1
ATOM 1448 C C . ASP A 1 186 ? -3.276 12.141 10.805 1.00 80.06 186 ASP A C 1
ATOM 1450 O O . ASP A 1 186 ? -3.684 13.300 10.881 1.00 80.06 186 ASP A O 1
ATOM 1454 N N . SER A 1 187 ? -2.872 11.491 11.901 1.00 82.81 187 SER A N 1
ATOM 1455 C CA . SER A 1 187 ? -2.792 12.119 13.230 1.00 82.81 187 SER A CA 1
ATOM 1456 C C . SER A 1 187 ? -1.419 12.775 13.428 1.00 82.81 187 SER A C 1
ATOM 1458 O O . SER A 1 187 ? -0.394 12.201 13.067 1.00 82.81 187 SER A O 1
ATOM 1460 N N . HIS A 1 188 ? -1.329 13.964 14.040 1.00 81.62 188 HIS A N 1
ATOM 1461 C CA . HIS A 1 188 ? -0.048 14.689 14.222 1.00 81.62 188 HIS A CA 1
ATOM 1462 C C . HIS A 1 188 ? 0.894 14.076 15.270 1.00 81.62 188 HIS A C 1
ATOM 1464 O O . HIS A 1 188 ? 1.798 14.738 15.787 1.00 81.62 188 HIS A O 1
ATOM 1470 N N . LEU A 1 189 ? 0.718 12.791 15.561 1.00 77.88 189 LEU A N 1
ATOM 1471 C CA . LEU A 1 189 ? 1.457 12.090 16.581 1.00 77.88 189 LEU A CA 1
ATOM 1472 C C . LEU A 1 189 ? 2.953 12.050 16.262 1.00 77.88 189 LEU A C 1
ATOM 1474 O O . LEU A 1 189 ? 3.363 11.616 15.186 1.00 77.88 189 LEU A O 1
ATOM 1478 N N . THR A 1 190 ? 3.773 12.471 17.223 1.00 77.56 190 THR A N 1
ATOM 1479 C CA . THR A 1 190 ? 5.236 12.495 17.091 1.00 77.56 190 THR A CA 1
ATOM 1480 C C . THR A 1 190 ? 5.913 11.280 17.725 1.00 77.56 190 THR A C 1
ATOM 1482 O O . THR A 1 190 ? 7.005 10.908 17.293 1.00 77.56 190 THR A O 1
ATOM 1485 N N . GLN A 1 191 ? 5.285 10.647 18.725 1.00 76.69 191 GLN A N 1
ATOM 1486 C CA . GLN A 1 191 ? 5.812 9.491 19.459 1.00 76.69 191 GLN A CA 1
ATOM 1487 C C . GLN A 1 191 ? 4.685 8.574 19.949 1.00 76.69 191 GLN A C 1
ATOM 1489 O O . GLN A 1 191 ? 3.605 9.044 20.289 1.00 76.69 191 GLN A O 1
ATOM 1494 N N . LEU A 1 192 ? 4.953 7.269 20.051 1.00 77.44 192 LEU A N 1
ATOM 1495 C CA . LEU A 1 192 ? 4.077 6.339 20.775 1.00 77.44 192 LEU A CA 1
ATOM 1496 C C . LEU A 1 192 ? 4.392 6.393 22.284 1.00 77.44 192 LEU A C 1
ATOM 1498 O O . LEU A 1 192 ? 5.568 6.470 22.650 1.00 77.44 192 LEU A O 1
ATOM 1502 N N . PRO A 1 193 ? 3.394 6.306 23.180 1.00 72.25 193 PRO A N 1
ATOM 1503 C CA . PRO A 1 193 ? 3.610 6.252 24.618 1.00 72.25 193 PRO A CA 1
ATOM 1504 C C . PRO A 1 193 ? 4.242 4.921 25.017 1.00 72.25 193 PRO A C 1
ATOM 1506 O O . PRO A 1 193 ? 4.027 3.891 24.378 1.00 72.25 193 PRO A O 1
ATOM 1509 N N . LYS A 1 194 ? 4.937 4.912 26.159 1.00 70.38 194 LYS A N 1
ATOM 1510 C CA . LYS A 1 194 ? 5.514 3.685 26.739 1.00 70.38 194 LYS A CA 1
ATOM 1511 C C . LYS A 1 194 ? 4.471 2.582 26.948 1.00 70.38 194 LYS A C 1
ATOM 1513 O O . LYS A 1 194 ? 4.769 1.413 26.747 1.00 70.38 194 LYS A O 1
ATOM 1518 N N . SER A 1 195 ? 3.229 2.960 27.256 1.00 70.00 195 SER A N 1
ATOM 1519 C CA . SER A 1 195 ? 2.116 2.027 27.459 1.00 70.00 195 SER A CA 1
ATOM 1520 C C . SER A 1 195 ? 1.770 1.175 26.229 1.00 70.00 195 SER A C 1
ATOM 1522 O O . SER A 1 195 ? 1.091 0.161 26.404 1.00 70.00 195 SER A O 1
ATOM 1524 N N . ILE A 1 196 ? 2.274 1.512 25.025 1.00 72.75 196 ILE A N 1
ATOM 1525 C CA . ILE A 1 196 ? 2.161 0.666 23.823 1.00 72.75 196 ILE A CA 1
ATOM 1526 C C . ILE A 1 196 ? 2.749 -0.740 24.049 1.00 72.75 196 ILE A C 1
ATOM 1528 O O . ILE A 1 196 ? 2.322 -1.696 23.410 1.00 72.75 196 ILE A O 1
ATOM 1532 N N . GLU A 1 197 ? 3.668 -0.896 25.011 1.00 65.94 197 GLU A N 1
ATOM 1533 C CA . GLU A 1 197 ? 4.250 -2.187 25.407 1.00 65.94 197 GLU A CA 1
ATOM 1534 C C . GLU A 1 197 ? 3.222 -3.227 25.843 1.00 65.94 197 GLU A C 1
ATOM 1536 O O . GLU A 1 197 ? 3.472 -4.425 25.754 1.00 65.94 197 GLU A O 1
ATOM 1541 N N . ASN A 1 198 ? 2.060 -2.772 26.310 1.00 67.12 198 ASN A N 1
ATOM 1542 C CA . ASN A 1 198 ? 1.032 -3.645 26.850 1.00 67.12 198 ASN A CA 1
ATOM 1543 C C . ASN A 1 198 ? 0.085 -4.191 25.767 1.00 67.12 198 ASN A C 1
ATOM 1545 O O . ASN A 1 198 ? -0.762 -5.025 26.079 1.00 67.12 198 ASN A O 1
ATOM 1549 N N . PHE A 1 199 ? 0.223 -3.772 24.501 1.00 69.50 199 PHE A N 1
ATOM 1550 C CA . PHE A 1 199 ? -0.612 -4.197 23.365 1.00 69.50 199 PHE A CA 1
ATOM 1551 C C . PHE A 1 199 ? -0.249 -5.590 22.839 1.00 69.50 199 PHE A C 1
ATOM 1553 O O . PHE A 1 199 ? -0.048 -5.814 21.645 1.00 69.50 199 PHE A O 1
ATOM 1560 N N . ASN A 1 200 ? -0.201 -6.566 23.741 1.00 69.62 200 ASN A N 1
ATOM 1561 C CA . ASN A 1 200 ? 0.151 -7.939 23.400 1.00 69.62 200 ASN A CA 1
ATOM 1562 C C . ASN A 1 200 ? -0.880 -8.598 22.474 1.00 69.62 200 ASN A C 1
ATOM 1564 O O . ASN A 1 200 ? -0.519 -9.531 21.766 1.00 69.62 200 ASN A O 1
ATOM 1568 N N . SER A 1 201 ? -2.131 -8.128 22.451 1.00 75.81 201 SER A N 1
ATOM 1569 C CA . SER A 1 201 ? -3.210 -8.660 21.600 1.00 75.81 201 SER A CA 1
ATOM 1570 C C . SER A 1 201 ? -3.314 -7.997 20.221 1.00 75.81 201 SER A C 1
ATOM 1572 O O . SER A 1 201 ? -4.097 -8.462 19.393 1.00 75.81 201 SER A O 1
ATOM 1574 N N . LEU A 1 202 ? -2.540 -6.939 19.952 1.00 83.12 202 LEU A N 1
ATOM 1575 C CA . LEU A 1 202 ? -2.678 -6.160 18.725 1.00 83.12 202 LEU A CA 1
ATOM 1576 C C . LEU A 1 202 ? -2.270 -6.984 17.502 1.00 83.12 202 LEU A C 1
ATOM 1578 O O . LEU A 1 202 ? -1.180 -7.548 17.453 1.00 83.12 202 LEU A O 1
ATOM 1582 N N . ILE A 1 203 ? -3.158 -7.034 16.512 1.00 87.25 203 ILE A N 1
ATOM 1583 C CA . ILE A 1 203 ? -2.988 -7.742 15.240 1.00 87.25 203 ILE A CA 1
ATOM 1584 C C . ILE A 1 203 ? -2.578 -6.758 14.144 1.00 87.25 203 ILE A C 1
ATOM 1586 O O . ILE A 1 203 ? -1.726 -7.076 13.314 1.00 87.25 203 ILE A O 1
ATOM 1590 N N . GLN A 1 204 ? -3.152 -5.557 14.147 1.00 90.81 204 GLN A N 1
ATOM 1591 C CA . GLN A 1 204 ? -2.899 -4.532 13.145 1.00 90.81 204 GLN A CA 1
ATOM 1592 C C . GLN A 1 204 ? -2.648 -3.169 13.788 1.00 90.81 204 GLN A C 1
ATOM 1594 O O . GLN A 1 204 ? -3.460 -2.680 14.573 1.00 90.81 204 GLN A O 1
ATOM 1599 N N . LEU A 1 205 ? -1.548 -2.539 13.375 1.00 91.12 205 LEU A N 1
ATOM 1600 C CA . LEU A 1 205 ? -1.166 -1.184 13.752 1.00 91.12 205 LEU A CA 1
ATOM 1601 C C . LEU A 1 205 ? -0.928 -0.347 12.496 1.00 91.12 205 LEU A C 1
ATOM 1603 O O . LEU A 1 205 ? -0.046 -0.663 11.691 1.00 91.12 205 LEU A O 1
ATOM 1607 N N . ASN A 1 206 ? -1.699 0.726 12.332 1.00 90.88 206 ASN A N 1
ATOM 1608 C CA . ASN A 1 206 ? -1.512 1.683 11.247 1.00 90.88 206 ASN A CA 1
ATOM 1609 C C . ASN A 1 206 ? -1.188 3.077 11.791 1.00 90.88 206 ASN A C 1
ATOM 1611 O O . ASN A 1 206 ? -2.016 3.715 12.431 1.00 90.88 206 ASN A O 1
ATOM 1615 N N . LEU A 1 207 ? 0.026 3.536 11.500 1.00 89.06 207 LEU A N 1
ATOM 1616 C CA . LEU A 1 207 ? 0.591 4.826 11.900 1.00 89.06 207 LEU A CA 1
ATOM 1617 C C . LEU A 1 207 ? 0.830 5.732 10.686 1.00 89.06 207 LEU A C 1
ATOM 1619 O O . LEU A 1 207 ? 1.597 6.688 10.768 1.00 89.06 207 LEU A O 1
ATOM 1623 N N . SER A 1 208 ? 0.262 5.399 9.525 1.00 89.88 208 SER A N 1
ATOM 1624 C CA . SER A 1 208 ? 0.522 6.119 8.274 1.00 89.88 208 SER A CA 1
ATOM 1625 C C . SER A 1 208 ? 0.132 7.591 8.356 1.00 89.88 208 SER A C 1
ATOM 1627 O O . SER A 1 208 ? -0.833 7.954 9.006 1.00 89.88 208 SER A O 1
ATOM 1629 N N . SER A 1 209 ? 0.898 8.448 7.693 1.00 86.56 209 SER A N 1
ATOM 1630 C CA . SER A 1 209 ? 0.729 9.903 7.706 1.00 86.56 209 SER A CA 1
ATOM 1631 C C . SER A 1 209 ? 0.803 10.559 9.093 1.00 86.56 209 SER A C 1
ATOM 1633 O O . SER A 1 209 ? 0.304 11.665 9.279 1.00 86.56 209 SER A O 1
ATOM 1635 N N . THR A 1 210 ? 1.451 9.915 10.065 1.00 86.81 210 THR A N 1
ATOM 1636 C CA . THR A 1 210 ? 1.803 10.566 11.336 1.00 86.81 210 THR A CA 1
ATOM 1637 C C . THR A 1 210 ? 3.121 11.336 11.234 1.00 86.81 210 THR A C 1
ATOM 1639 O O . THR A 1 210 ? 3.916 11.124 10.315 1.00 86.81 210 THR A O 1
ATOM 1642 N N . ASN A 1 211 ? 3.402 12.197 12.217 1.00 83.75 211 ASN A N 1
ATOM 1643 C CA . ASN A 1 211 ? 4.667 12.935 12.339 1.00 83.75 211 ASN A CA 1
ATOM 1644 C C . ASN A 1 211 ? 5.744 12.154 13.118 1.00 83.75 211 ASN A C 1
ATOM 1646 O O . ASN A 1 211 ? 6.699 12.736 13.643 1.00 83.75 211 ASN A O 1
ATOM 1650 N N . MET A 1 212 ? 5.602 10.829 13.206 1.00 82.75 212 MET A N 1
ATOM 1651 C CA . MET A 1 212 ? 6.535 9.977 13.929 1.00 82.75 212 MET A CA 1
ATOM 1652 C C . MET A 1 212 ? 7.912 9.947 13.266 1.00 82.75 212 MET A C 1
ATOM 1654 O O . MET A 1 212 ? 8.056 9.630 12.083 1.00 82.75 212 MET A O 1
ATOM 1658 N N . TRP A 1 213 ? 8.942 10.229 14.064 1.00 81.12 213 TRP A N 1
ATOM 1659 C CA . TRP A 1 213 ? 10.338 10.234 13.623 1.00 81.12 213 TRP A CA 1
ATOM 1660 C C . TRP A 1 213 ? 11.125 9.000 14.082 1.00 81.12 213 TRP A C 1
ATOM 1662 O O . TRP A 1 213 ? 12.152 8.686 13.476 1.00 81.12 213 TRP A O 1
ATOM 1672 N N . GLU A 1 214 ? 10.638 8.264 15.084 1.00 81.44 214 GLU A N 1
ATOM 1673 C CA . GLU A 1 214 ? 11.229 7.012 15.563 1.00 81.44 214 GLU A CA 1
ATOM 1674 C C . GLU A 1 214 ? 10.145 6.030 16.032 1.00 81.44 214 GLU A C 1
ATOM 1676 O O . GLU A 1 214 ? 9.150 6.422 16.644 1.00 81.44 214 GLU A O 1
ATOM 1681 N N . LEU A 1 215 ? 10.346 4.745 15.730 1.00 82.06 215 LEU A N 1
ATOM 1682 C CA . LEU A 1 215 ? 9.556 3.651 16.287 1.00 82.06 215 LEU A CA 1
ATOM 1683 C C . LEU A 1 215 ? 10.256 3.154 17.564 1.00 82.06 215 LEU A C 1
ATOM 1685 O O . LEU A 1 215 ? 11.416 2.749 17.463 1.00 82.06 215 LEU A O 1
ATOM 1689 N N . PRO A 1 216 ? 9.609 3.159 18.744 1.00 78.81 216 PRO A N 1
ATOM 1690 C CA . PRO A 1 216 ? 10.274 2.760 19.980 1.00 78.81 216 PRO A CA 1
ATOM 1691 C C . PRO A 1 216 ? 10.616 1.266 19.977 1.00 78.81 216 PRO A C 1
ATOM 1693 O O . PRO A 1 216 ? 9.839 0.451 19.482 1.00 78.81 216 PRO A O 1
ATOM 1696 N N . ASP A 1 217 ? 11.738 0.888 20.596 1.00 80.44 217 ASP A N 1
ATOM 1697 C CA . ASP A 1 217 ? 12.191 -0.515 20.688 1.00 80.44 217 ASP A CA 1
ATOM 1698 C C . ASP A 1 217 ? 11.160 -1.435 21.357 1.00 80.44 217 ASP A C 1
ATOM 1700 O O . ASP A 1 217 ? 10.981 -2.595 20.998 1.00 80.44 217 ASP A O 1
ATOM 1704 N N . VAL A 1 218 ? 10.383 -0.858 22.263 1.00 77.38 218 VAL A N 1
ATOM 1705 C CA . VAL A 1 218 ? 9.232 -1.467 22.928 1.00 77.38 218 VAL A CA 1
ATOM 1706 C C . VAL A 1 218 ? 8.232 -2.108 21.949 1.00 77.38 218 VAL A C 1
ATOM 1708 O O . VAL A 1 218 ? 7.534 -3.055 22.308 1.00 77.38 218 VAL A O 1
ATOM 1711 N N . THR A 1 219 ? 8.182 -1.652 20.692 1.00 78.69 219 THR A N 1
ATOM 1712 C CA . THR A 1 219 ? 7.326 -2.255 19.661 1.00 78.69 219 THR A CA 1
ATOM 1713 C C . THR A 1 219 ? 7.625 -3.724 19.382 1.00 78.69 219 THR A C 1
ATOM 1715 O O . THR A 1 219 ? 6.708 -4.446 18.998 1.00 78.69 219 THR A O 1
ATOM 1718 N N . GLY A 1 220 ? 8.843 -4.204 19.655 1.00 80.38 220 GLY A N 1
ATOM 1719 C CA . GLY A 1 220 ? 9.194 -5.623 19.543 1.00 80.38 220 GLY A CA 1
ATOM 1720 C C . GLY A 1 220 ? 8.408 -6.548 20.484 1.00 80.38 220 GLY A C 1
ATOM 1721 O O . GLY A 1 220 ? 8.370 -7.756 20.258 1.00 80.38 220 GLY A O 1
ATOM 1722 N N . ASN A 1 221 ? 7.733 -6.007 21.506 1.00 81.62 221 ASN A N 1
ATOM 1723 C CA . ASN A 1 221 ? 6.920 -6.787 22.443 1.00 81.62 221 ASN A CA 1
ATOM 1724 C C . ASN A 1 221 ? 5.534 -7.169 21.892 1.00 81.62 221 ASN A C 1
ATOM 1726 O O . ASN A 1 221 ? 4.879 -8.042 22.460 1.00 81.62 221 ASN A O 1
ATOM 1730 N N . MET A 1 222 ? 5.088 -6.581 20.774 1.00 85.62 222 MET A N 1
ATOM 1731 C CA . MET A 1 222 ? 3.777 -6.854 20.167 1.00 85.62 222 MET A CA 1
ATOM 1732 C C . MET A 1 222 ? 3.759 -8.201 19.415 1.00 85.62 222 MET A C 1
ATOM 1734 O O . MET A 1 222 ? 3.626 -8.262 18.194 1.00 85.62 222 MET A O 1
ATOM 1738 N N . LYS A 1 223 ? 3.889 -9.317 20.141 1.00 83.38 223 LYS A N 1
ATOM 1739 C CA . LYS A 1 223 ? 4.093 -10.669 19.576 1.00 83.38 223 LYS A CA 1
ATOM 1740 C C . LYS A 1 223 ? 2.941 -11.205 18.713 1.00 83.38 223 LYS A C 1
ATOM 1742 O O . LYS A 1 223 ? 3.128 -12.192 18.003 1.00 83.38 223 LYS A O 1
ATOM 1747 N N . ASN A 1 224 ? 1.752 -10.603 18.781 1.00 87.56 224 ASN A N 1
ATOM 1748 C CA . ASN A 1 224 ? 0.607 -10.977 17.945 1.00 87.56 224 ASN A CA 1
ATOM 1749 C C . ASN A 1 224 ? 0.442 -10.120 16.683 1.00 87.56 224 ASN A C 1
ATOM 1751 O O . ASN A 1 224 ? -0.442 -10.417 15.876 1.00 87.56 224 ASN A O 1
ATOM 1755 N N . LEU A 1 225 ? 1.302 -9.116 16.484 1.00 91.12 225 LEU A N 1
ATOM 1756 C CA . LEU A 1 225 ? 1.175 -8.186 15.373 1.00 91.12 225 LEU A CA 1
ATOM 1757 C C . LEU A 1 225 ? 1.414 -8.897 14.041 1.00 91.12 225 LEU A C 1
ATOM 1759 O O . LEU A 1 225 ? 2.463 -9.500 13.820 1.00 91.12 225 LEU A O 1
ATOM 1763 N N . LYS A 1 226 ? 0.429 -8.796 13.151 1.00 94.62 226 LYS A N 1
ATOM 1764 C CA . LYS A 1 226 ? 0.445 -9.333 11.789 1.00 94.62 226 LYS A CA 1
ATOM 1765 C C . LYS A 1 226 ? 0.645 -8.255 10.736 1.00 94.62 226 LYS A C 1
ATOM 1767 O O . LYS A 1 226 ? 1.241 -8.534 9.702 1.00 94.62 226 LYS A O 1
ATOM 1772 N N . VAL A 1 227 ? 0.151 -7.044 10.980 1.00 96.19 227 VAL A N 1
ATOM 1773 C CA . VAL A 1 227 ? 0.191 -5.942 10.014 1.00 96.19 227 VAL A CA 1
ATOM 1774 C C . VAL A 1 227 ? 0.724 -4.686 10.693 1.00 96.19 227 VAL A C 1
ATOM 1776 O O . VAL A 1 227 ? 0.122 -4.193 11.646 1.00 96.19 227 VAL A O 1
ATOM 1779 N N . LEU A 1 228 ? 1.825 -4.146 10.174 1.00 94.75 228 LEU A N 1
ATOM 1780 C CA . LEU A 1 228 ? 2.407 -2.881 10.618 1.00 94.75 228 LEU A CA 1
ATOM 1781 C C . LEU A 1 228 ? 2.563 -1.934 9.430 1.00 94.75 228 LEU A C 1
ATOM 1783 O O . LEU A 1 228 ? 3.308 -2.222 8.493 1.00 94.75 228 LEU A O 1
ATOM 1787 N N . LYS A 1 229 ? 1.874 -0.792 9.475 1.00 94.56 229 LYS A N 1
ATOM 1788 C CA . LYS A 1 229 ? 1.930 0.238 8.430 1.00 94.56 229 LYS A CA 1
ATOM 1789 C C . LYS A 1 229 ? 2.411 1.556 9.005 1.00 94.56 229 LYS A C 1
ATOM 1791 O O . LYS A 1 229 ? 1.844 2.060 9.967 1.00 94.56 229 LYS A O 1
ATOM 1796 N N . MET A 1 230 ? 3.461 2.105 8.415 1.00 92.12 230 MET A N 1
ATOM 1797 C CA . MET A 1 230 ? 4.159 3.293 8.887 1.00 92.12 230 MET A CA 1
ATOM 1798 C C . MET A 1 230 ? 4.621 4.120 7.690 1.00 92.12 230 MET A C 1
ATOM 1800 O O . MET A 1 230 ? 5.761 4.012 7.243 1.00 92.12 230 MET A O 1
ATOM 1804 N N . ARG A 1 231 ? 3.738 4.949 7.134 1.00 90.38 231 ARG A N 1
ATOM 1805 C CA . ARG A 1 231 ? 4.129 5.989 6.173 1.00 90.38 231 ARG A CA 1
ATOM 1806 C C . ARG A 1 231 ? 4.352 7.318 6.895 1.00 90.38 231 ARG A C 1
ATOM 1808 O O . ARG A 1 231 ? 3.481 8.172 6.875 1.00 90.38 231 ARG A O 1
ATOM 1815 N N . CYS A 1 232 ? 5.500 7.485 7.542 1.00 87.19 232 CYS A N 1
ATOM 1816 C CA . CYS A 1 232 ? 5.788 8.634 8.417 1.00 87.19 232 CYS A CA 1
ATOM 1817 C C . CYS A 1 232 ? 7.202 9.166 8.121 1.00 87.19 232 CYS A C 1
ATOM 1819 O O . CYS A 1 232 ? 7.972 8.485 7.449 1.00 87.19 232 CYS A O 1
ATOM 1821 N N . PRO A 1 233 ? 7.635 10.330 8.626 1.00 87.44 233 PRO A N 1
ATOM 1822 C CA . PRO A 1 233 ? 9.010 10.807 8.457 1.00 87.44 233 PRO A CA 1
ATOM 1823 C C . PRO A 1 233 ? 10.032 10.051 9.346 1.00 87.44 233 PRO A C 1
ATOM 1825 O O . PRO A 1 233 ? 10.936 10.658 9.924 1.00 87.44 233 PRO A O 1
ATOM 1828 N N . LEU A 1 234 ? 9.931 8.716 9.429 1.00 86.25 234 LEU A N 1
ATOM 1829 C CA . LEU A 1 234 ? 10.779 7.846 10.252 1.00 86.25 234 LEU A CA 1
ATOM 1830 C C . LEU A 1 234 ? 12.261 8.000 9.889 1.00 86.25 234 LEU A C 1
ATOM 1832 O O . LEU A 1 234 ? 12.666 7.678 8.773 1.00 86.25 234 LEU A O 1
ATOM 1836 N N . ARG A 1 235 ? 13.092 8.443 10.836 1.00 88.56 235 ARG A N 1
ATOM 1837 C CA . ARG A 1 235 ? 14.552 8.575 10.676 1.00 88.56 235 ARG A CA 1
ATOM 1838 C C . ARG A 1 235 ? 15.294 7.263 10.912 1.00 88.56 235 ARG A C 1
ATOM 1840 O O . ARG A 1 235 ? 16.404 7.095 10.410 1.00 88.56 235 ARG A O 1
ATOM 1847 N N . LYS A 1 236 ? 14.694 6.340 11.662 1.00 88.06 236 LYS A N 1
ATOM 1848 C CA . LYS A 1 236 ? 15.261 5.030 11.987 1.00 88.06 236 LYS A CA 1
ATOM 1849 C C . LYS A 1 236 ? 14.152 3.986 12.053 1.00 88.06 236 LYS A C 1
ATOM 1851 O O . LYS A 1 236 ? 13.106 4.231 12.649 1.00 88.06 236 LYS A O 1
ATOM 1856 N N . LEU A 1 237 ? 14.403 2.826 11.453 1.00 88.44 237 LEU A N 1
ATOM 1857 C CA . LEU A 1 237 ? 13.594 1.628 11.649 1.00 88.44 237 LEU A CA 1
ATOM 1858 C C . LEU A 1 237 ? 14.254 0.807 12.766 1.00 88.44 237 LEU A C 1
ATOM 1860 O O . LEU A 1 237 ? 15.382 0.346 12.595 1.00 88.44 237 LEU A O 1
ATOM 1864 N N . SER A 1 238 ? 13.601 0.697 13.929 1.00 88.62 238 SER A N 1
ATOM 1865 C CA . SER A 1 238 ? 14.163 -0.003 15.095 1.00 88.62 238 SER A CA 1
ATOM 1866 C C . SER A 1 238 ? 14.476 -1.468 14.768 1.00 88.62 238 SER A C 1
ATOM 1868 O O . SER A 1 238 ? 13.707 -2.143 14.081 1.00 88.62 238 SER A O 1
ATOM 1870 N N . SER A 1 239 ? 15.586 -1.981 15.308 1.00 88.69 239 SER A N 1
ATOM 1871 C CA . SER A 1 239 ? 15.926 -3.403 15.226 1.00 88.69 239 SER A CA 1
ATOM 1872 C C . SER A 1 239 ? 14.878 -4.280 15.906 1.00 88.69 239 SER A C 1
ATOM 1874 O O . SER A 1 239 ? 14.683 -5.419 15.504 1.00 88.69 239 SER A O 1
ATOM 1876 N N . SER A 1 240 ? 14.118 -3.769 16.866 1.00 89.19 240 SER A N 1
ATOM 1877 C CA . SER A 1 240 ? 13.093 -4.549 17.566 1.00 89.19 240 SER A CA 1
ATOM 1878 C C . SER A 1 240 ? 11.993 -5.081 16.640 1.00 89.19 240 SER A C 1
ATOM 1880 O O . SER A 1 240 ? 11.308 -6.039 16.986 1.00 89.19 240 SER A O 1
ATOM 1882 N N . ILE A 1 241 ? 11.884 -4.556 15.412 1.00 90.88 241 ILE A N 1
ATOM 1883 C CA . ILE A 1 241 ? 10.983 -5.094 14.389 1.00 90.88 241 ILE A CA 1
ATOM 1884 C C . ILE A 1 241 ? 11.229 -6.576 14.095 1.00 90.88 241 ILE A C 1
ATOM 1886 O O . ILE A 1 241 ? 10.275 -7.298 13.837 1.00 90.88 241 ILE A O 1
ATOM 1890 N N . GLY A 1 242 ? 12.477 -7.052 14.197 1.00 90.00 242 GLY A N 1
ATOM 1891 C CA . GLY A 1 242 ? 12.834 -8.460 14.001 1.00 90.00 242 GLY A CA 1
ATOM 1892 C C . GLY A 1 242 ? 12.310 -9.411 15.086 1.00 90.00 24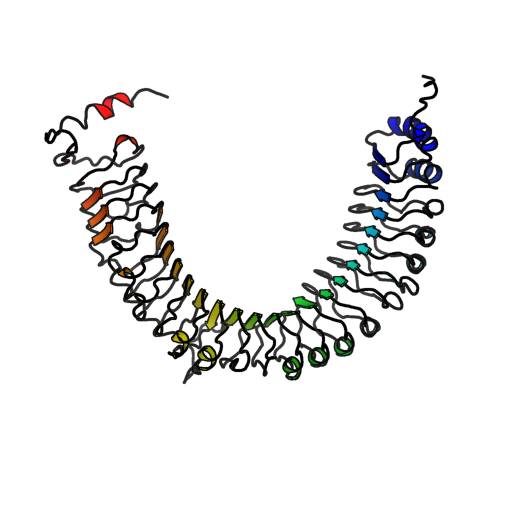2 GLY A C 1
ATOM 1893 O O . GLY A 1 242 ? 12.483 -10.619 14.951 1.00 90.00 242 GLY A O 1
ATOM 1894 N N . MET A 1 243 ? 11.690 -8.889 16.152 1.00 90.88 243 MET A N 1
ATOM 1895 C CA . MET A 1 243 ? 11.055 -9.665 17.229 1.00 90.88 243 MET A CA 1
ATOM 1896 C C . MET A 1 243 ? 9.573 -9.973 16.949 1.00 90.88 243 MET A C 1
ATOM 1898 O O . MET A 1 243 ? 8.949 -10.737 17.684 1.00 90.88 243 MET A O 1
ATOM 1902 N N . LEU A 1 244 ? 8.991 -9.395 15.892 1.00 92.19 244 LEU A N 1
ATOM 1903 C CA . LEU A 1 244 ? 7.578 -9.552 15.538 1.00 92.19 244 LEU A CA 1
ATOM 1904 C C . LEU A 1 244 ? 7.329 -10.865 14.778 1.00 92.19 244 LEU A C 1
ATOM 1906 O O . LEU A 1 244 ? 7.031 -10.872 13.588 1.00 92.19 244 LEU A O 1
ATOM 1910 N N . GLU A 1 245 ? 7.448 -12.001 15.462 1.00 90.75 245 GLU A N 1
ATOM 1911 C CA . GLU A 1 245 ? 7.438 -13.343 14.849 1.00 90.75 245 GLU A CA 1
ATOM 1912 C C . GLU A 1 245 ? 6.183 -13.670 14.015 1.00 90.75 245 GLU A C 1
ATOM 1914 O O . GLU A 1 245 ? 6.252 -14.501 13.108 1.00 90.75 245 GLU A O 1
ATOM 1919 N N . LYS A 1 246 ? 5.045 -13.016 14.294 1.00 94.56 246 LYS A N 1
ATOM 1920 C CA . LYS A 1 246 ? 3.775 -13.192 13.569 1.00 94.56 246 LYS A CA 1
ATOM 1921 C C . LYS A 1 246 ? 3.533 -12.185 12.444 1.00 94.56 246 LYS A C 1
ATOM 1923 O O . LYS A 1 246 ? 2.474 -12.246 11.822 1.00 94.56 246 LYS A O 1
ATOM 1928 N N . LEU A 1 247 ? 4.482 -11.288 12.170 1.00 96.25 247 LEU A N 1
ATOM 1929 C CA . LEU A 1 247 ? 4.301 -10.228 11.183 1.00 96.25 247 LEU A CA 1
ATOM 1930 C C . LEU A 1 247 ? 4.187 -10.815 9.774 1.00 96.25 247 LEU A C 1
ATOM 1932 O O . LEU A 1 247 ? 5.104 -11.476 9.294 1.00 96.25 247 LEU A O 1
ATOM 1936 N N . GLU A 1 248 ? 3.064 -10.547 9.111 1.00 97.62 248 GLU A N 1
ATOM 1937 C CA . GLU A 1 248 ? 2.759 -10.984 7.746 1.00 97.62 248 GLU A CA 1
ATOM 1938 C C . GLU A 1 248 ? 2.924 -9.836 6.732 1.00 97.62 248 GLU A C 1
ATOM 1940 O O . GLU A 1 248 ? 3.308 -10.075 5.582 1.00 97.62 248 GLU A O 1
ATOM 1945 N N . GLU A 1 249 ? 2.687 -8.588 7.155 1.00 98.19 249 GLU A N 1
ATOM 1946 C CA . GLU A 1 249 ? 2.781 -7.380 6.329 1.00 98.19 249 GLU A CA 1
ATOM 1947 C C . GLU A 1 249 ? 3.497 -6.234 7.052 1.00 98.19 249 GLU A C 1
ATOM 1949 O O . GLU A 1 249 ? 3.114 -5.836 8.154 1.00 98.19 249 GLU A O 1
ATOM 1954 N N . LEU A 1 250 ? 4.507 -5.673 6.386 1.00 96.81 250 LEU A N 1
ATOM 1955 C CA . LEU A 1 250 ? 5.245 -4.497 6.826 1.00 96.81 250 LEU A CA 1
ATOM 1956 C C . LEU A 1 250 ? 5.302 -3.455 5.708 1.00 96.81 250 LEU A C 1
ATOM 1958 O O . LEU A 1 250 ? 5.927 -3.674 4.668 1.00 96.81 250 LEU A O 1
ATOM 1962 N N . GLU A 1 251 ? 4.708 -2.292 5.953 1.00 96.38 251 GLU A N 1
ATOM 1963 C CA . GLU A 1 251 ? 4.894 -1.095 5.140 1.00 96.38 251 GLU A CA 1
ATOM 1964 C C . GLU A 1 251 ? 5.625 -0.030 5.958 1.00 96.38 251 GLU A C 1
ATOM 1966 O O . GLU A 1 251 ? 5.103 0.454 6.957 1.00 96.38 251 GLU A O 1
ATOM 1971 N N . ALA A 1 252 ? 6.827 0.353 5.531 1.00 94.06 252 ALA A N 1
ATOM 1972 C CA . ALA A 1 252 ? 7.614 1.404 6.162 1.00 94.06 252 ALA A CA 1
ATOM 1973 C C . ALA A 1 252 ? 8.122 2.398 5.111 1.00 94.06 252 ALA A C 1
ATOM 1975 O O . ALA A 1 252 ? 8.997 2.091 4.297 1.00 94.06 252 ALA A O 1
ATOM 1976 N N . TRP A 1 253 ? 7.591 3.617 5.159 1.00 92.06 253 TRP A N 1
ATOM 1977 C CA . TRP A 1 253 ? 8.123 4.763 4.436 1.00 92.06 253 TRP A CA 1
ATOM 1978 C C . TRP A 1 253 ? 8.714 5.763 5.416 1.00 92.06 253 TRP A C 1
ATOM 1980 O O . TRP A 1 253 ? 8.196 5.915 6.517 1.00 92.06 253 TRP A O 1
ATOM 1990 N N . GLY A 1 254 ? 9.782 6.444 5.011 1.00 91.31 254 GLY A N 1
ATOM 1991 C CA . GLY A 1 254 ? 10.377 7.503 5.811 1.00 91.31 254 GLY A CA 1
ATOM 1992 C C . GLY A 1 254 ? 11.685 8.026 5.249 1.00 91.31 254 GLY A C 1
ATOM 1993 O O . GLY A 1 254 ? 11.889 8.067 4.042 1.00 91.31 254 GLY A O 1
ATOM 1994 N N . SER A 1 255 ? 12.563 8.457 6.147 1.00 91.69 255 SER A N 1
ATOM 1995 C CA . SER A 1 255 ? 13.891 9.016 5.875 1.00 91.69 255 SER A CA 1
ATOM 1996 C C . SER A 1 255 ? 15.008 8.210 6.554 1.00 91.69 255 SER A C 1
ATOM 1998 O O . SER A 1 255 ? 16.050 8.765 6.908 1.00 91.69 255 SER A O 1
ATOM 2000 N N . PHE A 1 256 ? 14.800 6.907 6.763 1.00 91.19 256 PHE A N 1
ATOM 2001 C CA . PHE A 1 256 ? 15.771 6.018 7.399 1.00 91.19 256 PHE A CA 1
ATOM 2002 C C . PHE A 1 256 ? 16.865 5.559 6.431 1.00 91.19 256 PHE A C 1
ATOM 2004 O O . PHE A 1 256 ? 16.606 5.316 5.251 1.00 91.19 256 PHE A O 1
ATOM 2011 N N . LYS A 1 257 ? 18.099 5.455 6.936 1.00 90.25 257 LYS A N 1
ATOM 2012 C CA . LYS A 1 257 ? 19.274 5.033 6.153 1.00 90.25 257 LYS A CA 1
ATOM 2013 C C . LYS A 1 257 ? 19.459 3.516 6.134 1.00 90.25 257 LYS A C 1
ATOM 2015 O O . LYS A 1 257 ? 19.844 2.949 5.116 1.00 90.25 257 LYS A O 1
ATOM 2020 N N . GLU A 1 258 ? 19.179 2.871 7.258 1.00 89.88 258 GLU A N 1
ATOM 2021 C CA . GLU A 1 258 ? 19.454 1.453 7.468 1.00 89.88 258 GLU A CA 1
ATOM 2022 C C . GLU A 1 258 ? 18.156 0.680 7.681 1.00 89.88 258 GLU A C 1
ATOM 2024 O O . GLU A 1 258 ? 17.233 1.150 8.351 1.00 89.88 258 GLU A O 1
ATOM 2029 N N . ILE A 1 259 ? 18.104 -0.514 7.095 1.00 92.50 259 ILE A N 1
ATOM 2030 C CA . ILE A 1 259 ? 17.099 -1.533 7.390 1.00 92.50 259 ILE A CA 1
ATOM 2031 C C . ILE A 1 259 ? 17.768 -2.507 8.364 1.00 92.50 259 ILE A C 1
ATOM 2033 O O . ILE A 1 259 ? 18.871 -2.974 8.074 1.00 92.50 259 ILE A O 1
ATOM 2037 N N . PRO A 1 260 ? 17.148 -2.827 9.507 1.00 91.75 260 PRO A N 1
ATOM 2038 C CA . PRO A 1 260 ? 17.798 -3.641 10.518 1.00 91.75 260 PRO A CA 1
ATOM 2039 C C . PRO A 1 260 ? 17.990 -5.086 10.035 1.00 91.75 260 PRO A C 1
ATOM 2041 O O . PRO A 1 260 ? 17.087 -5.693 9.459 1.00 91.75 260 PRO A O 1
ATOM 2044 N N . ASN A 1 261 ? 19.169 -5.661 10.298 1.00 90.12 261 ASN A N 1
ATOM 2045 C CA . ASN A 1 261 ? 19.557 -6.992 9.802 1.00 90.12 261 ASN A CA 1
ATOM 2046 C C . ASN A 1 261 ? 18.629 -8.123 10.269 1.00 90.12 261 ASN A C 1
ATOM 2048 O O . ASN A 1 261 ? 18.457 -9.122 9.576 1.00 90.12 261 ASN A O 1
ATOM 2052 N N . ASN A 1 262 ? 18.012 -7.967 11.437 1.00 91.44 262 ASN A N 1
ATOM 2053 C CA . ASN A 1 262 ? 17.096 -8.949 12.002 1.00 91.44 262 ASN A CA 1
ATOM 2054 C C . ASN A 1 262 ? 15.700 -8.947 11.355 1.00 91.44 262 ASN A C 1
ATOM 2056 O O . ASN A 1 262 ? 14.882 -9.787 11.719 1.00 91.44 262 ASN A O 1
ATOM 2060 N N . ILE A 1 263 ? 15.437 -8.106 10.346 1.00 93.00 263 ILE A N 1
ATOM 2061 C CA . ILE A 1 263 ? 14.257 -8.254 9.478 1.00 93.00 263 ILE A CA 1
ATOM 2062 C C . ILE A 1 263 ? 14.206 -9.646 8.819 1.00 93.00 263 ILE A C 1
ATOM 2064 O O . ILE A 1 263 ? 13.126 -10.174 8.565 1.00 93.00 263 ILE A O 1
ATOM 2068 N N . GLY A 1 264 ? 15.370 -10.279 8.608 1.00 90.81 264 GLY A N 1
ATOM 2069 C CA . GLY A 1 264 ? 15.487 -11.656 8.123 1.00 90.81 264 GLY A CA 1
ATOM 2070 C C . GLY A 1 264 ? 14.892 -12.716 9.060 1.00 90.81 264 GLY A C 1
ATOM 2071 O O . GLY A 1 264 ? 14.638 -13.833 8.617 1.00 90.81 264 GLY A O 1
ATOM 2072 N N . ASN A 1 265 ? 14.619 -12.380 10.327 1.00 91.56 265 ASN A N 1
ATOM 2073 C CA . ASN A 1 265 ? 14.019 -13.297 11.302 1.00 91.56 265 ASN A CA 1
ATOM 2074 C C . ASN A 1 265 ? 12.495 -13.426 11.150 1.00 91.56 265 ASN A C 1
ATOM 2076 O O . ASN A 1 265 ? 11.893 -14.310 11.760 1.00 91.56 265 ASN A O 1
ATOM 2080 N N . LEU A 1 266 ? 11.860 -12.571 10.344 1.00 94.88 266 LEU A N 1
ATOM 2081 C CA . LEU A 1 266 ? 10.408 -12.518 10.185 1.00 94.88 266 LEU A CA 1
ATOM 2082 C C . LEU A 1 266 ? 9.906 -13.623 9.246 1.00 94.88 266 LEU A C 1
ATOM 2084 O O . LEU A 1 266 ? 9.571 -13.381 8.090 1.00 94.88 266 LEU A O 1
ATOM 2088 N N . ARG A 1 267 ? 9.856 -14.859 9.753 1.00 94.38 267 ARG A N 1
ATOM 2089 C CA . ARG A 1 267 ? 9.545 -16.084 8.983 1.00 94.38 267 ARG A CA 1
ATOM 2090 C C . ARG A 1 267 ? 8.129 -16.148 8.404 1.00 94.38 267 ARG A C 1
ATOM 2092 O O . ARG A 1 267 ? 7.864 -17.005 7.567 1.00 94.38 267 ARG A O 1
ATOM 2099 N N . LEU A 1 268 ? 7.218 -15.299 8.874 1.00 97.00 268 LEU A N 1
ATOM 2100 C CA . LEU A 1 268 ? 5.841 -15.215 8.381 1.00 97.00 268 LEU A CA 1
ATOM 2101 C C . LEU A 1 268 ? 5.611 -14.004 7.468 1.00 97.00 268 LEU A C 1
ATOM 2103 O O . LEU A 1 268 ? 4.516 -13.868 6.920 1.00 97.00 268 LEU A O 1
ATOM 2107 N N . LEU A 1 269 ? 6.632 -13.164 7.251 1.00 97.69 269 LEU A N 1
ATOM 2108 C CA . LEU A 1 269 ? 6.506 -11.942 6.467 1.00 97.69 269 LEU A CA 1
ATOM 2109 C C . LEU A 1 269 ? 6.327 -12.280 4.989 1.00 97.69 269 LEU A C 1
ATOM 2111 O O . LEU A 1 269 ? 7.225 -12.835 4.356 1.00 97.69 269 LEU A O 1
ATOM 2115 N N . LYS A 1 270 ? 5.170 -11.910 4.439 1.00 98.06 270 LYS A N 1
ATOM 2116 C CA . LYS A 1 270 ? 4.793 -12.132 3.037 1.00 98.06 270 LYS A CA 1
ATOM 2117 C C . LYS A 1 270 ? 4.901 -10.849 2.221 1.00 98.06 270 LYS A C 1
ATOM 2119 O O . LYS A 1 270 ? 5.311 -10.903 1.062 1.00 98.06 270 LYS A O 1
ATOM 2124 N N . ASN A 1 271 ? 4.543 -9.714 2.823 1.00 98.31 271 ASN A N 1
ATOM 2125 C CA . ASN A 1 271 ? 4.459 -8.415 2.161 1.00 98.31 271 ASN A CA 1
ATOM 2126 C C . ASN A 1 271 ? 5.431 -7.427 2.806 1.00 98.31 271 ASN A C 1
ATOM 2128 O O . ASN A 1 271 ? 5.277 -7.084 3.976 1.00 98.31 271 ASN A O 1
ATOM 2132 N N . LEU A 1 272 ? 6.400 -6.936 2.033 1.00 98.00 272 LEU A N 1
ATOM 2133 C CA . LEU A 1 272 ? 7.356 -5.930 2.485 1.00 98.00 272 LEU A CA 1
ATOM 2134 C C . LEU A 1 272 ? 7.397 -4.746 1.520 1.00 98.00 272 LEU A C 1
ATOM 2136 O O . LEU A 1 272 ? 7.806 -4.874 0.364 1.00 98.00 272 LEU A O 1
ATOM 2140 N N . ILE A 1 273 ? 6.992 -3.579 2.012 1.00 97.06 273 ILE A N 1
ATOM 2141 C CA . ILE A 1 273 ? 7.070 -2.305 1.301 1.00 97.06 273 ILE A CA 1
ATOM 2142 C C . ILE A 1 273 ? 8.008 -1.387 2.082 1.00 97.06 273 ILE A C 1
ATOM 2144 O O . ILE A 1 273 ? 7.713 -0.996 3.206 1.00 97.06 273 ILE A O 1
ATOM 2148 N N . LEU A 1 274 ? 9.134 -1.030 1.473 1.00 95.12 274 LEU A N 1
ATOM 2149 C CA . LEU A 1 274 ? 10.143 -0.136 2.029 1.00 95.12 274 LEU A CA 1
ATOM 2150 C C . LEU A 1 274 ? 10.332 1.060 1.101 1.00 95.12 274 LEU A C 1
ATOM 2152 O O . LEU A 1 274 ? 10.603 0.903 -0.092 1.00 95.12 274 LEU A O 1
ATOM 2156 N N . GLY A 1 275 ? 10.208 2.264 1.643 1.00 94.12 275 GLY A N 1
ATOM 2157 C CA . GLY A 1 275 ? 10.368 3.493 0.878 1.00 94.12 275 GLY A CA 1
ATOM 2158 C C . GLY A 1 275 ? 11.125 4.554 1.656 1.00 94.12 275 GLY A C 1
ATOM 2159 O O . GLY A 1 275 ? 10.545 5.241 2.488 1.00 94.12 275 GLY A O 1
ATOM 2160 N N . SER A 1 276 ? 12.408 4.741 1.370 1.00 92.12 276 SER A N 1
ATOM 2161 C CA . SER A 1 276 ? 13.163 5.858 1.937 1.00 92.12 276 SER A CA 1
ATOM 2162 C C . SER A 1 276 ? 14.236 6.329 0.963 1.00 92.12 276 SER A C 1
ATOM 2164 O O . SER A 1 276 ? 14.966 5.499 0.410 1.00 92.12 276 SER A O 1
ATOM 2166 N N . PRO A 1 277 ? 14.392 7.652 0.765 1.00 89.25 277 PRO A N 1
ATOM 2167 C CA . PRO A 1 277 ? 15.406 8.179 -0.134 1.00 89.25 277 PRO A CA 1
ATOM 2168 C C . PRO A 1 277 ? 16.822 7.817 0.329 1.00 89.25 277 PRO A C 1
ATOM 2170 O O . PRO A 1 277 ? 17.707 7.712 -0.508 1.00 89.25 277 PRO A O 1
ATOM 2173 N N . ARG A 1 278 ? 17.031 7.555 1.627 1.00 89.56 278 ARG A N 1
ATOM 2174 C CA . ARG A 1 278 ? 18.358 7.387 2.238 1.00 89.56 278 ARG A CA 1
ATOM 2175 C C . ARG A 1 278 ? 18.845 5.942 2.363 1.00 89.56 278 ARG A C 1
ATOM 2177 O O . ARG A 1 278 ? 19.951 5.749 2.857 1.00 89.56 278 ARG A O 1
ATOM 2184 N N . ILE A 1 279 ? 18.055 4.942 1.961 1.00 90.50 279 ILE A N 1
ATOM 2185 C CA . ILE A 1 279 ? 18.454 3.527 2.071 1.00 90.50 279 ILE A CA 1
ATOM 2186 C C . ILE A 1 279 ? 19.719 3.290 1.243 1.00 90.50 279 ILE A C 1
ATOM 2188 O O . ILE A 1 279 ? 19.689 3.396 0.020 1.00 90.50 279 ILE A O 1
ATOM 2192 N N . SER A 1 280 ? 20.821 2.946 1.907 1.00 87.19 280 SER A N 1
ATOM 2193 C CA . SER A 1 280 ? 22.096 2.661 1.235 1.00 87.19 280 SER A CA 1
ATOM 2194 C C . SER A 1 280 ? 22.321 1.169 0.994 1.00 87.19 280 SER A C 1
ATOM 2196 O O . SER A 1 280 ? 23.020 0.798 0.058 1.00 87.19 280 SER A O 1
ATOM 2198 N N . MET A 1 281 ? 21.725 0.304 1.822 1.00 87.31 281 MET A N 1
ATOM 2199 C CA . MET A 1 281 ? 21.889 -1.149 1.751 1.00 87.31 281 MET A CA 1
ATOM 2200 C C . MET A 1 281 ? 20.616 -1.863 2.214 1.00 87.31 281 MET A C 1
ATOM 2202 O O . MET A 1 281 ? 19.909 -1.379 3.098 1.00 87.31 281 MET A O 1
ATOM 2206 N N . VAL A 1 282 ? 20.335 -3.026 1.621 1.00 91.06 282 VAL A N 1
ATOM 2207 C CA . VAL A 1 282 ? 19.262 -3.933 2.049 1.00 91.06 282 VAL A CA 1
ATOM 2208 C C . VAL A 1 282 ? 19.900 -5.208 2.612 1.00 91.06 282 VAL A C 1
ATOM 2210 O O . VAL A 1 282 ? 20.698 -5.826 1.905 1.00 91.06 282 VAL A O 1
ATOM 2213 N N . PRO A 1 283 ? 19.588 -5.602 3.860 1.00 92.38 283 PRO A N 1
ATOM 2214 C CA . PRO A 1 283 ? 20.108 -6.827 4.459 1.00 92.38 283 PRO A CA 1
ATOM 2215 C C . PRO A 1 283 ? 19.451 -8.072 3.852 1.00 92.38 283 PRO A C 1
ATOM 2217 O O . PRO A 1 283 ? 18.538 -7.979 3.029 1.00 92.38 283 PRO A O 1
ATOM 2220 N N . ARG A 1 284 ? 19.879 -9.262 4.291 1.00 92.44 284 ARG A N 1
ATOM 2221 C CA . ARG A 1 284 ? 19.214 -10.515 3.908 1.00 92.44 284 ARG A CA 1
ATOM 2222 C C . ARG A 1 284 ? 17.769 -10.512 4.420 1.00 92.44 284 ARG A C 1
ATOM 2224 O O . ARG A 1 284 ? 17.525 -10.441 5.622 1.00 92.44 284 ARG A O 1
ATOM 2231 N N . LEU A 1 285 ? 16.824 -10.588 3.489 1.00 95.81 285 LEU A N 1
ATOM 2232 C CA . LEU A 1 285 ? 15.384 -10.596 3.752 1.00 95.81 285 LEU A CA 1
ATOM 2233 C C . LEU A 1 285 ? 14.865 -12.035 3.972 1.00 95.81 285 LEU A C 1
ATOM 2235 O O . LEU A 1 285 ? 15.529 -12.974 3.531 1.00 95.81 285 LEU A O 1
ATOM 2239 N N . PRO A 1 286 ? 13.708 -12.245 4.631 1.00 95.12 286 PRO A N 1
ATOM 2240 C CA . PRO A 1 286 ? 13.191 -13.587 4.912 1.00 95.12 286 PRO A CA 1
ATOM 2241 C C . PRO A 1 286 ? 12.640 -14.284 3.655 1.00 95.12 286 PRO A C 1
ATOM 2243 O O . PRO A 1 286 ? 11.996 -13.664 2.811 1.00 95.12 286 PRO A O 1
ATOM 2246 N N . GLU A 1 287 ? 12.851 -15.600 3.546 1.00 95.00 287 GLU A N 1
ATOM 2247 C CA . GLU A 1 287 ? 12.480 -16.422 2.372 1.00 95.00 287 GLU A CA 1
ATOM 2248 C C . GLU A 1 287 ? 10.960 -16.607 2.196 1.00 95.00 287 GLU A C 1
ATOM 2250 O O . GLU A 1 287 ? 10.496 -17.063 1.149 1.00 95.00 287 GLU A O 1
ATOM 2255 N N . SER A 1 288 ? 10.175 -16.229 3.208 1.00 96.50 288 SER A N 1
ATOM 2256 C CA . SER A 1 288 ? 8.709 -16.220 3.195 1.00 96.50 288 SER A CA 1
ATOM 2257 C C . SER A 1 288 ? 8.102 -15.113 2.328 1.00 96.50 288 SER A C 1
ATOM 2259 O O . SER A 1 288 ? 6.893 -15.129 2.088 1.00 96.50 288 SER A O 1
ATOM 2261 N N . LEU A 1 289 ? 8.910 -14.147 1.872 1.00 97.88 289 LEU A N 1
ATOM 2262 C CA . LEU A 1 289 ? 8.426 -13.011 1.094 1.00 97.88 289 LEU A CA 1
ATOM 2263 C C . LEU A 1 289 ? 7.806 -13.445 -0.232 1.00 97.88 289 LEU A C 1
ATOM 2265 O O . LEU A 1 289 ? 8.422 -14.122 -1.052 1.00 97.88 289 LEU A O 1
ATOM 2269 N N . VAL A 1 290 ? 6.597 -12.943 -0.466 1.00 97.94 290 VAL A N 1
ATOM 2270 C CA . VAL A 1 290 ? 5.841 -13.091 -1.712 1.00 97.94 290 VAL A CA 1
ATOM 2271 C C . VAL A 1 290 ? 5.856 -11.779 -2.497 1.00 97.94 290 VAL A C 1
ATOM 2273 O O . VAL A 1 290 ? 5.941 -11.784 -3.727 1.00 97.94 290 VAL A O 1
ATOM 2276 N N . ASN A 1 291 ? 5.809 -10.648 -1.790 1.00 98.38 291 ASN A N 1
ATOM 2277 C CA . ASN A 1 291 ? 5.739 -9.310 -2.359 1.00 98.38 291 ASN A CA 1
ATOM 2278 C C . ASN A 1 291 ? 6.821 -8.414 -1.753 1.00 98.38 291 ASN A C 1
ATOM 2280 O O . ASN A 1 291 ? 6.836 -8.184 -0.544 1.00 98.38 291 ASN A O 1
ATOM 2284 N N . LEU A 1 292 ? 7.684 -7.860 -2.605 1.00 97.88 292 LEU A N 1
ATOM 2285 C CA . LEU A 1 292 ? 8.728 -6.918 -2.216 1.00 97.88 292 LEU A CA 1
ATOM 2286 C C . LEU A 1 292 ? 8.639 -5.648 -3.062 1.00 97.88 292 LEU A C 1
ATOM 2288 O O . LEU A 1 292 ? 8.772 -5.683 -4.286 1.00 97.88 292 LEU A O 1
ATOM 2292 N N . CYS A 1 293 ? 8.458 -4.509 -2.402 1.00 97.12 293 CYS A N 1
ATOM 2293 C CA . CYS A 1 293 ? 8.586 -3.191 -3.004 1.00 97.12 293 CYS A CA 1
ATOM 2294 C C . CYS A 1 293 ? 9.646 -2.394 -2.248 1.00 97.12 293 CYS A C 1
ATOM 2296 O O . CYS A 1 293 ? 9.460 -2.095 -1.078 1.00 97.12 293 CYS A O 1
ATOM 2298 N N . CYS A 1 294 ? 10.733 -2.019 -2.915 1.00 95.00 294 CYS A N 1
ATOM 2299 C CA . CYS A 1 294 ? 11.787 -1.189 -2.346 1.00 95.00 294 CYS A CA 1
ATOM 2300 C C . CYS A 1 294 ? 12.006 0.048 -3.225 1.00 95.00 294 CYS A C 1
ATOM 2302 O O . CYS A 1 294 ? 12.300 -0.072 -4.420 1.00 95.00 294 CYS A O 1
ATOM 2304 N N . LYS A 1 295 ? 11.837 1.238 -2.641 1.00 93.25 295 LYS A N 1
ATOM 2305 C CA . LYS A 1 295 ? 12.066 2.529 -3.296 1.00 93.25 295 LYS A CA 1
ATOM 2306 C C . LYS A 1 295 ? 13.109 3.335 -2.529 1.00 93.25 295 LYS A C 1
ATOM 2308 O O . LYS A 1 295 ? 12.915 3.634 -1.353 1.00 93.25 295 LYS A O 1
ATOM 2313 N N . THR A 1 296 ? 14.180 3.730 -3.207 1.00 90.69 296 THR A N 1
ATOM 2314 C CA . THR A 1 296 ? 15.242 4.547 -2.621 1.00 90.69 296 THR A CA 1
ATOM 2315 C C . THR A 1 296 ? 15.994 5.387 -3.647 1.00 90.69 296 THR A C 1
ATOM 2317 O O . THR A 1 296 ? 15.829 5.193 -4.850 1.00 90.69 296 THR A O 1
ATOM 2320 N N . THR A 1 297 ? 16.792 6.342 -3.162 1.00 87.06 297 THR A N 1
ATOM 2321 C CA . THR A 1 297 ? 17.606 7.232 -3.989 1.00 87.06 297 THR A CA 1
ATOM 2322 C C . THR A 1 297 ? 19.105 7.230 -3.689 1.00 87.06 297 THR A C 1
ATOM 2324 O O . THR A 1 297 ? 19.873 7.836 -4.426 1.00 87.06 297 THR A O 1
ATOM 2327 N N . SER A 1 298 ? 19.535 6.553 -2.622 1.00 85.25 298 SER A N 1
ATOM 2328 C CA . SER A 1 298 ? 20.924 6.595 -2.129 1.00 85.25 298 SER A CA 1
ATOM 2329 C C . SER A 1 298 ? 21.671 5.266 -2.240 1.00 85.25 298 SER A C 1
ATOM 2331 O O . SER A 1 298 ? 22.806 5.160 -1.788 1.00 85.25 298 SER A O 1
ATOM 2333 N N . MET A 1 299 ? 21.044 4.236 -2.796 1.00 82.69 299 MET A N 1
ATOM 2334 C CA . MET A 1 299 ? 21.652 2.917 -2.924 1.00 82.69 299 MET A CA 1
ATOM 2335 C C . MET A 1 299 ? 22.585 2.869 -4.132 1.00 82.69 299 MET A C 1
ATOM 2337 O O . MET A 1 299 ? 22.122 3.014 -5.257 1.00 82.69 299 MET A O 1
ATOM 2341 N N . GLU A 1 300 ? 23.873 2.622 -3.900 1.00 73.00 300 GLU A N 1
ATOM 2342 C CA . GLU A 1 300 ? 24.901 2.611 -4.954 1.00 73.00 300 GLU A CA 1
ATOM 2343 C C . GLU A 1 300 ? 25.027 1.258 -5.670 1.00 73.00 300 GLU A C 1
ATOM 2345 O O . GLU A 1 300 ? 25.479 1.192 -6.811 1.00 73.00 300 GLU A O 1
ATOM 2350 N N . THR A 1 301 ? 24.617 0.165 -5.018 1.00 75.88 301 THR A N 1
ATOM 2351 C CA . THR A 1 301 ? 24.744 -1.200 -5.548 1.00 75.88 301 THR A CA 1
ATOM 2352 C C . THR A 1 301 ? 23.399 -1.913 -5.596 1.00 75.88 301 THR A C 1
ATOM 2354 O O . THR A 1 301 ? 22.513 -1.678 -4.777 1.00 75.88 301 THR A O 1
ATOM 2357 N N . LEU A 1 302 ? 23.223 -2.805 -6.574 1.00 81.00 302 LEU A N 1
ATOM 2358 C CA . LEU A 1 302 ? 22.010 -3.609 -6.666 1.00 81.00 302 LEU A CA 1
ATOM 2359 C C . LEU A 1 302 ? 21.990 -4.652 -5.528 1.00 81.00 302 LEU A C 1
ATOM 2361 O O . LEU A 1 302 ? 22.949 -5.416 -5.402 1.00 81.00 302 LEU A O 1
ATOM 2365 N N . PRO A 1 303 ? 20.911 -4.740 -4.729 1.00 85.12 303 PRO A N 1
ATOM 2366 C CA . PRO A 1 303 ? 20.812 -5.713 -3.648 1.00 85.12 303 PRO A CA 1
ATOM 2367 C C . PRO A 1 303 ? 20.714 -7.135 -4.207 1.00 85.12 303 PRO A C 1
ATOM 2369 O O . PRO A 1 303 ? 20.234 -7.340 -5.322 1.00 85.12 303 PRO A O 1
ATOM 2372 N N . ASN A 1 304 ? 21.151 -8.125 -3.427 1.00 87.31 304 ASN A N 1
ATOM 2373 C CA . ASN A 1 304 ? 21.042 -9.538 -3.785 1.00 87.31 304 ASN A CA 1
ATOM 2374 C C . ASN A 1 304 ? 19.807 -10.159 -3.118 1.00 87.31 304 ASN A C 1
ATOM 2376 O O . ASN A 1 304 ? 19.762 -10.285 -1.897 1.00 87.31 304 ASN A O 1
ATOM 2380 N N . PHE A 1 305 ? 18.832 -10.578 -3.929 1.00 91.62 305 PHE A N 1
ATOM 2381 C CA . PHE A 1 305 ? 17.606 -11.240 -3.466 1.00 91.62 305 PHE A CA 1
ATOM 2382 C C . PHE A 1 305 ? 17.538 -12.728 -3.830 1.00 91.62 305 PHE A C 1
ATOM 2384 O O . PHE A 1 305 ? 16.453 -13.300 -3.841 1.00 91.62 305 PHE A O 1
ATOM 2391 N N . SER A 1 306 ? 18.674 -13.372 -4.118 1.00 90.94 306 SER A N 1
ATOM 2392 C CA . SER A 1 306 ? 18.729 -14.779 -4.558 1.00 90.94 306 SER A CA 1
ATOM 2393 C C . SER A 1 306 ? 18.028 -15.768 -3.622 1.00 90.94 306 SER A C 1
ATOM 2395 O O . SER A 1 306 ? 17.552 -16.803 -4.084 1.00 90.94 306 SER A O 1
ATOM 2397 N N . ASN A 1 307 ? 17.929 -15.449 -2.328 1.00 93.00 307 ASN A N 1
ATOM 2398 C CA . ASN A 1 307 ? 17.274 -16.290 -1.333 1.00 93.00 307 ASN A CA 1
ATOM 2399 C C . ASN A 1 307 ? 15.735 -16.205 -1.353 1.00 93.00 307 ASN A C 1
ATOM 2401 O O . ASN A 1 307 ? 15.074 -17.026 -0.726 1.00 93.00 307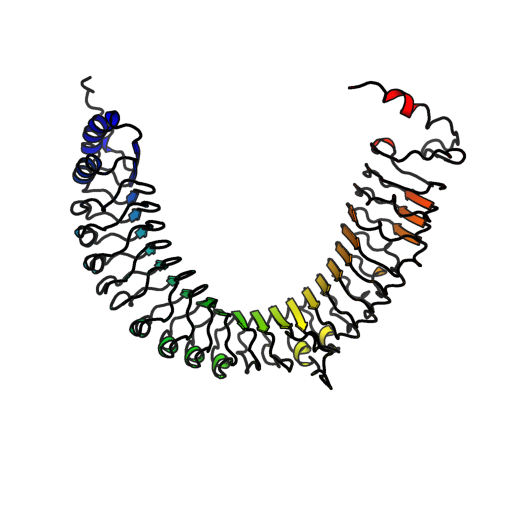 ASN A O 1
ATOM 2405 N N . LEU A 1 308 ? 15.139 -15.233 -2.050 1.00 94.81 308 LEU A N 1
ATOM 2406 C CA . LEU A 1 308 ? 13.690 -15.003 -2.057 1.00 94.81 308 LEU A CA 1
ATOM 2407 C C . LEU A 1 308 ? 12.966 -15.896 -3.077 1.00 94.81 308 LEU A C 1
ATOM 2409 O O . LEU A 1 308 ? 12.231 -15.418 -3.933 1.00 94.81 308 LEU A O 1
ATOM 2413 N N . ILE A 1 309 ? 13.164 -17.209 -2.993 1.00 91.62 309 ILE A N 1
ATOM 2414 C CA . ILE A 1 309 ? 12.682 -18.177 -3.995 1.00 91.62 309 ILE A CA 1
ATOM 2415 C C . ILE A 1 309 ? 11.149 -18.210 -4.159 1.00 91.62 309 ILE A C 1
ATOM 2417 O O . ILE A 1 309 ? 10.654 -18.584 -5.221 1.00 91.62 309 ILE A O 1
ATOM 2421 N N . ASN A 1 310 ? 10.398 -17.779 -3.137 1.00 94.75 310 ASN A N 1
ATOM 2422 C CA . ASN A 1 310 ? 8.930 -17.709 -3.141 1.00 94.75 310 ASN A CA 1
ATOM 2423 C C . ASN A 1 310 ? 8.378 -16.369 -3.661 1.00 94.75 310 ASN A C 1
ATOM 2425 O O . ASN A 1 310 ? 7.159 -16.164 -3.680 1.00 94.75 310 ASN A O 1
ATOM 2429 N N . LEU A 1 311 ? 9.254 -15.444 -4.065 1.00 97.19 311 LEU A N 1
ATOM 2430 C CA . LEU A 1 311 ? 8.868 -14.096 -4.454 1.00 97.19 311 LEU A CA 1
ATOM 2431 C C . LEU A 1 311 ? 8.086 -14.111 -5.769 1.00 97.19 311 LEU A C 1
ATOM 2433 O O . LEU A 1 311 ? 8.580 -14.570 -6.796 1.00 97.19 311 LEU A O 1
ATOM 2437 N N . ARG A 1 312 ? 6.878 -13.546 -5.744 1.00 97.69 312 ARG A N 1
ATOM 2438 C CA . ARG A 1 312 ? 5.992 -13.422 -6.911 1.00 97.69 312 ARG A CA 1
ATOM 2439 C C . ARG A 1 312 ? 5.991 -12.022 -7.496 1.00 97.69 312 ARG A C 1
ATOM 2441 O O . ARG A 1 312 ? 5.873 -11.863 -8.707 1.00 97.69 312 ARG A O 1
ATOM 2448 N N . ASN A 1 313 ? 6.132 -10.999 -6.655 1.00 98.06 313 ASN A N 1
ATOM 2449 C CA . ASN A 1 313 ? 6.112 -9.610 -7.096 1.00 98.06 313 ASN A CA 1
ATOM 2450 C C . ASN A 1 313 ? 7.328 -8.856 -6.563 1.00 98.06 313 ASN A C 1
ATOM 2452 O O . ASN A 1 313 ? 7.473 -8.673 -5.355 1.00 98.06 313 ASN A O 1
ATOM 2456 N N . LEU A 1 314 ? 8.155 -8.352 -7.479 1.00 97.19 314 LEU A N 1
ATOM 2457 C CA . LEU A 1 314 ? 9.318 -7.532 -7.166 1.00 97.19 314 LEU A CA 1
ATOM 2458 C C . LEU A 1 314 ? 9.201 -6.154 -7.819 1.00 97.19 314 LEU A C 1
ATOM 2460 O O . LEU A 1 314 ? 9.099 -6.027 -9.040 1.00 97.19 314 LEU A O 1
ATOM 2464 N N . ARG A 1 315 ? 9.238 -5.103 -7.001 1.00 96.06 315 ARG A N 1
ATOM 2465 C CA . ARG A 1 315 ? 9.333 -3.701 -7.421 1.00 96.06 315 ARG A CA 1
ATOM 2466 C C . ARG A 1 315 ? 10.576 -3.086 -6.804 1.00 96.06 315 ARG A C 1
ATOM 2468 O O . ARG A 1 315 ? 10.593 -2.821 -5.609 1.00 96.06 315 ARG A O 1
ATOM 2475 N N . LEU A 1 316 ? 11.583 -2.809 -7.620 1.00 92.81 316 LEU A N 1
ATOM 2476 C CA . LEU A 1 316 ? 12.795 -2.123 -7.191 1.00 92.81 316 LEU A CA 1
ATOM 2477 C C . LEU A 1 316 ? 12.908 -0.789 -7.928 1.00 92.81 316 LEU A C 1
ATOM 2479 O O . LEU A 1 316 ? 12.832 -0.740 -9.154 1.00 92.81 316 LEU A O 1
ATOM 2483 N N . THR A 1 317 ? 13.004 0.307 -7.183 1.00 91.00 317 THR A N 1
ATOM 2484 C CA . THR A 1 317 ? 13.077 1.672 -7.720 1.00 91.00 317 THR A CA 1
ATOM 2485 C C . THR A 1 317 ? 14.224 2.416 -7.044 1.00 91.00 317 THR A C 1
ATOM 2487 O O . THR A 1 317 ? 14.085 2.840 -5.903 1.00 91.00 317 THR A O 1
ATOM 2490 N N . LEU A 1 318 ? 15.348 2.546 -7.745 1.00 86.38 318 LEU A N 1
ATOM 2491 C CA . LEU A 1 318 ? 16.584 3.199 -7.316 1.00 86.38 318 LEU A CA 1
ATOM 2492 C C . LEU A 1 318 ? 16.761 4.463 -8.172 1.00 86.38 318 LEU A C 1
ATOM 2494 O O . LEU A 1 318 ? 17.005 4.332 -9.364 1.00 86.38 318 LEU A O 1
ATOM 2498 N N . TRP A 1 319 ? 16.548 5.668 -7.645 1.00 77.31 319 TRP A N 1
ATOM 2499 C CA . TRP A 1 319 ? 16.627 6.919 -8.429 1.00 77.31 319 TRP A CA 1
ATOM 2500 C C . TRP A 1 319 ? 17.719 7.822 -7.876 1.00 77.31 319 TRP A C 1
ATOM 2502 O O . TRP A 1 319 ? 17.667 8.147 -6.710 1.00 77.31 319 TRP A O 1
ATOM 2512 N N . LEU A 1 320 ? 18.678 8.292 -8.662 1.00 62.06 320 LEU A N 1
ATOM 2513 C CA . LEU A 1 320 ? 19.638 9.270 -8.144 1.00 62.06 320 LEU A CA 1
ATOM 2514 C C . LEU A 1 320 ? 19.040 10.679 -8.145 1.00 62.06 320 LEU A C 1
ATOM 2516 O O . LEU A 1 320 ? 18.400 11.076 -9.112 1.00 62.06 320 LEU A O 1
ATOM 2520 N N . ASN A 1 321 ? 19.321 11.455 -7.097 1.00 54.03 321 ASN A N 1
ATOM 2521 C CA . ASN A 1 321 ? 19.000 12.889 -7.041 1.00 54.03 321 ASN A CA 1
ATOM 2522 C C . ASN A 1 321 ? 20.026 13.763 -7.793 1.00 54.03 321 ASN A C 1
ATOM 2524 O O . ASN A 1 321 ? 20.005 14.982 -7.656 1.00 54.03 321 ASN A O 1
ATOM 2528 N N . HIS A 1 322 ? 20.954 13.164 -8.544 1.00 48.22 322 HIS A N 1
ATOM 2529 C CA . HIS A 1 322 ? 22.030 13.888 -9.214 1.00 48.22 322 HIS A CA 1
ATOM 2530 C C . HIS A 1 322 ? 21.857 13.842 -10.734 1.00 48.22 322 HIS A C 1
ATOM 2532 O O . HIS A 1 322 ? 21.947 12.776 -11.337 1.00 48.22 322 HIS A O 1
ATOM 2538 N N . GLU A 1 323 ? 21.692 15.019 -11.342 1.00 39.50 323 GLU A N 1
ATOM 2539 C CA . GLU A 1 323 ? 21.777 15.292 -12.788 1.00 39.50 323 GLU A CA 1
ATOM 2540 C C . GLU A 1 323 ? 23.222 15.170 -13.330 1.00 39.50 323 GLU A C 1
ATOM 2542 O O . GLU A 1 323 ? 23.670 15.950 -14.165 1.00 39.50 323 GLU A O 1
ATOM 2547 N N . GLY A 1 324 ? 23.998 14.210 -12.824 1.00 43.78 324 GLY A N 1
ATOM 2548 C CA . GLY A 1 324 ? 25.374 13.958 -13.249 1.00 43.78 324 GLY A CA 1
ATOM 2549 C C . GLY A 1 324 ? 25.494 12.642 -14.021 1.00 43.78 324 GLY A C 1
ATOM 2550 O O . GLY A 1 324 ? 24.758 11.696 -13.724 1.00 43.78 324 GLY A O 1
ATOM 2551 N N . PRO A 1 325 ? 26.430 12.526 -14.984 1.00 41.72 325 PRO A N 1
ATOM 2552 C CA . PRO A 1 325 ? 26.710 11.253 -15.637 1.00 41.72 325 PRO A CA 1
ATOM 2553 C C . PRO A 1 325 ? 27.087 10.212 -14.576 1.00 41.72 325 PRO A C 1
ATOM 2555 O O . PRO A 1 325 ? 27.899 10.484 -13.688 1.00 41.72 325 PRO A O 1
ATOM 2558 N N . CYS A 1 326 ? 26.481 9.025 -14.657 1.00 44.88 326 CYS A N 1
ATOM 2559 C CA . CYS A 1 326 ? 26.740 7.926 -13.733 1.00 44.88 326 CYS A CA 1
ATOM 2560 C C . CYS A 1 326 ? 28.224 7.546 -13.769 1.00 44.88 326 CYS A C 1
ATOM 2562 O O . CYS A 1 326 ? 28.676 6.838 -14.665 1.00 44.88 326 CYS A O 1
ATOM 2564 N N . LYS A 1 327 ? 28.986 8.002 -12.772 1.00 41.94 327 LYS A N 1
ATOM 2565 C CA . LYS A 1 327 ? 30.316 7.476 -12.463 1.00 41.94 327 LYS A CA 1
ATOM 2566 C C . LYS A 1 327 ? 30.151 6.189 -11.658 1.00 41.94 327 LYS A C 1
ATOM 2568 O O . LYS A 1 327 ? 30.341 6.190 -10.451 1.00 41.94 327 LYS A O 1
ATOM 2573 N N . LEU A 1 328 ? 29.738 5.109 -12.312 1.00 45.34 328 LEU A N 1
ATOM 2574 C CA . LEU A 1 328 ? 29.835 3.764 -11.745 1.00 45.34 328 LEU A CA 1
ATOM 2575 C C . LEU A 1 328 ? 30.468 2.851 -12.791 1.00 45.34 328 LEU A C 1
ATOM 2577 O O . LEU A 1 328 ? 29.829 2.410 -13.745 1.00 45.34 328 LEU A O 1
ATOM 2581 N N . GLU A 1 329 ? 31.768 2.632 -12.606 1.00 43.81 329 GLU A N 1
ATOM 2582 C CA . GLU A 1 329 ? 32.529 1.567 -13.244 1.00 43.81 329 GLU A CA 1
ATOM 2583 C C . GLU A 1 329 ? 31.995 0.222 -12.725 1.00 43.81 329 GLU A C 1
ATOM 2585 O O . GLU A 1 329 ? 31.896 0.005 -11.521 1.00 43.81 329 GLU A O 1
ATOM 2590 N N . ALA A 1 330 ? 31.611 -0.655 -13.655 1.00 48.50 330 ALA A N 1
ATOM 2591 C CA . ALA A 1 330 ? 31.043 -1.988 -13.431 1.00 48.50 330 ALA A CA 1
ATOM 2592 C C . ALA A 1 330 ? 29.711 -2.027 -12.645 1.00 48.50 330 ALA A C 1
ATOM 2594 O O . ALA A 1 330 ? 29.653 -2.238 -11.435 1.00 48.50 330 ALA A O 1
ATOM 2595 N N . ALA A 1 331 ? 28.596 -1.931 -13.377 1.00 51.50 331 ALA A N 1
ATOM 2596 C CA . ALA A 1 331 ? 27.279 -2.279 -12.854 1.00 51.50 331 ALA A CA 1
ATOM 2597 C C . ALA A 1 331 ? 27.267 -3.729 -12.319 1.00 51.50 331 ALA A C 1
ATOM 2599 O O . ALA A 1 331 ? 27.659 -4.643 -13.053 1.00 51.50 331 ALA A O 1
ATOM 2600 N N . PRO A 1 332 ? 26.781 -3.989 -11.090 1.00 55.75 332 PRO A N 1
ATOM 2601 C CA . PRO A 1 332 ? 26.611 -5.353 -10.612 1.00 55.75 332 PRO A CA 1
ATOM 2602 C C . PRO A 1 332 ? 25.609 -6.081 -11.512 1.00 55.75 332 PRO A C 1
ATOM 2604 O O . PRO A 1 332 ? 24.471 -5.644 -11.693 1.00 55.75 332 PRO A O 1
ATOM 2607 N N . SER A 1 333 ? 26.029 -7.206 -12.093 1.00 62.34 333 SER A N 1
ATOM 2608 C CA . SER A 1 333 ? 25.146 -8.029 -12.916 1.00 62.34 333 SER A CA 1
ATOM 2609 C C . SER A 1 333 ? 23.980 -8.528 -12.060 1.00 62.34 333 SER A C 1
ATOM 2611 O O . SER A 1 333 ? 24.202 -9.196 -11.047 1.00 62.34 333 SER A O 1
ATOM 2613 N N . ALA A 1 334 ? 22.741 -8.254 -12.467 1.00 72.50 334 ALA A N 1
ATOM 2614 C CA . ALA A 1 334 ? 21.523 -8.689 -11.780 1.00 72.50 334 ALA A CA 1
ATOM 2615 C C . ALA A 1 334 ? 21.244 -10.206 -11.936 1.00 72.50 334 ALA A C 1
ATOM 2617 O O . ALA A 1 334 ? 20.111 -10.624 -12.167 1.00 72.50 334 ALA A O 1
ATOM 2618 N N . ARG A 1 335 ? 22.288 -11.046 -11.853 1.00 76.81 335 ARG A N 1
ATOM 2619 C CA . ARG A 1 335 ? 22.253 -12.500 -12.105 1.00 76.81 335 ARG A CA 1
ATOM 2620 C C . ARG A 1 335 ? 21.319 -13.250 -11.165 1.00 76.81 335 ARG A C 1
ATOM 2622 O O . ARG A 1 335 ? 20.655 -14.187 -11.586 1.00 76.81 335 ARG A O 1
ATOM 2629 N N . TRP A 1 336 ? 21.201 -12.794 -9.918 1.00 85.31 336 TRP A N 1
ATOM 2630 C CA . TRP A 1 336 ? 20.299 -13.398 -8.936 1.00 85.31 336 TRP A CA 1
ATOM 2631 C C . TRP A 1 336 ? 18.829 -13.367 -9.368 1.00 85.31 336 TRP A C 1
ATOM 2633 O O . TRP A 1 336 ? 18.048 -14.157 -8.860 1.00 85.31 336 TRP A O 1
ATOM 2643 N N . ILE A 1 337 ? 18.425 -12.504 -10.310 1.00 86.44 337 ILE A N 1
ATOM 2644 C CA . ILE A 1 337 ? 17.033 -12.472 -10.775 1.00 86.44 337 ILE A CA 1
ATOM 2645 C C . ILE A 1 337 ? 16.625 -13.831 -11.358 1.00 86.44 337 ILE A C 1
ATOM 2647 O O . ILE A 1 337 ? 15.503 -14.267 -11.123 1.00 86.44 337 ILE A O 1
ATOM 2651 N N . GLY A 1 338 ? 17.533 -14.530 -12.050 1.00 84.38 338 GLY A N 1
ATOM 2652 C CA . GLY A 1 338 ? 17.262 -15.845 -12.639 1.00 84.38 338 GLY A CA 1
ATOM 2653 C C . GLY A 1 338 ? 16.949 -16.947 -11.619 1.00 84.38 338 GLY A C 1
ATOM 2654 O O . GLY A 1 338 ? 16.383 -17.975 -11.985 1.00 84.38 338 GLY A O 1
ATOM 2655 N N . THR A 1 339 ? 17.260 -16.749 -10.333 1.00 89.31 339 THR A N 1
ATOM 2656 C CA . THR A 1 339 ? 16.941 -17.729 -9.281 1.00 89.31 339 THR A CA 1
ATOM 2657 C C . THR A 1 339 ? 15.488 -17.632 -8.801 1.00 89.31 339 THR A C 1
ATOM 2659 O O . THR A 1 339 ? 15.005 -18.539 -8.127 1.00 89.31 339 THR A O 1
ATOM 2662 N N . LEU A 1 340 ? 14.761 -16.567 -9.161 1.00 92.81 340 LEU A N 1
ATOM 2663 C CA . LEU A 1 340 ? 13.408 -16.270 -8.676 1.00 92.81 340 LEU A CA 1
ATOM 2664 C C . LEU A 1 340 ? 12.318 -16.955 -9.513 1.00 92.81 340 LEU A C 1
ATOM 2666 O O . LEU A 1 340 ? 11.504 -16.307 -10.164 1.00 92.81 340 LEU A O 1
ATOM 2670 N N . GLN A 1 341 ? 12.290 -18.283 -9.498 1.00 91.12 341 GLN A N 1
ATOM 2671 C CA . GLN A 1 341 ? 11.454 -19.093 -10.397 1.00 91.12 341 GLN A CA 1
ATOM 2672 C C . GLN A 1 341 ? 9.934 -18.870 -10.251 1.00 91.12 341 GLN A C 1
ATOM 2674 O O . GLN A 1 341 ? 9.186 -19.118 -11.195 1.00 91.12 341 GLN A O 1
ATOM 2679 N N . MET A 1 342 ? 9.469 -18.376 -9.098 1.00 95.12 342 MET A N 1
ATOM 2680 C CA . MET A 1 342 ? 8.055 -18.065 -8.830 1.00 95.12 342 MET A CA 1
ATOM 2681 C C . MET A 1 342 ? 7.639 -16.643 -9.241 1.00 95.12 342 MET A C 1
ATOM 2683 O O . MET A 1 342 ? 6.491 -16.253 -9.026 1.00 95.12 342 MET A O 1
ATOM 2687 N N . LEU A 1 343 ? 8.552 -15.852 -9.812 1.00 96.50 343 LEU A N 1
ATOM 2688 C CA . LEU A 1 343 ? 8.320 -14.438 -10.081 1.00 96.50 343 LEU A CA 1
ATOM 2689 C C . LEU A 1 343 ? 7.301 -14.234 -11.209 1.00 96.50 343 LEU A C 1
ATOM 2691 O O . LEU A 1 343 ? 7.535 -14.617 -12.350 1.00 96.50 343 LEU A O 1
ATOM 2695 N N . GLU A 1 344 ? 6.192 -13.564 -10.898 1.00 97.31 344 GLU A N 1
ATOM 2696 C CA . GLU A 1 344 ? 5.104 -13.249 -11.831 1.00 97.31 344 GLU A CA 1
ATOM 2697 C C . GLU A 1 344 ? 5.178 -11.800 -12.342 1.00 97.31 344 GLU A C 1
ATOM 2699 O O . GLU A 1 344 ? 4.790 -11.504 -13.478 1.00 97.31 344 GLU A O 1
ATOM 2704 N N . PHE A 1 345 ? 5.688 -10.887 -11.511 1.00 97.69 345 PHE A N 1
ATOM 2705 C CA . PHE A 1 345 ? 5.809 -9.463 -11.810 1.00 97.69 345 PHE A CA 1
ATOM 2706 C C . PHE A 1 345 ? 7.188 -8.931 -11.417 1.00 97.69 345 PHE A C 1
ATOM 2708 O O . PHE A 1 345 ? 7.576 -8.981 -10.247 1.00 97.69 345 PHE A O 1
ATOM 2715 N N . LEU A 1 346 ? 7.876 -8.317 -12.379 1.00 96.19 346 LEU A N 1
ATOM 2716 C CA . LEU A 1 346 ? 9.157 -7.650 -12.172 1.00 96.19 346 LEU A CA 1
ATOM 2717 C C . LEU A 1 346 ? 9.083 -6.199 -12.649 1.00 96.19 346 LEU A C 1
ATOM 2719 O O . LEU A 1 346 ? 8.874 -5.930 -13.830 1.00 96.19 346 LEU A O 1
ATOM 2723 N N . LYS A 1 347 ? 9.292 -5.250 -11.735 1.00 94.94 347 LYS A N 1
ATOM 2724 C CA . LYS A 1 347 ? 9.573 -3.850 -12.060 1.00 94.94 347 LYS A CA 1
ATOM 2725 C C . LYS A 1 347 ? 10.970 -3.490 -11.582 1.00 94.94 347 LYS A C 1
ATOM 2727 O O . LYS A 1 347 ? 11.216 -3.484 -10.378 1.00 94.94 347 LYS A O 1
ATOM 2732 N N . LEU A 1 348 ? 11.828 -3.106 -12.518 1.00 91.69 348 LEU A N 1
ATOM 2733 C CA . LEU A 1 348 ? 13.151 -2.560 -12.246 1.00 91.69 348 LEU A CA 1
ATOM 2734 C C . LEU A 1 348 ? 13.206 -1.132 -12.758 1.00 91.69 348 LEU A C 1
ATOM 2736 O O . LEU A 1 348 ? 12.985 -0.872 -13.937 1.00 91.69 348 LEU A O 1
ATOM 2740 N N . SER A 1 349 ? 13.501 -0.203 -11.863 1.00 89.62 349 SER A N 1
ATOM 2741 C CA . SER A 1 349 ? 13.819 1.167 -12.218 1.00 89.62 349 SER A CA 1
ATOM 2742 C C . SER A 1 349 ? 15.129 1.524 -11.546 1.00 89.62 349 SER A C 1
ATOM 2744 O O . SER A 1 349 ? 15.185 1.562 -10.321 1.00 89.62 349 SER A O 1
ATOM 2746 N N . SER A 1 350 ? 16.194 1.684 -12.324 1.00 84.31 350 SER A N 1
ATOM 2747 C CA . SER A 1 350 ? 17.517 1.985 -11.787 1.00 84.31 350 SER A CA 1
ATOM 2748 C C . SER A 1 350 ? 18.432 2.561 -12.862 1.00 84.31 350 SER A C 1
ATOM 2750 O O . SER A 1 350 ? 18.527 1.971 -13.940 1.00 84.31 350 SER A O 1
ATOM 2752 N N . PRO A 1 351 ? 19.163 3.652 -12.582 1.00 76.62 351 PRO A N 1
ATOM 2753 C CA . PRO A 1 351 ? 20.160 4.154 -13.507 1.00 76.62 351 PRO A CA 1
ATOM 2754 C C . PRO A 1 351 ? 21.390 3.245 -13.588 1.00 76.62 351 PRO A C 1
ATOM 2756 O O . PRO A 1 351 ? 22.127 3.348 -14.553 1.00 76.62 351 PRO A O 1
ATOM 2759 N N . TYR A 1 352 ? 21.617 2.334 -12.638 1.00 75.19 352 TYR A N 1
ATOM 2760 C CA . TYR A 1 352 ? 22.847 1.535 -12.574 1.00 75.19 352 TYR A CA 1
ATOM 2761 C C . TYR A 1 352 ? 22.828 0.294 -13.463 1.00 75.19 352 TYR A C 1
ATOM 2763 O O . TYR A 1 352 ? 23.871 -0.295 -13.722 1.00 75.19 352 TYR A O 1
ATOM 2771 N N . ILE A 1 353 ? 21.653 -0.149 -13.910 1.00 79.06 353 ILE A N 1
ATOM 2772 C CA . ILE A 1 353 ? 21.529 -1.398 -14.661 1.00 79.06 353 ILE A CA 1
ATOM 2773 C C . ILE A 1 353 ? 21.919 -1.139 -16.118 1.00 79.06 353 ILE A C 1
ATOM 2775 O O . ILE A 1 353 ? 21.106 -0.671 -16.911 1.00 79.06 353 ILE A O 1
ATOM 2779 N N . ALA A 1 354 ? 23.169 -1.460 -16.461 1.00 79.31 354 ALA A N 1
ATOM 2780 C CA . ALA A 1 354 ? 23.671 -1.393 -17.834 1.00 79.31 354 ALA A CA 1
ATOM 2781 C C . ALA A 1 354 ? 23.365 -2.663 -18.645 1.00 79.31 354 ALA A C 1
ATOM 2783 O O . ALA A 1 354 ? 23.109 -2.596 -19.847 1.00 79.31 354 ALA A O 1
ATOM 2784 N N . THR A 1 355 ? 23.376 -3.822 -17.981 1.00 79.50 355 THR A N 1
ATOM 2785 C CA . THR A 1 355 ? 23.081 -5.129 -18.577 1.00 79.50 355 THR A CA 1
ATOM 2786 C C . THR A 1 355 ? 22.176 -5.943 -17.656 1.00 79.50 355 THR A C 1
ATOM 2788 O O . THR A 1 355 ? 22.296 -5.903 -16.429 1.00 79.50 355 THR A O 1
ATOM 2791 N N . LEU A 1 356 ? 21.246 -6.686 -18.252 1.00 82.06 356 LEU A N 1
ATOM 2792 C CA . LEU A 1 356 ? 20.409 -7.666 -17.562 1.00 82.06 356 LEU A CA 1
ATOM 2793 C C . LEU A 1 356 ? 20.933 -9.076 -17.864 1.00 82.06 356 LEU A C 1
ATOM 2795 O O . LEU A 1 356 ? 21.426 -9.327 -18.963 1.00 82.06 356 LEU A O 1
ATOM 2799 N N . SER A 1 357 ? 20.827 -9.997 -16.900 1.00 83.50 357 SER A N 1
ATOM 2800 C CA . SER A 1 357 ? 21.296 -11.376 -17.101 1.00 83.50 357 SER A CA 1
ATOM 2801 C C . SER A 1 357 ? 20.482 -12.096 -18.178 1.00 83.50 357 SER A C 1
ATOM 2803 O O . SER A 1 357 ? 19.262 -11.930 -18.258 1.00 83.50 357 SER A O 1
ATOM 2805 N N . SER A 1 358 ? 21.143 -12.960 -18.952 1.00 82.56 358 SER A N 1
ATOM 2806 C CA . SER A 1 358 ? 20.487 -13.907 -19.863 1.00 82.56 358 SER A CA 1
ATOM 2807 C C . SER A 1 358 ? 19.564 -14.884 -19.134 1.00 82.56 358 SER A C 1
ATOM 2809 O O . SER A 1 358 ? 18.640 -15.414 -19.743 1.00 82.56 358 SER A O 1
ATOM 2811 N N . ASP A 1 359 ? 19.760 -15.068 -17.827 1.00 85.00 359 ASP A N 1
ATOM 2812 C CA . ASP A 1 359 ? 18.961 -15.966 -16.985 1.00 85.00 359 ASP A CA 1
ATOM 2813 C C . ASP A 1 359 ? 17.502 -15.510 -16.821 1.00 85.00 359 ASP A C 1
ATOM 2815 O O . ASP A 1 359 ? 16.678 -16.270 -16.323 1.00 85.00 359 ASP A O 1
ATOM 2819 N N . LEU A 1 360 ? 17.143 -14.296 -17.267 1.00 86.69 360 LEU A N 1
ATOM 2820 C CA . LEU A 1 360 ? 15.745 -13.850 -17.325 1.00 86.69 360 LEU A CA 1
ATOM 2821 C C . LEU A 1 360 ? 14.857 -14.796 -18.144 1.00 86.69 360 LEU A C 1
ATOM 2823 O O . LEU A 1 360 ? 13.671 -14.921 -17.841 1.00 86.69 360 LEU A O 1
ATOM 2827 N N . ILE A 1 361 ? 15.423 -15.494 -19.135 1.00 87.00 361 ILE A N 1
ATOM 2828 C CA . ILE A 1 361 ? 14.705 -16.502 -19.924 1.00 87.00 361 ILE A CA 1
ATOM 2829 C C . ILE A 1 361 ? 14.211 -17.681 -19.072 1.00 87.00 361 ILE A C 1
ATOM 2831 O O . ILE A 1 361 ? 13.228 -18.323 -19.429 1.00 87.00 361 ILE A O 1
ATOM 2835 N N . LEU A 1 362 ? 14.858 -17.947 -17.931 1.00 86.88 362 LEU A N 1
ATOM 2836 C CA . LEU A 1 362 ? 14.504 -19.040 -17.024 1.00 86.88 362 LEU A CA 1
ATOM 2837 C C . LEU A 1 362 ? 13.240 -18.738 -16.207 1.00 86.88 362 LEU A C 1
ATOM 2839 O O . LEU A 1 362 ? 12.691 -19.641 -15.584 1.00 86.88 362 LEU A O 1
ATOM 2843 N N . LEU A 1 363 ? 12.758 -17.490 -16.196 1.00 90.88 363 LEU A N 1
ATOM 2844 C CA . LEU A 1 363 ? 11.598 -17.074 -15.408 1.00 90.88 363 LEU A CA 1
ATOM 2845 C C . LEU A 1 363 ? 10.276 -17.481 -16.065 1.00 90.88 363 LEU A C 1
ATOM 2847 O O . LEU A 1 363 ? 9.522 -16.652 -16.574 1.00 90.88 363 LEU A O 1
ATOM 2851 N N . SER A 1 364 ? 9.981 -18.779 -16.028 1.00 90.19 364 SER A N 1
ATOM 2852 C CA . SER A 1 364 ? 8.805 -19.371 -16.678 1.00 90.19 364 SER A CA 1
ATOM 2853 C C . SER A 1 364 ? 7.461 -18.806 -16.193 1.00 90.19 364 SER A C 1
ATOM 2855 O O . SER A 1 364 ? 6.493 -18.813 -16.950 1.00 90.19 364 SER A O 1
ATOM 2857 N N . GLN A 1 365 ? 7.385 -18.286 -14.965 1.00 94.44 365 GLN A N 1
ATOM 2858 C CA . GLN A 1 365 ? 6.158 -17.713 -14.394 1.00 94.44 365 GLN A CA 1
ATOM 2859 C C . GLN A 1 365 ? 5.985 -16.212 -14.676 1.00 94.44 365 GLN A C 1
ATOM 2861 O O . GLN A 1 365 ? 4.937 -15.649 -14.346 1.00 94.44 365 GLN A O 1
ATOM 2866 N N . LEU A 1 366 ? 6.975 -15.549 -15.288 1.00 95.94 366 LEU A N 1
ATOM 2867 C CA . LEU A 1 366 ? 6.970 -14.096 -15.440 1.00 95.94 366 LEU A CA 1
ATOM 2868 C C . LEU A 1 366 ? 5.922 -13.647 -16.461 1.00 95.94 366 LEU A C 1
ATOM 2870 O O . LEU A 1 366 ? 6.073 -13.836 -17.665 1.00 95.94 366 LEU A O 1
ATOM 2874 N N 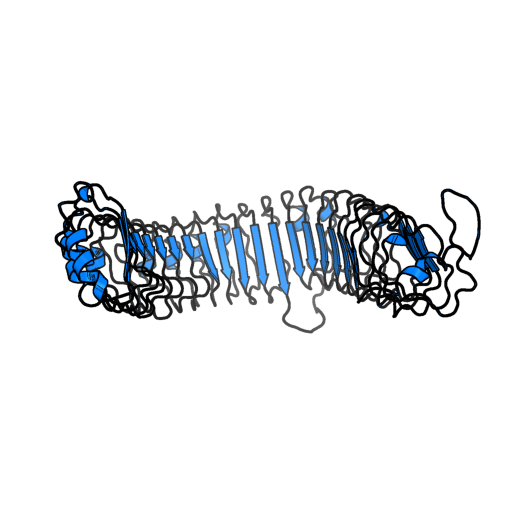. LYS A 1 367 ? 4.875 -12.979 -15.970 1.00 96.44 367 LYS A N 1
ATOM 2875 C CA . LYS A 1 367 ? 3.763 -12.466 -16.784 1.00 96.44 367 LYS A CA 1
ATOM 2876 C C . LYS A 1 367 ? 3.949 -11.008 -17.167 1.00 96.44 367 LYS A C 1
ATOM 2878 O O . LYS A 1 367 ? 3.434 -10.585 -18.202 1.00 96.44 367 LYS A O 1
ATOM 2883 N N . LYS A 1 368 ? 4.611 -10.217 -16.317 1.00 97.44 368 LYS A N 1
ATOM 2884 C CA . LYS A 1 368 ? 4.711 -8.760 -16.475 1.00 97.44 368 LYS A CA 1
ATOM 2885 C C . LYS A 1 368 ? 6.117 -8.258 -16.163 1.00 97.44 368 LYS A C 1
ATOM 2887 O O . LYS A 1 368 ? 6.617 -8.460 -15.056 1.00 97.44 368 LYS A O 1
ATOM 2892 N N . LEU A 1 369 ? 6.699 -7.520 -17.104 1.00 96.12 369 LEU A N 1
ATOM 2893 C CA . LEU A 1 369 ? 8.024 -6.920 -16.987 1.00 96.12 369 LEU A CA 1
ATOM 2894 C C . LEU A 1 369 ? 7.939 -5.412 -17.238 1.00 96.12 369 LEU A C 1
ATOM 2896 O O . LEU A 1 369 ? 7.429 -4.966 -18.264 1.00 96.12 369 LEU A O 1
ATOM 2900 N N . LYS A 1 370 ? 8.429 -4.620 -16.283 1.00 95.06 370 LYS A N 1
ATOM 2901 C CA . LYS A 1 370 ? 8.536 -3.162 -16.381 1.00 95.06 370 LYS A CA 1
ATOM 2902 C C . LYS A 1 370 ? 9.979 -2.735 -16.149 1.00 95.06 370 LYS A C 1
ATOM 2904 O O . LYS A 1 370 ? 10.511 -2.946 -15.062 1.00 95.06 370 LYS A O 1
ATOM 2909 N N . LEU A 1 371 ? 10.587 -2.099 -17.136 1.00 92.44 371 LEU A N 1
ATOM 2910 C CA . LEU A 1 371 ? 11.962 -1.626 -17.098 1.00 92.44 371 LEU A CA 1
ATOM 2911 C C . LEU A 1 371 ? 11.987 -0.109 -17.244 1.00 92.44 371 LEU A C 1
ATOM 2913 O O . LEU A 1 371 ? 11.385 0.442 -18.159 1.00 92.44 371 LEU A O 1
ATOM 2917 N N . GLN A 1 372 ? 12.689 0.555 -16.332 1.00 89.50 372 GLN A N 1
ATOM 2918 C CA . GLN A 1 372 ? 13.001 1.976 -16.410 1.00 89.50 372 GLN A CA 1
ATOM 2919 C C . GLN A 1 372 ? 14.459 2.204 -16.008 1.00 89.50 372 GLN A C 1
ATOM 2921 O O . GLN A 1 372 ? 14.752 2.625 -14.886 1.00 89.50 372 GLN A O 1
ATOM 2926 N N . CYS A 1 373 ? 15.372 1.821 -16.904 1.00 86.12 373 CYS A N 1
ATOM 2927 C CA . CYS A 1 373 ? 16.809 1.763 -16.646 1.00 86.12 373 CYS A CA 1
ATOM 2928 C C . CYS A 1 373 ? 17.572 2.582 -17.693 1.00 86.12 373 CYS A C 1
ATOM 2930 O O . CYS A 1 373 ? 17.813 2.096 -18.795 1.00 86.12 373 CYS A O 1
ATOM 2932 N N . CYS A 1 374 ? 17.959 3.818 -17.366 1.00 81.88 374 CYS A N 1
ATOM 2933 C CA . CYS A 1 374 ? 18.500 4.751 -18.362 1.00 81.88 374 CYS A CA 1
ATOM 2934 C C . CYS A 1 374 ? 19.830 4.308 -18.995 1.00 81.88 374 CYS A C 1
ATOM 2936 O O . CYS A 1 374 ? 20.083 4.658 -20.144 1.00 81.88 374 CYS A O 1
ATOM 2938 N N . HIS A 1 375 ? 20.636 3.490 -18.306 1.00 81.88 375 HIS A N 1
ATOM 2939 C CA . HIS A 1 375 ? 21.908 2.969 -18.827 1.00 81.88 375 HIS A CA 1
ATOM 2940 C C . HIS A 1 375 ? 21.808 1.610 -19.525 1.00 81.88 375 HIS A C 1
ATOM 2942 O O . HIS A 1 375 ? 22.827 1.115 -20.011 1.00 81.88 375 HIS A O 1
ATOM 2948 N N . LEU A 1 376 ? 20.621 0.999 -19.578 1.00 85.44 376 LEU A N 1
ATOM 2949 C CA . LEU A 1 376 ? 20.443 -0.314 -20.190 1.00 85.44 376 LEU A CA 1
ATOM 2950 C C . LEU A 1 376 ? 20.773 -0.236 -21.682 1.00 85.44 376 LEU A C 1
ATOM 2952 O O . LEU A 1 376 ? 20.130 0.514 -22.405 1.00 85.44 376 LEU A O 1
ATOM 2956 N N . GLN A 1 377 ? 21.757 -1.013 -22.137 1.00 84.50 377 GLN A N 1
ATOM 2957 C CA . GLN A 1 377 ? 22.239 -0.942 -23.525 1.00 84.50 377 GLN A CA 1
ATOM 2958 C C . GLN A 1 377 ? 21.474 -1.868 -24.474 1.00 84.50 377 GLN A C 1
ATOM 2960 O O . GLN A 1 377 ? 21.230 -1.526 -25.632 1.00 84.50 377 GLN A O 1
ATOM 2965 N N . CYS A 1 378 ? 21.094 -3.047 -23.986 1.00 83.00 378 CYS A N 1
ATOM 2966 C CA . CYS A 1 378 ? 20.351 -4.044 -24.743 1.00 83.00 378 CYS A CA 1
ATOM 2967 C C . CYS A 1 378 ? 19.424 -4.844 -23.824 1.00 83.00 378 CYS A C 1
ATOM 2969 O O . CYS A 1 378 ? 19.690 -5.037 -22.633 1.00 83.00 378 CYS A O 1
ATOM 2971 N N . LEU A 1 379 ? 18.323 -5.320 -24.395 1.00 85.94 379 LEU A N 1
ATOM 2972 C CA . LEU A 1 379 ? 17.390 -6.214 -23.719 1.00 85.94 379 LEU A CA 1
ATOM 2973 C C . LEU A 1 379 ? 17.826 -7.674 -23.946 1.00 85.94 379 LEU A C 1
ATOM 2975 O O . LEU A 1 379 ? 18.029 -8.040 -25.101 1.00 85.94 379 LEU A O 1
ATOM 2979 N N . PRO A 1 380 ? 17.961 -8.530 -22.913 1.00 86.31 380 PRO A N 1
ATOM 2980 C CA . PRO A 1 380 ? 18.272 -9.949 -23.094 1.00 86.31 380 PRO A CA 1
ATOM 2981 C C . PRO A 1 380 ? 17.064 -10.715 -23.652 1.00 86.31 380 PRO A C 1
ATOM 2983 O O . PRO A 1 380 ? 15.980 -10.161 -23.822 1.00 86.31 380 PRO A O 1
ATOM 2986 N N . ARG A 1 381 ? 17.246 -12.005 -23.968 1.00 88.06 381 ARG A N 1
ATOM 2987 C CA . ARG A 1 381 ? 16.114 -12.865 -24.344 1.00 88.06 381 ARG A CA 1
ATOM 2988 C C . ARG A 1 381 ? 15.149 -12.979 -23.163 1.00 88.06 381 ARG A C 1
ATOM 2990 O O . ARG A 1 381 ? 15.573 -13.219 -22.034 1.00 88.06 381 ARG A O 1
ATOM 2997 N N . LEU A 1 382 ? 13.867 -12.777 -23.442 1.00 91.06 382 LEU A N 1
ATOM 2998 C CA . LEU A 1 382 ? 12.798 -12.741 -22.449 1.00 91.06 382 LEU A CA 1
ATOM 2999 C C . LEU A 1 382 ? 12.003 -14.060 -22.434 1.00 91.06 382 LEU A C 1
ATOM 3001 O O . LEU A 1 382 ? 11.986 -14.768 -23.443 1.00 91.06 382 LEU A O 1
ATOM 3005 N N . PRO A 1 383 ? 11.349 -14.404 -21.310 1.00 90.12 383 PRO A N 1
ATOM 3006 C CA . PRO A 1 383 ? 10.543 -15.617 -21.201 1.00 90.12 383 PRO A CA 1
ATOM 3007 C C . PRO A 1 383 ? 9.262 -15.518 -22.043 1.00 90.12 383 PRO A C 1
ATOM 3009 O O . PRO A 1 383 ? 8.623 -14.470 -22.114 1.00 90.12 383 PRO A O 1
ATOM 3012 N N . THR A 1 384 ? 8.849 -16.632 -22.648 1.00 90.38 384 THR A N 1
ATOM 3013 C CA . THR A 1 384 ? 7.757 -16.683 -23.642 1.00 90.38 384 THR A CA 1
ATOM 3014 C C . THR A 1 384 ? 6.359 -16.441 -23.066 1.00 90.38 384 THR A C 1
ATOM 3016 O O . THR A 1 384 ? 5.454 -16.073 -23.811 1.00 90.38 384 THR A O 1
ATOM 3019 N N . ASN A 1 385 ? 6.174 -16.621 -21.752 1.00 91.75 385 ASN A N 1
ATOM 3020 C CA . ASN A 1 385 ? 4.896 -16.434 -21.046 1.00 91.75 385 ASN A CA 1
ATOM 3021 C C . ASN A 1 385 ? 4.581 -14.962 -20.715 1.00 91.75 385 ASN A C 1
ATOM 3023 O O . ASN A 1 385 ? 3.570 -14.666 -20.071 1.00 91.75 385 ASN A O 1
ATOM 3027 N N . LEU A 1 386 ? 5.440 -14.033 -21.139 1.00 94.81 386 LEU A N 1
ATOM 3028 C CA . LEU A 1 386 ? 5.275 -12.617 -20.864 1.00 94.81 386 LEU A CA 1
ATOM 3029 C C . LEU A 1 386 ? 4.045 -12.059 -21.594 1.00 94.81 386 LEU A C 1
ATOM 3031 O O . LEU A 1 386 ? 3.999 -12.036 -22.817 1.00 94.81 386 LEU A O 1
ATOM 3035 N N . SER A 1 387 ? 3.072 -11.569 -20.827 1.00 95.81 387 SER A N 1
ATOM 3036 C CA . SER A 1 387 ? 1.849 -10.924 -21.333 1.00 95.81 387 SER A CA 1
ATOM 3037 C C . SER A 1 387 ? 1.981 -9.405 -21.458 1.00 95.81 387 SER A C 1
ATOM 3039 O O . SER A 1 387 ? 1.352 -8.791 -22.311 1.00 95.81 387 SER A O 1
ATOM 3041 N N . TYR A 1 388 ? 2.827 -8.788 -20.631 1.00 96.50 388 TYR A N 1
ATOM 3042 C CA . TYR A 1 388 ? 2.988 -7.338 -20.575 1.00 96.50 388 TYR A CA 1
ATOM 3043 C C . TYR A 1 388 ? 4.468 -6.965 -20.509 1.00 96.50 388 TYR A C 1
ATOM 3045 O O . TYR A 1 388 ? 5.167 -7.363 -19.568 1.00 96.50 388 TYR A O 1
ATOM 3053 N N . LEU A 1 389 ? 4.917 -6.134 -21.448 1.00 96.00 389 LEU A N 1
ATOM 3054 C CA . LEU A 1 389 ? 6.263 -5.572 -21.486 1.00 96.00 389 LEU A CA 1
ATOM 3055 C C . LEU A 1 389 ? 6.179 -4.048 -21.545 1.00 96.00 389 LEU A C 1
ATOM 3057 O O . LEU A 1 389 ? 5.599 -3.478 -22.463 1.00 96.00 389 LEU A O 1
ATOM 3061 N N . SER A 1 390 ? 6.787 -3.378 -20.567 1.00 93.88 390 SER A N 1
ATOM 3062 C CA . SER A 1 390 ? 6.963 -1.929 -20.601 1.00 93.88 390 SER A CA 1
ATOM 3063 C C . SER A 1 390 ? 8.423 -1.553 -20.420 1.00 93.88 390 SER A C 1
ATOM 3065 O O . SER A 1 390 ? 9.047 -1.955 -19.441 1.00 93.88 390 SER A O 1
ATOM 3067 N N . ILE A 1 391 ? 8.944 -0.756 -21.343 1.00 91.56 391 ILE A N 1
ATOM 3068 C CA . ILE A 1 391 ? 10.296 -0.208 -21.337 1.00 91.56 391 ILE A CA 1
ATOM 3069 C C . ILE A 1 391 ? 10.150 1.312 -21.396 1.00 91.56 391 ILE A C 1
ATOM 3071 O O . ILE A 1 391 ? 9.602 1.847 -22.352 1.00 91.56 391 ILE A O 1
ATOM 3075 N N . LYS A 1 392 ? 10.563 2.021 -20.348 1.00 87.00 392 LYS A N 1
ATOM 3076 C CA . LYS A 1 392 ? 10.404 3.476 -20.250 1.00 87.00 392 LYS A CA 1
ATOM 3077 C C . LYS A 1 392 ? 11.735 4.140 -19.939 1.00 87.00 392 LYS A C 1
ATOM 3079 O O . LYS A 1 392 ? 12.441 3.674 -19.058 1.00 87.00 392 LYS A O 1
ATOM 3084 N N . SER A 1 393 ? 12.059 5.246 -20.594 1.00 82.88 393 SER A N 1
ATOM 3085 C CA . SER A 1 393 ? 13.245 6.058 -20.291 1.00 82.88 393 SER A CA 1
ATOM 3086 C C . SER A 1 393 ? 14.565 5.262 -20.309 1.00 82.88 393 SER A C 1
ATOM 3088 O O . SER A 1 393 ? 15.469 5.542 -19.521 1.00 82.88 393 SER A O 1
ATOM 3090 N N . CYS A 1 394 ? 14.682 4.239 -21.166 1.00 82.81 394 CYS A N 1
ATOM 3091 C CA . CYS A 1 394 ? 15.917 3.471 -21.363 1.00 82.81 394 CYS A CA 1
ATOM 3092 C C . CYS A 1 394 ? 16.764 4.138 -22.455 1.00 82.81 394 CYS A C 1
ATOM 3094 O O . CYS A 1 394 ? 16.842 3.658 -23.582 1.00 82.81 394 CYS A O 1
ATOM 3096 N N . GLN A 1 395 ? 17.357 5.283 -22.119 1.00 79.88 395 GLN A N 1
ATOM 3097 C CA . GLN A 1 395 ? 17.951 6.219 -23.081 1.00 79.88 395 GLN A CA 1
ATOM 3098 C C . GLN A 1 395 ? 19.116 5.633 -23.885 1.00 79.88 395 GLN A C 1
ATOM 3100 O O . GLN A 1 395 ? 19.229 5.916 -25.070 1.00 79.88 395 GLN A O 1
ATOM 3105 N N . ARG A 1 396 ? 19.941 4.775 -23.269 1.00 83.31 396 ARG A N 1
ATOM 3106 C CA . ARG A 1 396 ? 21.122 4.163 -23.908 1.00 83.31 396 ARG A CA 1
ATOM 3107 C C . ARG A 1 396 ? 20.838 2.846 -24.635 1.00 83.31 396 ARG A C 1
ATOM 3109 O O . ARG A 1 396 ? 21.772 2.184 -25.092 1.00 83.31 396 ARG A O 1
ATOM 3116 N N . MET A 1 397 ? 19.575 2.426 -24.693 1.00 84.56 397 MET A N 1
ATOM 3117 C CA . MET A 1 397 ? 19.201 1.146 -25.284 1.00 84.56 397 MET A CA 1
ATOM 3118 C C . MET A 1 397 ? 19.225 1.258 -26.803 1.00 84.56 397 MET A C 1
ATOM 3120 O O . MET A 1 397 ? 18.414 1.979 -27.366 1.00 84.56 397 MET A O 1
ATOM 3124 N N . LYS A 1 398 ? 20.118 0.517 -27.465 1.00 83.69 398 LYS A N 1
ATOM 3125 C CA . LYS A 1 398 ? 20.311 0.614 -28.924 1.00 83.69 398 LYS A CA 1
ATOM 3126 C C . LYS A 1 398 ? 19.417 -0.318 -29.723 1.00 83.69 398 LYS A C 1
ATOM 3128 O O . LYS A 1 398 ? 18.957 0.035 -30.810 1.00 83.69 398 LYS A O 1
ATOM 3133 N N . THR A 1 399 ? 19.204 -1.517 -29.194 1.00 79.12 399 THR A N 1
ATOM 3134 C CA . THR A 1 399 ? 18.427 -2.577 -29.833 1.00 79.12 399 THR A CA 1
ATOM 3135 C C . THR A 1 399 ? 17.596 -3.317 -28.796 1.00 79.12 399 THR A C 1
ATOM 3137 O O . THR A 1 399 ? 18.006 -3.502 -27.642 1.00 79.12 399 THR A O 1
ATOM 3140 N N . THR A 1 400 ? 16.430 -3.796 -29.221 1.00 79.44 400 THR A N 1
ATOM 3141 C CA . THR A 1 400 ? 15.797 -4.931 -28.551 1.00 79.44 400 THR A CA 1
ATOM 3142 C C . THR A 1 400 ? 16.428 -6.221 -29.076 1.00 79.44 400 THR A C 1
ATOM 3144 O O . THR A 1 400 ? 16.765 -6.319 -30.259 1.00 79.44 400 THR A O 1
ATOM 3147 N N . ASN A 1 401 ? 16.572 -7.242 -28.227 1.00 82.44 401 ASN A N 1
ATOM 3148 C CA . ASN A 1 401 ? 16.679 -8.598 -28.763 1.00 82.44 401 ASN A CA 1
ATOM 3149 C C . ASN A 1 401 ? 15.396 -8.952 -29.527 1.00 82.44 401 ASN A C 1
ATOM 3151 O O . ASN A 1 401 ? 14.365 -8.298 -29.362 1.00 82.44 401 ASN A O 1
ATOM 3155 N N . ASP A 1 402 ? 15.479 -9.992 -30.351 1.00 84.06 402 ASP A N 1
ATOM 3156 C CA . ASP A 1 402 ? 14.343 -10.500 -31.111 1.00 84.06 402 ASP A CA 1
ATOM 3157 C C . ASP A 1 402 ? 13.175 -10.890 -30.182 1.00 84.06 402 ASP A C 1
ATOM 3159 O O . ASP A 1 402 ? 13.296 -11.799 -29.351 1.00 84.06 402 ASP A O 1
ATOM 3163 N N . LEU A 1 403 ? 12.062 -10.160 -30.312 1.00 88.62 403 LEU A N 1
ATOM 3164 C CA . LEU A 1 403 ? 10.843 -10.328 -29.523 1.00 88.62 403 LEU A CA 1
ATOM 3165 C C . LEU A 1 403 ? 9.887 -11.373 -30.118 1.00 88.62 403 LEU A C 1
ATOM 3167 O O . LEU A 1 403 ? 8.893 -11.693 -29.469 1.00 88.62 403 LEU A O 1
ATOM 3171 N N . SER A 1 404 ? 10.189 -11.949 -31.288 1.00 86.50 404 SER A N 1
ATOM 3172 C CA . SER A 1 404 ? 9.310 -12.877 -32.025 1.00 86.50 404 SER A CA 1
ATOM 3173 C C . SER A 1 404 ? 8.855 -14.095 -31.209 1.00 86.50 404 SER A C 1
ATOM 3175 O O . SER A 1 404 ? 7.782 -14.655 -31.431 1.00 86.50 404 SER A O 1
ATOM 3177 N N . ASN A 1 405 ? 9.646 -14.493 -30.210 1.00 85.31 405 ASN A N 1
ATOM 3178 C CA . ASN A 1 405 ? 9.341 -15.615 -29.324 1.00 85.31 405 ASN A CA 1
ATOM 3179 C C . ASN A 1 405 ? 8.261 -15.299 -28.269 1.00 85.31 405 ASN A C 1
ATOM 3181 O O . ASN A 1 405 ? 7.751 -16.216 -27.621 1.00 85.31 405 ASN A O 1
ATOM 3185 N N . LEU A 1 406 ? 7.892 -14.029 -28.072 1.00 90.75 406 LEU A N 1
ATOM 3186 C CA . LEU A 1 406 ? 6.937 -13.585 -27.050 1.00 90.75 406 LEU A CA 1
ATOM 3187 C C . LEU A 1 406 ? 5.487 -13.738 -27.515 1.00 90.75 406 LEU A C 1
ATOM 3189 O O . LEU A 1 406 ? 4.699 -12.794 -27.505 1.00 90.75 406 LEU A O 1
ATOM 3193 N N . LYS A 1 407 ? 5.111 -14.963 -27.887 1.00 88.50 407 LYS A N 1
ATOM 3194 C CA . LYS A 1 407 ? 3.784 -15.263 -28.437 1.00 88.50 407 LYS A CA 1
ATOM 3195 C C . LYS A 1 407 ? 2.640 -14.949 -27.475 1.00 88.50 407 LYS A C 1
ATOM 3197 O O . LYS A 1 407 ? 1.529 -14.749 -27.941 1.00 88.50 407 LYS A O 1
ATOM 3202 N N . ALA A 1 408 ? 2.868 -14.907 -26.161 1.00 91.75 408 ALA A N 1
ATOM 3203 C CA . ALA A 1 408 ? 1.840 -14.563 -25.173 1.00 91.75 408 ALA A CA 1
ATOM 3204 C C . ALA A 1 408 ? 1.644 -13.046 -24.967 1.00 91.75 408 ALA A C 1
ATOM 3206 O O . ALA A 1 408 ? 0.740 -12.653 -24.225 1.00 91.75 408 ALA A O 1
ATOM 3207 N N . LEU A 1 409 ? 2.475 -12.198 -25.588 1.00 93.69 409 LEU A N 1
ATOM 3208 C CA . LEU A 1 409 ? 2.502 -10.762 -25.323 1.00 93.69 409 LEU A CA 1
ATOM 3209 C C . LEU A 1 409 ? 1.231 -10.081 -25.838 1.00 93.69 409 LEU A C 1
ATOM 3211 O O . LEU A 1 409 ? 0.946 -10.110 -27.031 1.00 93.69 409 LEU A O 1
ATOM 3215 N N . SER A 1 410 ? 0.481 -9.452 -24.932 1.00 91.25 410 SER A N 1
ATOM 3216 C CA . SER A 1 410 ? -0.724 -8.680 -25.247 1.00 91.25 410 SER A CA 1
ATOM 3217 C C . SER A 1 410 ? -0.475 -7.178 -25.262 1.00 91.25 410 SER A C 1
ATOM 3219 O O . SER A 1 410 ? -1.129 -6.463 -26.016 1.00 91.25 410 SER A O 1
ATOM 3221 N N . ASP A 1 411 ? 0.461 -6.685 -24.454 1.00 89.88 411 ASP A N 1
ATOM 3222 C CA . ASP A 1 411 ? 0.701 -5.253 -24.298 1.00 89.88 411 ASP A CA 1
ATOM 3223 C C . ASP A 1 411 ? 2.198 -4.947 -24.362 1.00 89.88 411 ASP A C 1
ATOM 3225 O O . ASP A 1 411 ? 2.982 -5.429 -23.534 1.00 89.88 411 ASP A O 1
ATOM 3229 N N . LEU A 1 412 ? 2.574 -4.106 -25.327 1.00 91.94 412 LEU A N 1
ATOM 3230 C CA . LEU A 1 412 ? 3.928 -3.599 -25.498 1.00 91.94 412 LEU A CA 1
ATOM 3231 C C . LEU A 1 412 ? 3.933 -2.074 -25.407 1.00 91.94 412 LEU A C 1
ATOM 3233 O O . LEU A 1 412 ? 3.279 -1.390 -26.190 1.00 91.94 412 LEU A O 1
ATOM 3237 N N . VAL A 1 413 ? 4.701 -1.552 -24.452 1.00 88.69 413 VAL A N 1
ATOM 3238 C CA . VAL A 1 413 ? 4.839 -0.114 -24.202 1.00 88.69 413 VAL A CA 1
ATOM 3239 C C . VAL A 1 413 ? 6.317 0.261 -24.197 1.00 88.69 413 VAL A C 1
ATOM 3241 O O . VAL A 1 413 ? 7.032 -0.115 -23.269 1.00 88.69 413 VAL A O 1
ATOM 3244 N N . ILE A 1 414 ? 6.780 1.030 -25.180 1.00 88.44 414 ILE A N 1
ATOM 3245 C CA . ILE A 1 414 ? 8.149 1.554 -25.251 1.00 88.44 414 ILE A CA 1
ATOM 3246 C C . ILE A 1 414 ? 8.086 3.082 -25.293 1.00 88.44 414 ILE A C 1
ATOM 3248 O O . ILE A 1 414 ? 7.520 3.660 -26.214 1.00 88.44 414 ILE A O 1
ATOM 3252 N N . VAL A 1 415 ? 8.642 3.745 -24.279 1.00 82.75 415 VAL A N 1
ATOM 3253 C CA . VAL A 1 415 ? 8.549 5.207 -24.131 1.00 82.75 415 VAL A CA 1
ATOM 3254 C C . VAL A 1 415 ? 9.916 5.810 -23.823 1.00 82.75 415 VAL A C 1
ATOM 3256 O O . VAL A 1 415 ? 10.585 5.322 -22.916 1.00 82.75 415 VAL A O 1
ATOM 3259 N N . GLY A 1 416 ? 10.329 6.882 -24.500 1.00 73.00 416 GLY A N 1
ATOM 3260 C CA . GLY A 1 416 ? 11.523 7.663 -24.136 1.00 73.00 416 GLY A CA 1
ATOM 3261 C C . GLY A 1 416 ? 12.837 6.879 -24.226 1.00 73.00 416 GLY A C 1
ATOM 3262 O O . GLY A 1 416 ? 13.646 6.923 -23.300 1.00 73.00 416 GLY A O 1
ATOM 3263 N N . CYS A 1 417 ? 13.011 6.062 -25.265 1.00 80.25 417 CYS A N 1
ATOM 3264 C CA . CYS A 1 417 ? 14.247 5.307 -25.506 1.00 80.25 417 CYS A CA 1
ATOM 3265 C C . CYS A 1 417 ? 15.021 5.957 -26.659 1.00 80.25 417 CYS A C 1
ATOM 3267 O O . CYS A 1 417 ? 14.802 5.635 -27.825 1.00 80.25 417 CYS A O 1
ATOM 3269 N N . ASP A 1 418 ? 15.903 6.892 -26.308 1.00 76.38 418 ASP A N 1
ATOM 3270 C CA . ASP A 1 418 ? 16.475 7.851 -27.254 1.00 76.38 418 ASP A CA 1
ATOM 3271 C C . ASP A 1 418 ? 17.416 7.224 -28.287 1.00 76.38 418 ASP A C 1
ATOM 3273 O O . ASP A 1 418 ? 17.345 7.593 -29.455 1.00 76.38 418 ASP A O 1
ATOM 3277 N N . GLU A 1 419 ? 18.260 6.262 -27.895 1.00 82.31 419 GLU A N 1
ATOM 3278 C CA . GLU A 1 419 ? 19.206 5.568 -28.787 1.00 82.31 419 GLU A CA 1
ATOM 3279 C C . GLU A 1 419 ? 18.611 4.334 -29.499 1.00 82.31 419 GLU A C 1
ATOM 3281 O O . GLU A 1 419 ? 19.324 3.656 -30.242 1.00 82.31 419 GLU A O 1
ATOM 3286 N N . LEU A 1 420 ? 17.326 4.014 -29.299 1.00 84.12 420 LEU A N 1
ATOM 3287 C CA . LEU A 1 420 ? 16.728 2.791 -29.842 1.00 84.12 420 LEU A CA 1
ATOM 3288 C C . LEU A 1 420 ? 16.539 2.906 -31.355 1.00 84.12 420 LEU A C 1
ATOM 3290 O O . LEU A 1 420 ? 15.697 3.665 -31.821 1.00 84.12 420 LEU A O 1
ATOM 3294 N N . THR A 1 421 ? 17.304 2.125 -32.116 1.00 80.12 421 THR A N 1
ATOM 3295 C CA . THR A 1 421 ? 17.337 2.209 -33.589 1.00 80.12 421 THR A CA 1
ATOM 3296 C C . THR A 1 421 ? 16.379 1.251 -34.289 1.00 80.12 421 THR A C 1
ATOM 3298 O O . THR A 1 421 ? 15.875 1.562 -35.370 1.00 80.12 421 THR A O 1
ATOM 3301 N N . GLU A 1 422 ? 16.113 0.099 -33.673 1.00 81.25 422 GLU A N 1
ATOM 3302 C CA . GLU A 1 422 ? 15.321 -0.990 -34.243 1.00 81.25 422 GLU A CA 1
ATOM 3303 C C . GLU A 1 422 ? 14.623 -1.793 -33.135 1.00 81.25 422 GLU A C 1
ATOM 3305 O O . GLU A 1 422 ? 15.212 -2.057 -32.079 1.00 81.25 422 GLU A O 1
ATOM 3310 N N . ILE A 1 423 ? 13.386 -2.225 -33.404 1.00 85.69 423 ILE A N 1
ATOM 3311 C CA . ILE A 1 423 ? 12.643 -3.175 -32.570 1.00 85.69 423 ILE A CA 1
ATOM 3312 C C . ILE A 1 423 ? 12.431 -4.458 -33.382 1.00 85.69 423 ILE A C 1
ATOM 3314 O O . ILE A 1 423 ? 11.601 -4.495 -34.288 1.00 85.69 423 ILE A O 1
ATOM 3318 N N . ARG A 1 424 ? 13.202 -5.506 -33.079 1.00 85.25 424 ARG A N 1
ATOM 3319 C CA . ARG A 1 424 ? 13.206 -6.765 -33.846 1.00 85.25 424 ARG A CA 1
ATOM 3320 C C . ARG A 1 424 ? 12.105 -7.724 -33.402 1.00 85.25 424 ARG A C 1
ATOM 3322 O O . ARG A 1 424 ? 11.906 -7.908 -32.200 1.00 85.25 424 ARG A O 1
ATOM 3329 N N . GLY A 1 425 ? 11.463 -8.388 -34.364 1.00 84.19 425 GLY A N 1
ATOM 3330 C CA . GLY A 1 425 ? 10.512 -9.471 -34.110 1.00 84.19 425 GLY A CA 1
ATOM 3331 C C . GLY A 1 425 ? 9.126 -9.020 -33.663 1.00 84.19 425 GLY A C 1
ATOM 3332 O O . GLY A 1 425 ? 8.380 -9.830 -33.114 1.00 84.19 425 GLY A O 1
ATOM 3333 N N . LEU A 1 426 ? 8.770 -7.747 -33.875 1.00 83.94 426 LEU A N 1
ATOM 3334 C CA . LEU A 1 426 ? 7.404 -7.277 -33.623 1.00 83.94 426 LEU A CA 1
ATOM 3335 C C . LEU A 1 426 ? 6.400 -7.979 -34.539 1.00 83.94 426 LEU A C 1
ATOM 3337 O O . LEU A 1 426 ? 5.301 -8.271 -34.082 1.00 83.94 426 LEU A O 1
ATOM 3341 N N . GLU A 1 427 ? 6.781 -8.315 -35.777 1.00 79.75 427 GLU A N 1
ATOM 3342 C CA . GLU A 1 427 ? 5.913 -9.021 -36.727 1.00 79.75 427 GLU A CA 1
ATOM 3343 C C . GLU A 1 427 ? 5.472 -10.414 -36.233 1.00 79.75 427 GLU A C 1
ATOM 3345 O O . GLU A 1 427 ? 4.471 -10.948 -36.704 1.00 79.75 427 GLU A O 1
ATOM 3350 N N . GLY A 1 428 ? 6.190 -11.004 -35.268 1.00 82.31 428 GLY A N 1
ATOM 3351 C CA . GLY A 1 428 ? 5.875 -12.310 -34.678 1.00 82.31 428 GLY A CA 1
ATOM 3352 C C . GLY A 1 428 ? 4.895 -12.271 -33.496 1.00 82.31 428 GLY A C 1
ATOM 3353 O O . GLY A 1 428 ? 4.585 -13.317 -32.925 1.00 82.31 428 GLY A O 1
ATOM 3354 N N . LEU A 1 429 ? 4.410 -11.092 -33.084 1.00 86.19 429 LEU A N 1
ATOM 3355 C CA . LEU A 1 429 ? 3.603 -10.912 -31.868 1.00 86.19 429 LEU A CA 1
ATOM 3356 C C . LEU A 1 429 ? 2.091 -11.098 -32.103 1.00 86.19 429 LEU A C 1
ATOM 3358 O O . LEU A 1 429 ? 1.287 -10.210 -31.836 1.00 86.19 429 LEU A O 1
ATOM 3362 N N . GLU A 1 430 ? 1.674 -12.282 -32.547 1.00 83.00 430 GLU A N 1
ATOM 3363 C CA . GLU A 1 430 ? 0.289 -12.590 -32.969 1.00 83.00 430 GLU A CA 1
ATOM 3364 C C . GLU A 1 430 ? -0.819 -12.274 -31.932 1.00 83.00 430 GLU A C 1
ATOM 3366 O O . GLU A 1 430 ? -1.989 -12.108 -32.290 1.00 83.00 430 GLU A O 1
ATOM 3371 N N . ASN A 1 431 ? -0.486 -12.214 -30.635 1.00 85.56 431 ASN A N 1
ATOM 3372 C CA . ASN A 1 431 ? -1.436 -11.920 -29.554 1.00 85.56 431 ASN A CA 1
ATOM 3373 C C . ASN A 1 431 ? -1.456 -10.457 -29.091 1.00 85.56 431 ASN A C 1
ATOM 3375 O O . ASN A 1 431 ? -2.214 -10.134 -28.168 1.00 85.56 431 ASN A O 1
ATOM 3379 N N . LEU A 1 432 ? -0.674 -9.580 -29.728 1.00 83.88 432 LEU A N 1
ATOM 3380 C CA . LEU A 1 432 ? -0.564 -8.183 -29.335 1.00 83.88 432 LEU A CA 1
ATOM 3381 C C . LEU A 1 432 ? -1.905 -7.463 -29.516 1.00 83.88 432 LEU A C 1
ATOM 3383 O O . LEU A 1 432 ? -2.526 -7.530 -30.571 1.00 83.88 432 LEU A O 1
ATOM 3387 N N . ARG A 1 433 ? -2.353 -6.774 -28.465 1.00 80.12 433 ARG A N 1
ATOM 3388 C CA . ARG A 1 433 ? -3.595 -5.986 -28.406 1.00 80.12 433 ARG A CA 1
ATOM 3389 C C . ARG A 1 433 ? -3.321 -4.494 -28.290 1.00 80.12 433 ARG A C 1
ATOM 3391 O O . ARG A 1 433 ? -4.077 -3.699 -28.842 1.00 80.12 433 ARG A O 1
ATOM 3398 N N . THR A 1 434 ? -2.255 -4.125 -27.589 1.00 76.31 434 THR A N 1
ATOM 3399 C CA . THR A 1 434 ? -1.861 -2.731 -27.379 1.00 76.31 434 THR A CA 1
ATOM 3400 C C . THR A 1 434 ? -0.403 -2.548 -27.773 1.00 76.31 434 THR A C 1
ATOM 3402 O O . THR A 1 434 ? 0.470 -3.222 -27.221 1.00 76.31 434 THR A O 1
ATOM 3405 N N . LEU A 1 435 ? -0.147 -1.604 -28.679 1.00 84.38 435 LEU A N 1
ATOM 3406 C CA . LEU A 1 435 ? 1.191 -1.140 -29.032 1.00 84.38 435 LEU A CA 1
ATOM 3407 C C . LEU A 1 435 ? 1.301 0.362 -28.754 1.00 84.38 435 LEU A C 1
ATOM 3409 O O . LEU A 1 435 ? 0.599 1.165 -29.365 1.00 84.38 435 LEU A O 1
ATOM 3413 N N . GLU A 1 436 ? 2.187 0.735 -27.837 1.00 79.94 436 GLU A N 1
ATOM 3414 C CA . GLU A 1 436 ? 2.485 2.128 -27.505 1.00 79.94 436 GLU A CA 1
ATOM 3415 C C . GLU A 1 436 ? 3.979 2.399 -27.697 1.00 79.94 436 GLU A C 1
ATOM 3417 O O . GLU A 1 436 ? 4.805 1.832 -26.982 1.00 79.94 436 GLU A O 1
ATOM 3422 N N . LEU A 1 437 ? 4.318 3.265 -28.653 1.00 82.62 437 LEU A N 1
ATOM 3423 C CA . LEU A 1 437 ? 5.677 3.707 -28.959 1.00 82.62 437 LEU A CA 1
ATOM 3424 C C . LEU A 1 437 ? 5.721 5.239 -28.913 1.00 82.62 437 LEU A C 1
ATOM 3426 O O . LEU A 1 437 ? 5.180 5.906 -29.789 1.00 82.62 437 LEU A O 1
ATOM 3430 N N . VAL A 1 438 ? 6.341 5.807 -27.880 1.00 72.62 438 VAL A N 1
ATOM 3431 C CA . VAL A 1 438 ? 6.314 7.260 -27.633 1.00 72.62 438 VAL A CA 1
ATOM 3432 C C . VAL A 1 438 ? 7.722 7.796 -27.397 1.00 72.62 438 VAL A C 1
ATOM 3434 O O . VAL A 1 438 ? 8.481 7.191 -26.646 1.00 72.62 438 VAL A O 1
ATOM 3437 N N . ALA A 1 439 ? 8.068 8.947 -27.973 1.00 70.12 439 ALA A N 1
ATOM 3438 C CA . ALA A 1 439 ? 9.363 9.604 -27.793 1.00 70.12 439 ALA A CA 1
ATOM 3439 C C . ALA A 1 439 ? 10.542 8.659 -28.109 1.00 70.12 439 ALA A C 1
ATOM 3441 O O . ALA A 1 439 ? 11.337 8.315 -27.233 1.00 70.12 439 ALA A O 1
ATOM 3442 N N . LEU A 1 440 ? 10.621 8.188 -29.359 1.00 72.19 440 LEU A N 1
ATOM 3443 C CA . LEU A 1 440 ? 11.706 7.329 -29.861 1.00 72.19 440 LEU A CA 1
ATOM 3444 C C . LEU A 1 440 ? 12.427 8.038 -31.012 1.00 72.19 440 LEU A C 1
ATOM 3446 O O . LEU A 1 440 ? 12.203 7.705 -32.179 1.00 72.19 440 LEU A O 1
ATOM 3450 N N . PRO A 1 441 ? 13.271 9.042 -30.714 1.00 65.75 441 PRO A N 1
ATOM 3451 C CA . PRO A 1 441 ? 13.887 9.856 -31.742 1.00 65.75 441 PRO A CA 1
ATOM 3452 C C . PRO A 1 441 ? 14.749 9.021 -32.682 1.00 65.75 441 PRO A C 1
ATOM 3454 O O . PRO A 1 441 ? 14.580 9.198 -33.870 1.00 65.75 441 PRO A O 1
ATOM 3457 N N . SER A 1 442 ? 15.609 8.096 -32.231 1.00 73.75 442 SER A N 1
ATOM 3458 C CA . SER A 1 442 ? 16.546 7.355 -33.111 1.00 73.75 442 SER A CA 1
ATOM 3459 C C . SER A 1 442 ? 15.972 6.153 -33.860 1.00 73.75 442 SER A C 1
ATOM 3461 O O . SER A 1 442 ? 16.715 5.506 -34.601 1.00 73.75 442 SER A O 1
ATOM 3463 N N . LEU A 1 443 ? 14.684 5.846 -33.703 1.00 74.12 443 LEU A N 1
ATOM 3464 C CA . LEU A 1 443 ? 14.078 4.694 -34.362 1.00 74.12 443 LEU A CA 1
ATOM 3465 C C . LEU A 1 443 ? 14.029 4.939 -35.875 1.00 74.12 443 LEU A C 1
ATOM 3467 O O . LEU A 1 443 ? 13.453 5.927 -36.325 1.00 74.12 443 LEU A O 1
ATOM 3471 N N . VAL A 1 444 ? 14.649 4.052 -36.660 1.00 68.19 444 VAL A N 1
ATOM 3472 C CA . VAL A 1 444 ? 14.800 4.247 -38.117 1.00 68.19 444 VAL A CA 1
ATOM 3473 C C . VAL A 1 444 ? 13.712 3.520 -38.904 1.00 68.19 444 VAL A C 1
ATOM 3475 O O . VAL A 1 444 ? 13.333 3.959 -39.989 1.00 68.19 444 VAL A O 1
ATOM 3478 N N . LYS A 1 445 ? 13.211 2.397 -38.379 1.00 67.88 445 LYS A N 1
ATOM 3479 C CA . LYS A 1 445 ? 12.205 1.566 -39.046 1.00 67.88 445 LYS A CA 1
ATOM 3480 C C . LYS A 1 445 ? 11.198 1.020 -38.045 1.00 67.88 445 LYS A C 1
ATOM 3482 O O . LYS A 1 445 ? 11.579 0.557 -36.969 1.00 67.88 445 LYS A O 1
ATOM 3487 N N . LEU A 1 446 ? 9.931 1.033 -38.447 1.00 68.44 446 LEU A N 1
ATOM 3488 C CA . LEU A 1 446 ? 8.899 0.192 -37.855 1.00 68.44 446 LEU A CA 1
ATOM 3489 C C . LEU A 1 446 ? 8.781 -1.085 -38.708 1.00 68.44 446 LEU A C 1
ATOM 3491 O O . LEU A 1 446 ? 8.756 -0.972 -39.935 1.00 68.44 446 LEU A O 1
ATOM 3495 N N . PRO A 1 447 ? 8.778 -2.281 -38.101 1.00 68.75 447 PRO A N 1
ATOM 3496 C CA . PRO A 1 447 ? 8.541 -3.535 -38.815 1.00 68.75 447 PRO A CA 1
ATOM 3497 C C . PRO A 1 447 ? 7.095 -3.646 -39.309 1.00 68.75 447 PRO A C 1
ATOM 3499 O O . PRO A 1 447 ? 6.213 -2.910 -38.863 1.00 68.75 447 PRO A O 1
ATOM 3502 N N . ASP A 1 448 ? 6.871 -4.583 -40.230 1.00 66.75 448 ASP A N 1
ATOM 3503 C CA . ASP A 1 448 ? 5.553 -4.860 -40.795 1.00 66.75 448 ASP A CA 1
ATOM 3504 C C . ASP A 1 448 ? 4.578 -5.363 -39.713 1.00 66.75 448 ASP A C 1
ATOM 3506 O O . ASP A 1 448 ? 4.862 -6.311 -38.978 1.00 66.75 448 ASP A O 1
ATOM 3510 N N . LEU A 1 449 ? 3.420 -4.707 -39.610 1.00 71.75 449 LEU A N 1
ATOM 3511 C CA . LEU A 1 449 ? 2.384 -4.999 -38.619 1.00 71.75 449 LEU A CA 1
ATOM 3512 C C . LEU A 1 449 ? 1.247 -5.869 -39.189 1.00 71.75 449 LEU A C 1
ATOM 3514 O O . LEU A 1 449 ? 0.297 -6.161 -38.464 1.00 71.75 449 LEU A O 1
ATOM 3518 N N . THR A 1 450 ? 1.332 -6.311 -40.453 1.00 65.12 450 THR A N 1
ATOM 3519 C CA . THR A 1 450 ? 0.318 -7.140 -41.148 1.00 65.12 450 THR A CA 1
ATOM 3520 C C . THR A 1 450 ? -0.094 -8.410 -40.391 1.00 65.12 450 THR A C 1
ATOM 3522 O O . THR A 1 450 ? -1.235 -8.857 -40.486 1.00 65.12 450 THR A O 1
ATOM 3525 N N . ASN A 1 451 ? 0.806 -8.999 -39.601 1.00 67.75 451 ASN A N 1
ATOM 3526 C CA . ASN A 1 451 ? 0.540 -10.237 -38.862 1.00 67.75 451 ASN A CA 1
ATOM 3527 C C . ASN A 1 451 ? -0.171 -10.026 -37.506 1.00 67.75 451 ASN A C 1
ATOM 3529 O O . ASN A 1 451 ? -0.560 -10.999 -36.854 1.00 67.75 451 ASN A O 1
ATOM 3533 N N . LEU A 1 452 ? -0.388 -8.780 -37.067 1.00 72.81 452 LEU A N 1
ATOM 3534 C CA . LEU A 1 452 ? -0.911 -8.444 -35.734 1.00 72.81 452 LEU A CA 1
ATOM 3535 C C . LEU A 1 452 ? -2.446 -8.395 -35.670 1.00 72.81 452 LEU A C 1
ATOM 3537 O O . LEU A 1 452 ? -3.047 -7.418 -35.231 1.00 72.81 452 LEU A O 1
ATOM 3541 N N . LYS A 1 453 ? -3.108 -9.490 -36.044 1.00 70.12 453 LYS A N 1
ATOM 3542 C CA . LYS A 1 453 ? -4.576 -9.556 -36.212 1.00 70.12 453 LYS A CA 1
ATOM 3543 C C . LYS A 1 453 ? -5.403 -9.192 -34.968 1.00 70.12 453 LYS A C 1
ATOM 3545 O O . LYS A 1 453 ? -6.562 -8.809 -35.087 1.00 70.12 453 LYS A O 1
ATOM 3550 N N . LYS A 1 454 ? -4.838 -9.333 -33.760 1.00 72.94 454 LYS A N 1
ATOM 3551 C CA . LYS A 1 454 ? -5.524 -9.053 -32.478 1.00 72.94 454 LYS A CA 1
ATOM 3552 C C . LYS A 1 454 ? -5.315 -7.626 -31.958 1.00 72.94 454 LYS A C 1
ATOM 3554 O O . LYS A 1 454 ? -5.786 -7.313 -30.858 1.00 72.94 454 LYS A O 1
ATOM 3559 N N . LEU A 1 455 ? -4.615 -6.785 -32.716 1.00 71.44 455 LEU A N 1
ATOM 3560 C CA . LEU A 1 455 ? -4.246 -5.435 -32.315 1.00 71.44 455 LEU A CA 1
ATOM 3561 C C . LEU A 1 455 ? -5.486 -4.540 -32.246 1.00 71.44 455 LEU A C 1
ATOM 3563 O O . LEU A 1 455 ? -6.226 -4.409 -33.213 1.00 71.44 455 LEU A O 1
ATOM 3567 N N . LYS A 1 456 ? -5.719 -3.935 -31.077 1.00 69.81 456 LYS A N 1
ATOM 3568 C CA . LYS A 1 456 ? -6.883 -3.082 -30.789 1.00 69.81 456 LYS A CA 1
ATOM 3569 C C . LYS A 1 456 ? -6.535 -1.603 -30.729 1.00 69.81 456 LYS A C 1
ATOM 3571 O O . LYS A 1 456 ? -7.373 -0.762 -31.051 1.00 69.81 456 LYS A O 1
ATOM 3576 N N . LYS A 1 457 ? -5.326 -1.285 -30.258 1.00 65.94 457 LYS A N 1
ATOM 3577 C CA . LYS A 1 457 ? -4.872 0.086 -30.008 1.00 65.94 457 LYS A CA 1
ATOM 3578 C C . LYS A 1 457 ? -3.431 0.281 -30.454 1.00 65.94 457 LYS A C 1
ATOM 3580 O O . LYS A 1 457 ? -2.552 -0.476 -30.034 1.00 65.94 457 LYS A O 1
ATOM 3585 N N . ILE A 1 458 ? -3.207 1.341 -31.231 1.00 75.81 458 ILE A N 1
ATOM 3586 C CA . ILE A 1 458 ? -1.880 1.806 -31.641 1.00 75.81 458 ILE A CA 1
ATOM 3587 C C . ILE A 1 458 ? -1.715 3.265 -31.217 1.00 75.81 458 ILE A C 1
ATOM 3589 O O . ILE A 1 458 ? -2.484 4.136 -31.627 1.00 75.81 458 ILE A O 1
ATOM 3593 N N . HIS A 1 459 ? -0.691 3.530 -30.413 1.00 69.62 459 HIS A N 1
ATOM 3594 C CA . HIS A 1 459 ? -0.286 4.878 -30.035 1.00 69.62 459 HIS A CA 1
ATOM 3595 C C . HIS A 1 459 ? 1.172 5.096 -30.432 1.00 69.62 459 HIS A C 1
ATOM 3597 O O . HIS A 1 459 ? 2.069 4.478 -29.863 1.00 69.62 459 HIS A O 1
ATOM 3603 N N . LEU A 1 460 ? 1.395 5.962 -31.417 1.00 73.19 460 LEU A N 1
ATOM 3604 C CA . LEU A 1 460 ? 2.714 6.365 -31.891 1.00 73.19 460 LEU A CA 1
ATOM 3605 C C . LEU A 1 460 ? 2.847 7.859 -31.623 1.00 73.19 460 LEU A C 1
ATOM 3607 O O . LEU A 1 460 ? 1.980 8.591 -32.065 1.00 73.19 460 LEU A O 1
ATOM 3611 N N . ASN A 1 461 ? 3.853 8.334 -30.894 1.00 63.00 461 ASN A N 1
ATOM 3612 C CA . ASN A 1 461 ? 4.016 9.777 -30.672 1.00 63.00 461 ASN A CA 1
ATOM 3613 C C . ASN A 1 461 ? 5.497 10.177 -30.577 1.00 63.00 461 ASN A C 1
ATOM 3615 O O . ASN A 1 461 ? 6.315 9.385 -30.116 1.00 63.00 461 ASN A O 1
ATOM 3619 N N . ASP A 1 462 ? 5.847 11.397 -30.992 1.00 56.81 462 ASP A N 1
ATOM 3620 C CA . ASP A 1 462 ? 7.204 11.964 -30.901 1.00 56.81 462 ASP A CA 1
ATOM 3621 C C . ASP A 1 462 ? 8.319 11.059 -31.497 1.00 56.81 462 ASP A C 1
ATOM 3623 O O . ASP A 1 462 ? 9.299 10.707 -30.837 1.00 56.81 462 ASP A O 1
ATOM 3627 N N . LEU A 1 463 ? 8.177 10.647 -32.765 1.00 58.91 463 LEU A N 1
ATOM 3628 C CA . LEU A 1 463 ? 9.112 9.747 -33.471 1.00 58.91 463 LEU A CA 1
ATOM 3629 C C . LEU A 1 463 ? 10.037 10.507 -34.446 1.00 58.91 463 LEU A C 1
ATOM 3631 O O . LEU A 1 463 ? 9.975 10.345 -35.665 1.00 58.91 463 LEU A O 1
ATOM 3635 N N . SER A 1 464 ? 10.901 11.368 -33.908 1.00 54.69 464 SER A N 1
ATOM 3636 C CA . SER A 1 464 ? 11.592 12.444 -34.640 1.00 54.69 464 SER A CA 1
ATOM 3637 C C . SER A 1 464 ? 12.495 12.017 -35.813 1.00 54.69 464 SER A C 1
ATOM 3639 O O . SER A 1 464 ? 12.580 12.774 -36.781 1.00 54.69 464 SER A O 1
ATOM 3641 N N . ASN A 1 465 ? 13.160 10.846 -35.776 1.00 49.44 465 ASN A N 1
ATOM 3642 C CA . ASN A 1 465 ? 13.972 10.340 -36.905 1.00 49.44 465 ASN A CA 1
ATOM 3643 C C . ASN A 1 465 ? 13.248 9.317 -37.794 1.00 49.44 465 ASN A C 1
ATOM 3645 O O . ASN A 1 465 ? 13.796 8.944 -38.833 1.00 49.44 465 ASN A O 1
ATOM 3649 N N . LEU A 1 466 ? 11.976 8.980 -37.524 1.00 52.03 466 LEU A N 1
ATOM 3650 C CA . LEU A 1 466 ? 11.120 8.316 -38.523 1.00 52.03 466 LEU A CA 1
ATOM 3651 C C . LEU A 1 466 ? 10.742 9.248 -39.688 1.00 52.03 466 LEU A C 1
ATOM 3653 O O . LEU A 1 466 ? 9.971 8.881 -40.567 1.00 52.03 466 LEU A O 1
ATOM 3657 N N . LYS A 1 467 ? 11.375 10.421 -39.787 1.00 50.53 467 LYS A N 1
ATOM 3658 C CA . LYS A 1 467 ? 11.449 11.253 -40.993 1.00 50.53 467 LYS A CA 1
ATOM 3659 C C . LYS A 1 467 ? 11.976 10.512 -42.237 1.00 50.53 467 LYS A C 1
ATOM 3661 O O . LYS A 1 467 ? 11.931 11.071 -43.320 1.00 50.53 467 LYS A O 1
ATOM 3666 N N . ALA A 1 468 ? 12.482 9.288 -42.136 1.00 40.97 468 ALA A N 1
ATOM 3667 C CA . ALA A 1 468 ? 12.800 8.463 -43.306 1.00 40.97 468 ALA A CA 1
ATOM 3668 C C . ALA A 1 468 ? 11.710 7.431 -43.654 1.00 40.97 468 ALA A C 1
ATOM 3670 O O . ALA A 1 468 ? 11.800 6.804 -44.708 1.00 40.97 468 ALA A O 1
ATOM 3671 N N . LEU A 1 469 ? 10.703 7.241 -42.793 1.00 51.59 469 LEU A N 1
ATOM 3672 C CA . LEU A 1 469 ? 9.629 6.277 -43.007 1.00 51.59 469 LEU A CA 1
ATOM 3673 C C . LEU A 1 469 ? 8.778 6.741 -44.193 1.00 51.59 469 LEU A C 1
ATOM 3675 O O . LEU A 1 469 ? 8.021 7.703 -44.087 1.00 51.59 469 LEU A O 1
ATOM 3679 N N . SER A 1 470 ? 8.948 6.082 -45.338 1.00 48.72 470 SER A N 1
ATOM 3680 C CA . SER A 1 470 ? 8.179 6.370 -46.547 1.00 48.72 470 SER A CA 1
ATOM 3681 C C . SER A 1 470 ? 6.817 5.701 -46.521 1.00 48.72 470 SER A C 1
ATOM 3683 O O . SER A 1 470 ? 5.860 6.296 -47.001 1.00 48.72 470 SER A O 1
ATOM 3685 N N . ASP A 1 471 ? 6.718 4.507 -45.946 1.00 54.09 471 ASP A N 1
ATOM 3686 C CA . ASP A 1 471 ? 5.533 3.666 -46.063 1.00 54.09 471 ASP A CA 1
ATOM 3687 C C . ASP A 1 471 ? 5.182 3.062 -44.693 1.00 54.09 471 ASP A C 1
ATOM 3689 O O . ASP A 1 471 ? 6.052 2.526 -44.004 1.00 54.09 471 ASP A O 1
ATOM 3693 N N . LEU A 1 472 ? 3.913 3.170 -44.288 1.00 64.19 472 LEU A N 1
ATOM 3694 C CA . LEU A 1 472 ? 3.344 2.483 -43.124 1.00 64.19 472 LEU A CA 1
ATOM 3695 C C . LEU A 1 472 ? 2.204 1.592 -43.612 1.00 64.19 472 LEU A C 1
ATOM 3697 O O . LEU A 1 472 ? 1.231 2.097 -44.169 1.00 64.19 472 LEU A O 1
ATOM 3701 N N . VAL A 1 473 ? 2.333 0.286 -43.387 1.00 57.28 473 VAL A N 1
ATOM 3702 C CA . VAL A 1 473 ? 1.372 -0.725 -43.835 1.00 57.28 473 VAL A CA 1
ATOM 3703 C C . VAL A 1 473 ? 0.774 -1.424 -42.616 1.00 57.28 473 VAL A C 1
ATOM 3705 O O . VAL A 1 473 ? 1.493 -2.001 -41.801 1.00 57.28 473 VAL A O 1
ATOM 3708 N N . THR A 1 474 ? -0.550 -1.379 -42.486 1.00 59.44 474 THR A N 1
ATOM 3709 C CA . THR A 1 474 ? -1.309 -2.196 -41.533 1.00 59.44 474 THR A CA 1
ATOM 3710 C C . THR A 1 474 ? -2.427 -2.912 -42.280 1.00 59.44 474 THR A C 1
ATOM 3712 O O . THR A 1 474 ? -3.298 -2.264 -42.863 1.00 59.44 474 THR A O 1
ATOM 3715 N N . VAL A 1 475 ? -2.419 -4.243 -42.259 1.00 54.06 475 VAL A N 1
ATOM 3716 C CA . VAL A 1 475 ? -3.396 -5.073 -42.975 1.00 54.06 475 VAL A CA 1
ATOM 3717 C C . VAL A 1 475 ? -4.047 -6.051 -42.004 1.00 54.06 475 VAL A C 1
ATOM 3719 O O . VAL A 1 475 ? -3.346 -6.668 -41.208 1.00 54.06 475 VAL A O 1
ATOM 3722 N N . GLY A 1 476 ? -5.368 -6.222 -42.075 1.00 44.16 476 GLY A N 1
ATOM 3723 C CA . GLY A 1 476 ? -6.078 -7.335 -41.434 1.00 44.16 476 GLY A CA 1
ATOM 3724 C C . GLY A 1 476 ? -6.133 -7.286 -39.904 1.00 44.16 476 GLY A C 1
ATOM 3725 O O . GLY A 1 476 ? -6.109 -8.336 -39.258 1.00 44.16 476 GLY A O 1
ATOM 3726 N N . CYS A 1 477 ? -6.179 -6.089 -39.309 1.00 58.75 477 CYS A N 1
ATOM 3727 C CA . CYS A 1 477 ? -6.420 -5.910 -37.871 1.00 58.75 477 CYS A CA 1
ATOM 3728 C C . CYS A 1 477 ? -7.917 -5.651 -37.609 1.00 58.75 477 CYS A C 1
ATOM 3730 O O . CYS A 1 477 ? -8.334 -4.510 -37.403 1.00 58.75 477 CYS A O 1
ATOM 3732 N N . ASP A 1 478 ? -8.725 -6.718 -37.592 1.00 59.94 478 ASP A N 1
ATOM 3733 C CA . ASP A 1 478 ? -10.198 -6.649 -37.513 1.00 59.94 478 ASP A CA 1
ATOM 3734 C C . ASP A 1 478 ? -10.733 -5.914 -36.273 1.00 59.94 478 ASP A C 1
ATOM 3736 O O . ASP A 1 478 ? -11.817 -5.330 -36.293 1.00 59.94 478 ASP A O 1
ATOM 3740 N N . GLU A 1 479 ? -9.961 -5.935 -35.187 1.00 56.09 479 GLU A N 1
ATOM 3741 C CA . GLU A 1 479 ? -10.313 -5.383 -33.876 1.00 56.09 479 GLU A CA 1
ATOM 3742 C C . GLU A 1 479 ? -9.726 -3.983 -33.624 1.00 56.09 479 GLU A C 1
ATOM 3744 O O . GLU A 1 479 ? -9.937 -3.420 -32.545 1.00 56.09 479 GLU A O 1
ATOM 3749 N N . LEU A 1 480 ? -8.969 -3.419 -34.573 1.00 64.12 480 LEU A N 1
ATOM 3750 C CA . LEU A 1 480 ? -8.311 -2.125 -34.404 1.00 64.12 480 LEU A CA 1
ATOM 3751 C C . LEU A 1 480 ? -9.358 -1.013 -34.407 1.00 64.12 480 LEU A C 1
ATOM 3753 O O . LEU A 1 480 ? -9.966 -0.740 -35.434 1.00 64.12 480 LEU A O 1
ATOM 3757 N N . THR A 1 481 ? -9.568 -0.362 -33.262 1.00 60.94 481 THR A N 1
ATOM 3758 C CA . THR A 1 481 ? -10.585 0.696 -33.132 1.00 60.94 481 THR A CA 1
ATOM 3759 C C . THR A 1 481 ? -10.016 2.098 -33.294 1.00 60.94 481 THR A C 1
ATOM 3761 O O . THR A 1 481 ? -10.746 3.021 -33.652 1.00 60.94 481 THR A O 1
ATOM 3764 N N . GLU A 1 482 ? -8.728 2.276 -32.989 1.00 68.50 482 GLU A N 1
ATOM 3765 C CA . GLU A 1 482 ? -8.118 3.595 -32.835 1.00 68.50 482 GLU A CA 1
ATOM 3766 C C . GLU A 1 482 ? -6.612 3.598 -33.151 1.00 68.50 482 GLU A C 1
ATOM 3768 O O . GLU A 1 482 ? -5.862 2.741 -32.671 1.00 68.50 482 GLU A O 1
ATOM 3773 N N . ILE A 1 483 ? -6.182 4.620 -33.902 1.00 69.75 483 ILE A N 1
ATOM 3774 C CA . ILE A 1 483 ? -4.780 4.964 -34.182 1.00 69.75 483 ILE A CA 1
ATOM 3775 C C . ILE A 1 483 ? -4.547 6.413 -33.722 1.00 69.75 483 ILE A C 1
ATOM 3777 O O . ILE A 1 483 ? -5.361 7.286 -34.017 1.00 69.75 483 ILE A O 1
ATOM 3781 N N . ARG A 1 484 ? -3.447 6.695 -33.009 1.00 65.69 484 ARG A N 1
ATOM 3782 C CA . ARG A 1 484 ? -3.082 8.058 -32.565 1.00 65.69 484 ARG A CA 1
ATOM 3783 C C . ARG A 1 484 ? -1.628 8.422 -32.876 1.00 65.69 484 ARG A C 1
ATOM 3785 O O . ARG A 1 484 ? -0.768 7.544 -32.856 1.00 65.69 484 ARG A O 1
ATOM 3792 N N . GLY A 1 485 ? -1.403 9.725 -33.097 1.00 58.25 485 GLY A N 1
ATOM 3793 C CA . GLY A 1 485 ? -0.099 10.408 -33.166 1.00 58.25 485 GLY A CA 1
ATOM 3794 C C . GLY A 1 485 ? 0.744 10.164 -34.431 1.00 58.25 485 GLY A C 1
ATOM 3795 O O . GLY A 1 485 ? 1.968 10.285 -34.425 1.00 58.25 485 GLY A O 1
ATOM 3796 N N . LEU A 1 486 ? 0.076 9.915 -35.564 1.00 67.44 486 LEU A N 1
ATOM 3797 C CA . LEU A 1 486 ? 0.711 9.974 -36.891 1.00 67.44 486 LEU A CA 1
ATOM 3798 C C . LEU A 1 486 ? 1.085 11.412 -37.318 1.00 67.44 486 LEU A C 1
ATOM 3800 O O . LEU A 1 486 ? 1.852 11.574 -38.261 1.00 67.44 486 LEU A O 1
ATOM 3804 N N . GLU A 1 487 ? 0.587 12.436 -36.615 1.00 62.75 487 GLU A N 1
ATOM 3805 C CA . GLU A 1 487 ? 0.760 13.879 -36.882 1.00 62.75 487 GLU A CA 1
ATOM 3806 C C . GLU A 1 487 ? 2.227 14.323 -37.073 1.00 62.75 487 GLU A C 1
ATOM 3808 O O . GLU A 1 487 ? 2.489 15.278 -37.803 1.00 62.75 487 GLU A O 1
ATOM 3813 N N . GLY A 1 488 ? 3.188 13.627 -36.451 1.00 57.41 488 GLY A N 1
ATOM 3814 C CA . GLY A 1 488 ? 4.620 13.960 -36.491 1.00 57.41 488 GLY A CA 1
ATOM 3815 C C . GLY A 1 488 ? 5.445 13.312 -37.619 1.00 57.41 488 GLY A C 1
ATOM 3816 O O . GLY A 1 488 ? 6.655 13.534 -37.684 1.00 57.41 488 GLY A O 1
ATOM 3817 N N . LEU A 1 489 ? 4.849 12.499 -38.503 1.00 62.12 489 LEU A N 1
ATOM 3818 C CA . LEU A 1 489 ? 5.564 11.722 -39.536 1.00 62.12 489 LEU A CA 1
ATOM 3819 C C . LEU A 1 489 ? 5.732 12.475 -40.876 1.00 62.12 489 LEU A C 1
ATOM 3821 O O . LEU A 1 489 ? 5.339 11.986 -41.929 1.00 62.12 489 LEU A O 1
ATOM 3825 N N . GLU A 1 490 ? 6.369 13.650 -40.866 1.00 63.34 490 GLU A N 1
ATOM 3826 C CA . GLU A 1 490 ? 6.454 14.626 -41.984 1.00 63.34 490 GLU A CA 1
ATOM 3827 C C . GLU A 1 490 ? 6.888 14.090 -43.375 1.00 63.34 490 GLU A C 1
ATOM 3829 O O . GLU A 1 490 ? 6.714 14.777 -44.385 1.00 63.34 490 GLU A O 1
ATOM 3834 N N . ASN A 1 491 ? 7.498 12.903 -43.454 1.00 55.88 491 ASN A N 1
ATOM 3835 C CA . ASN A 1 491 ? 8.017 12.298 -44.690 1.00 55.88 491 ASN A CA 1
ATOM 3836 C C . ASN A 1 491 ? 7.264 11.051 -45.161 1.00 55.88 491 ASN A C 1
ATOM 3838 O O . ASN A 1 491 ? 7.651 10.490 -46.191 1.00 55.88 491 ASN A O 1
ATOM 3842 N N . LEU A 1 492 ? 6.212 10.647 -44.446 1.00 63.44 492 LEU A N 1
ATOM 3843 C CA . LEU A 1 492 ? 5.346 9.550 -44.853 1.00 63.44 492 LEU A CA 1
ATOM 3844 C C . LEU A 1 492 ? 4.815 9.833 -46.262 1.00 63.44 492 LEU A C 1
ATOM 3846 O O . LEU A 1 492 ? 4.283 10.909 -46.508 1.00 63.44 492 LEU A O 1
ATOM 3850 N N . ARG A 1 493 ? 5.017 8.899 -47.195 1.00 62.31 493 ARG A N 1
ATOM 3851 C CA . ARG A 1 493 ? 4.592 8.973 -48.604 1.00 62.31 493 ARG A CA 1
ATOM 3852 C C . ARG A 1 493 ? 3.394 8.075 -48.874 1.00 62.31 493 ARG A C 1
ATOM 3854 O O . ARG A 1 493 ? 2.526 8.482 -49.644 1.00 62.31 493 ARG A O 1
ATOM 3861 N N . THR A 1 494 ? 3.339 6.918 -48.224 1.00 58.47 494 THR A N 1
ATOM 3862 C CA . THR A 1 494 ? 2.262 5.938 -48.357 1.00 58.47 494 THR A CA 1
ATOM 3863 C C . THR A 1 494 ? 1.748 5.544 -46.978 1.00 58.47 494 THR A C 1
ATOM 3865 O O . THR A 1 494 ? 2.518 5.126 -46.113 1.00 58.47 494 THR A O 1
ATOM 3868 N N . LEU A 1 495 ? 0.439 5.657 -46.774 1.00 69.06 495 LEU A N 1
ATOM 3869 C CA . LEU A 1 495 ? -0.265 5.080 -45.633 1.00 69.06 495 LEU A CA 1
ATOM 3870 C C . LEU A 1 495 ? -1.233 4.027 -46.166 1.00 69.06 495 LEU A C 1
ATOM 3872 O O . LEU A 1 495 ? -2.195 4.371 -46.846 1.00 69.06 495 LEU A O 1
ATOM 3876 N N . GLU A 1 496 ? -0.976 2.757 -45.883 1.00 64.94 496 GLU A N 1
ATOM 3877 C CA . GLU A 1 496 ? -1.806 1.649 -46.346 1.00 64.94 496 GLU A CA 1
ATOM 3878 C C . GLU A 1 496 ? -2.488 0.971 -45.160 1.00 64.94 496 GLU A C 1
ATOM 3880 O O . GLU A 1 496 ? -1.855 0.307 -44.342 1.00 64.94 496 GLU A O 1
ATOM 3885 N N . LEU A 1 497 ? -3.799 1.175 -45.066 1.00 67.19 497 LEU A N 1
ATOM 3886 C CA . LEU A 1 497 ? -4.694 0.588 -44.083 1.00 67.19 497 LEU A CA 1
ATOM 3887 C C . LEU A 1 497 ? -5.677 -0.322 -44.833 1.00 67.19 497 LEU A C 1
ATOM 3889 O O . LEU A 1 497 ? -6.519 0.160 -45.587 1.00 67.19 497 LEU A O 1
ATOM 3893 N N . VAL A 1 498 ? -5.557 -1.637 -44.674 1.00 59.88 498 VAL A N 1
ATOM 3894 C CA . VAL A 1 498 ? -6.347 -2.618 -45.440 1.00 59.88 498 VAL A CA 1
ATOM 3895 C C . VAL A 1 498 ? -7.053 -3.576 -44.487 1.00 59.88 498 VAL A C 1
ATOM 3897 O O . VAL A 1 498 ? -6.427 -4.090 -43.567 1.00 59.88 498 VAL A O 1
ATOM 3900 N N . ALA A 1 499 ? -8.336 -3.856 -44.716 1.00 54.75 499 ALA A N 1
ATOM 3901 C CA . ALA A 1 499 ? -9.177 -4.729 -43.899 1.00 54.75 499 ALA A CA 1
ATOM 3902 C C . ALA A 1 499 ? -9.159 -4.349 -42.404 1.00 54.75 499 ALA A C 1
ATOM 3904 O O . ALA A 1 499 ? -8.686 -5.109 -41.559 1.00 54.75 499 ALA A O 1
ATOM 3905 N N . LEU A 1 500 ? -9.666 -3.149 -42.082 1.00 60.78 500 LEU A N 1
ATOM 3906 C CA . LEU A 1 500 ? -9.822 -2.639 -40.708 1.00 60.78 500 LEU A CA 1
ATOM 3907 C C . LEU A 1 500 ? -11.296 -2.288 -40.409 1.00 60.78 500 LEU A C 1
ATOM 3909 O O . LEU A 1 500 ? -11.639 -1.116 -40.214 1.00 60.78 500 LEU A O 1
ATOM 3913 N N . PRO A 1 501 ? -12.204 -3.278 -40.353 1.00 62.12 501 PRO A N 1
ATOM 3914 C CA . PRO A 1 501 ? -13.646 -3.054 -40.230 1.00 62.12 501 PRO A CA 1
ATOM 3915 C C . PRO A 1 501 ? -14.070 -2.328 -38.944 1.00 62.12 501 PRO A C 1
ATOM 3917 O O . PRO A 1 501 ? -15.144 -1.722 -38.914 1.00 62.12 501 PRO A O 1
ATOM 3920 N N . SER A 1 502 ? -13.254 -2.376 -37.883 1.00 68.12 502 SER A N 1
ATOM 3921 C CA . SER A 1 502 ? -13.550 -1.754 -36.586 1.00 68.12 502 SER A CA 1
ATOM 3922 C C . SER A 1 502 ? -12.952 -0.363 -36.383 1.00 68.12 502 SER A C 1
ATOM 3924 O O . SER A 1 502 ? -13.259 0.251 -35.362 1.00 68.12 502 SER A O 1
ATOM 3926 N N . LEU A 1 503 ? -12.131 0.142 -37.310 1.00 68.81 503 LEU A N 1
ATOM 3927 C CA . LEU A 1 503 ? -11.443 1.421 -37.144 1.00 68.81 503 LEU A CA 1
ATOM 3928 C C . LEU A 1 503 ? -12.451 2.569 -37.195 1.00 68.81 503 LEU A C 1
ATOM 3930 O O . LEU A 1 503 ? -13.179 2.707 -38.172 1.00 68.81 503 LEU A O 1
ATOM 3934 N N . VAL A 1 504 ? -12.492 3.382 -36.139 1.00 69.12 504 VAL A N 1
ATOM 3935 C CA . VAL A 1 504 ? -13.519 4.422 -35.964 1.00 69.12 504 VAL A CA 1
ATOM 3936 C C . VAL A 1 504 ? -12.962 5.788 -36.377 1.00 69.12 504 VAL A C 1
ATOM 3938 O O . VAL A 1 504 ? -13.622 6.531 -37.096 1.00 69.12 504 VAL A O 1
ATOM 3941 N N . LYS A 1 505 ? -11.719 6.111 -35.999 1.00 70.38 505 LYS A N 1
ATOM 3942 C CA . LYS A 1 505 ? -11.116 7.434 -36.221 1.00 70.38 505 LYS A CA 1
ATOM 3943 C C . LYS A 1 505 ? -9.618 7.358 -36.532 1.00 70.38 505 LYS A C 1
ATOM 3945 O O . LYS A 1 505 ? -8.909 6.536 -35.947 1.00 70.38 505 LYS A O 1
ATOM 3950 N N . LEU A 1 506 ? -9.151 8.259 -37.403 1.00 70.69 506 LEU A N 1
ATOM 3951 C CA . LEU A 1 506 ? -7.732 8.546 -37.649 1.00 70.69 506 LEU A CA 1
ATOM 3952 C C . LEU A 1 506 ? -7.278 9.842 -36.939 1.00 70.69 506 LEU A C 1
ATOM 3954 O O . LEU A 1 506 ? -8.113 10.705 -36.652 1.00 70.69 506 LEU A O 1
ATOM 3958 N N . PRO A 1 507 ? -5.972 9.983 -36.628 1.00 69.62 507 PRO A N 1
ATOM 3959 C CA . PRO A 1 507 ? -5.407 11.237 -36.119 1.00 69.62 507 PRO A CA 1
ATOM 3960 C C . PRO A 1 507 ? -5.390 12.322 -37.210 1.00 69.62 507 PRO A C 1
ATOM 3962 O O . PRO A 1 507 ? -5.617 12.019 -38.381 1.00 69.62 507 PRO A O 1
ATOM 3965 N N . ASP A 1 508 ? -5.115 13.575 -36.836 1.00 70.62 508 ASP A N 1
ATOM 3966 C CA . ASP A 1 508 ? -5.076 14.686 -37.791 1.00 70.62 508 ASP A CA 1
ATOM 3967 C C . ASP A 1 508 ? -3.878 14.539 -38.753 1.00 70.62 508 ASP A C 1
ATOM 3969 O O . ASP A 1 508 ? -2.717 14.511 -38.360 1.00 70.62 508 ASP A O 1
ATOM 3973 N N . LEU A 1 509 ? -4.135 14.410 -40.049 1.00 71.75 509 LEU A N 1
ATOM 3974 C CA . LEU A 1 509 ? -3.112 14.226 -41.078 1.00 71.75 509 LEU A CA 1
ATOM 3975 C C . LEU A 1 509 ? -2.688 15.553 -41.727 1.00 71.75 509 LEU A C 1
ATOM 3977 O O . LEU A 1 509 ? -1.876 15.542 -42.651 1.00 71.75 509 LEU A O 1
ATOM 3981 N N . THR A 1 510 ? -3.199 16.700 -41.262 1.00 69.06 510 THR A N 1
ATOM 3982 C CA . THR A 1 510 ? -2.991 18.019 -41.897 1.00 69.06 510 THR A CA 1
ATOM 3983 C C . THR A 1 510 ? -1.509 18.407 -41.990 1.00 69.06 510 THR A C 1
ATOM 3985 O O . THR A 1 510 ? -1.093 19.090 -42.925 1.00 69.06 510 THR A O 1
ATOM 3988 N N . ASN A 1 511 ? -0.675 17.913 -41.072 1.00 66.06 511 ASN A N 1
ATOM 3989 C CA . ASN A 1 511 ? 0.761 18.203 -41.040 1.00 66.06 511 ASN A CA 1
ATOM 3990 C C . ASN A 1 511 ? 1.616 17.302 -41.966 1.00 66.06 511 ASN A C 1
ATOM 3992 O O . ASN A 1 511 ? 2.813 17.553 -42.130 1.00 66.06 511 ASN A O 1
ATOM 3996 N N . LEU A 1 512 ? 1.037 16.291 -42.632 1.00 67.19 512 LEU A N 1
ATOM 3997 C CA . LEU A 1 512 ? 1.753 15.309 -43.466 1.00 67.19 512 LEU A CA 1
ATOM 3998 C C . LEU A 1 512 ? 1.933 15.754 -44.930 1.00 67.19 512 LEU A C 1
ATOM 4000 O O . LEU A 1 512 ? 1.474 15.104 -45.867 1.00 67.19 512 LEU A O 1
ATOM 4004 N N . LYS A 1 513 ? 2.671 16.847 -45.152 1.00 68.25 513 LYS A N 1
ATOM 4005 C CA . LYS A 1 513 ? 2.827 17.504 -46.473 1.00 68.25 513 LYS A CA 1
ATOM 4006 C C . LYS A 1 513 ? 3.426 16.636 -47.596 1.00 68.25 513 LYS A C 1
ATOM 4008 O O . LYS A 1 513 ? 3.328 17.001 -48.763 1.00 68.25 513 LYS A O 1
ATOM 4013 N N . LYS A 1 514 ? 4.108 15.532 -47.267 1.00 64.00 514 LYS A N 1
ATOM 4014 C CA . LYS A 1 514 ? 4.762 14.627 -48.240 1.00 64.00 514 LYS A CA 1
ATOM 4015 C C . LYS A 1 514 ? 3.980 13.344 -48.521 1.00 64.00 514 LYS A C 1
ATOM 4017 O O . LYS A 1 514 ? 4.437 12.543 -49.343 1.00 64.00 514 LYS A O 1
ATOM 4022 N N . LEU A 1 515 ? 2.833 13.164 -47.872 1.00 62.56 515 LEU A N 1
ATOM 4023 C CA . LEU A 1 515 ? 1.952 12.026 -48.092 1.00 62.56 515 LEU A CA 1
ATOM 4024 C C . LEU A 1 515 ? 1.415 12.110 -49.519 1.00 62.56 515 LEU A C 1
ATOM 4026 O O . LEU A 1 515 ? 0.907 13.147 -49.922 1.00 62.56 515 LEU A O 1
ATOM 4030 N N . LYS A 1 516 ? 1.602 11.049 -50.308 1.00 63.38 516 LYS A N 1
ATOM 4031 C CA . LYS A 1 516 ? 1.199 10.968 -51.724 1.00 63.38 516 LYS A CA 1
ATOM 4032 C C . LYS A 1 516 ? 0.116 9.929 -51.962 1.00 63.38 516 LYS A C 1
ATOM 4034 O O . LYS A 1 516 ? -0.617 10.027 -52.939 1.00 63.38 516 LYS A O 1
ATOM 4039 N N . LYS A 1 517 ? 0.058 8.903 -51.117 1.00 60.19 517 LYS A N 1
ATOM 4040 C CA . LYS A 1 517 ? -0.850 7.770 -51.261 1.00 60.19 517 LYS A CA 1
ATOM 4041 C C . LYS A 1 517 ? -1.446 7.429 -49.907 1.00 60.19 517 LYS A C 1
ATOM 4043 O O . LYS A 1 517 ? -0.716 7.238 -48.937 1.00 60.19 517 LYS A O 1
ATOM 4048 N N . ILE A 1 518 ? -2.768 7.351 -49.858 1.00 64.69 518 ILE A N 1
ATOM 4049 C CA . ILE A 1 518 ? -3.480 6.711 -48.759 1.00 64.69 518 ILE A CA 1
ATOM 4050 C C . ILE A 1 518 ? -4.316 5.599 -49.384 1.00 64.69 518 ILE A C 1
ATOM 4052 O O . ILE A 1 518 ? -5.181 5.867 -50.218 1.00 64.69 518 ILE A O 1
ATOM 4056 N N . HIS A 1 519 ? -4.031 4.357 -49.015 1.00 61.56 519 HIS A N 1
ATOM 4057 C CA . HIS A 1 519 ? -4.841 3.201 -49.380 1.00 61.56 519 HIS A CA 1
ATOM 4058 C C . HIS A 1 519 ? -5.679 2.828 -48.159 1.00 61.56 519 HIS A C 1
ATOM 4060 O O . HIS A 1 519 ? -5.118 2.536 -47.106 1.00 61.56 519 HIS A O 1
ATOM 4066 N N . LEU A 1 520 ? -7.005 2.887 -48.282 1.00 59.88 520 LEU A N 1
ATOM 4067 C CA . LEU A 1 520 ? -7.954 2.606 -47.199 1.00 59.88 520 LEU A CA 1
ATOM 4068 C C . LEU A 1 520 ? -8.949 1.541 -47.659 1.00 59.88 520 LEU A C 1
ATOM 4070 O O . LEU A 1 520 ? -10.077 1.853 -48.015 1.00 59.88 520 LEU A O 1
ATOM 4074 N N . ASN A 1 521 ? -8.539 0.284 -47.668 1.00 56.41 521 ASN A N 1
ATOM 4075 C CA . ASN A 1 521 ? -9.369 -0.793 -48.193 1.00 56.41 521 ASN A CA 1
ATOM 4076 C C . ASN A 1 521 ? -10.145 -1.468 -47.048 1.00 56.41 521 ASN A C 1
ATOM 4078 O O . ASN A 1 521 ? -9.542 -1.823 -46.043 1.00 56.41 521 ASN A O 1
ATOM 4082 N N . ASP A 1 522 ? -11.460 -1.656 -47.175 1.00 55.38 522 ASP A N 1
ATOM 4083 C CA . ASP A 1 522 ? -12.317 -2.369 -46.209 1.00 55.38 522 ASP A CA 1
ATOM 4084 C C . ASP A 1 522 ? -12.276 -1.810 -44.759 1.00 55.38 522 ASP A C 1
ATOM 4086 O O . ASP A 1 522 ? -12.275 -2.544 -43.768 1.00 55.38 522 ASP A O 1
ATOM 4090 N N . CYS A 1 523 ? -12.280 -0.478 -44.619 1.00 59.62 523 CYS A N 1
ATOM 4091 C CA . CYS A 1 523 ? -12.363 0.253 -43.339 1.00 59.62 523 CYS A CA 1
ATOM 4092 C C . CYS A 1 523 ? -13.803 0.725 -43.035 1.00 59.62 523 CYS A C 1
ATOM 4094 O O . CYS A 1 523 ? -14.096 1.920 -43.024 1.00 59.62 523 CYS A O 1
ATOM 4096 N N . THR A 1 524 ? -14.742 -0.200 -42.826 1.00 62.03 524 THR A N 1
ATOM 4097 C CA . THR A 1 524 ? -16.198 0.072 -42.891 1.00 62.03 524 THR A CA 1
ATOM 4098 C C . THR A 1 524 ? -16.783 1.024 -41.834 1.00 62.03 524 THR A C 1
ATOM 4100 O O . THR A 1 524 ? -17.853 1.590 -42.067 1.00 62.03 524 THR A O 1
ATOM 4103 N N . LYS A 1 525 ? -16.139 1.184 -40.668 1.00 65.19 525 LYS A N 1
ATOM 4104 C CA . LYS A 1 525 ? -16.623 2.028 -39.549 1.00 65.19 525 LYS A CA 1
ATOM 4105 C C . LYS A 1 525 ? -15.907 3.377 -39.421 1.00 65.19 525 LYS A C 1
ATOM 4107 O O . LYS A 1 525 ? -16.197 4.127 -38.488 1.00 65.19 525 LYS A O 1
ATOM 4112 N N . LEU A 1 526 ? -14.991 3.685 -40.336 1.00 64.31 526 LEU A N 1
ATOM 4113 C CA . LEU A 1 526 ? -14.231 4.927 -40.304 1.00 64.31 526 LEU A CA 1
ATOM 4114 C C . LEU A 1 526 ? -15.159 6.089 -40.685 1.00 64.31 526 LEU A C 1
ATOM 4116 O O . LEU A 1 526 ? -15.670 6.113 -41.800 1.00 64.31 526 LEU A O 1
ATOM 4120 N N . PHE A 1 527 ? -15.395 7.031 -39.765 1.00 64.06 527 PHE A N 1
ATOM 4121 C CA . PHE A 1 527 ? -16.382 8.111 -39.961 1.00 64.06 527 PHE A CA 1
ATOM 4122 C C . PHE A 1 527 ? -15.763 9.514 -40.102 1.00 64.06 527 PHE A C 1
ATOM 4124 O O . PHE A 1 527 ? -16.443 10.443 -40.544 1.00 64.06 527 PHE A O 1
ATOM 4131 N N . GLU A 1 528 ? -14.485 9.690 -39.743 1.00 62.19 528 GLU A N 1
ATOM 4132 C CA . GLU A 1 528 ? -13.788 10.984 -39.774 1.00 62.19 528 GLU A CA 1
ATOM 4133 C C . GLU A 1 528 ? -12.315 10.824 -40.194 1.00 62.19 528 GLU A C 1
ATOM 4135 O O . GLU A 1 528 ? -11.567 10.041 -39.598 1.00 62.19 528 GLU A O 1
ATOM 4140 N N . ILE A 1 529 ? -11.901 11.608 -41.198 1.00 64.56 529 ILE A N 1
ATOM 4141 C CA . ILE A 1 529 ? -10.502 11.816 -41.599 1.00 64.56 529 ILE A CA 1
ATOM 4142 C C . ILE A 1 529 ? -10.268 13.330 -41.654 1.00 64.56 529 ILE A C 1
ATOM 4144 O O . ILE A 1 529 ? -10.947 14.037 -42.396 1.00 64.56 529 ILE A O 1
ATOM 4148 N N . LEU A 1 530 ? -9.322 13.834 -40.862 1.00 60.28 530 LEU A N 1
ATOM 4149 C CA . LEU A 1 530 ? -8.936 15.248 -40.834 1.00 60.28 530 LEU A CA 1
ATOM 4150 C C . LEU A 1 530 ? -7.565 15.391 -41.508 1.00 60.28 530 LEU A C 1
ATOM 4152 O O . LEU A 1 530 ? -6.648 14.659 -41.154 1.00 60.28 530 LEU A O 1
ATOM 4156 N N . GLY A 1 531 ? -7.432 16.291 -42.488 1.00 58.31 531 GLY A N 1
ATOM 4157 C CA . GLY A 1 531 ? -6.204 16.464 -43.284 1.00 58.31 531 GLY A CA 1
ATOM 4158 C C . GLY A 1 531 ? -5.922 15.347 -44.310 1.00 58.31 531 GLY A C 1
ATOM 4159 O O . GLY A 1 531 ? -6.608 14.328 -44.342 1.00 58.31 531 GLY A O 1
ATOM 4160 N N . GLY A 1 532 ? -4.929 15.539 -45.190 1.00 59.50 532 GLY A N 1
ATOM 4161 C CA . GLY A 1 532 ? -4.555 14.566 -46.232 1.00 59.50 532 GLY A CA 1
ATOM 4162 C C . GLY A 1 532 ? -3.730 15.165 -47.390 1.00 59.50 532 GLY A C 1
ATOM 4163 O O . GLY A 1 532 ? -3.507 16.374 -47.407 1.00 59.50 532 GLY A O 1
ATOM 4164 N N . PRO A 1 533 ? -3.251 14.350 -48.355 1.00 51.72 533 PRO A N 1
ATOM 4165 C CA . PRO A 1 533 ? -2.440 14.812 -49.488 1.00 51.72 533 PRO A CA 1
ATOM 4166 C C . PRO A 1 533 ? -3.164 15.818 -50.394 1.00 51.72 533 PRO A C 1
ATOM 4168 O O . PRO A 1 533 ? -4.282 15.553 -50.829 1.00 51.72 533 PRO A O 1
ATOM 4171 N N . GLU A 1 534 ? -2.481 16.888 -50.815 1.00 47.56 534 GLU A N 1
ATOM 4172 C CA . GLU A 1 534 ? -2.961 17.798 -51.881 1.00 47.56 534 GLU A CA 1
ATOM 4173 C C . GLU A 1 534 ? -2.911 17.156 -53.284 1.00 47.56 534 GLU A C 1
ATOM 4175 O O . GLU A 1 534 ? -3.570 17.607 -54.220 1.00 47.56 534 GLU A O 1
ATOM 4180 N N . SER A 1 535 ? -2.144 16.071 -53.434 1.00 44.81 535 SER A N 1
ATOM 4181 C CA . SER A 1 535 ? -2.088 15.239 -54.637 1.00 44.81 535 SER A CA 1
ATOM 4182 C C . SER A 1 535 ? -2.092 13.762 -54.234 1.00 44.81 535 SER A C 1
ATOM 4184 O O . SER A 1 535 ? -1.071 13.267 -53.750 1.00 44.81 535 SER A O 1
ATOM 4186 N N . SER A 1 536 ? -3.199 13.036 -54.397 1.00 47.50 536 SER A N 1
ATOM 4187 C CA . SER A 1 536 ? -3.176 11.586 -54.171 1.00 47.50 536 SER A CA 1
ATOM 4188 C C . SER A 1 536 ? -4.082 10.793 -55.099 1.00 47.50 536 SER A C 1
ATOM 4190 O O . SER A 1 536 ? -5.240 11.130 -55.328 1.00 47.50 536 SER A O 1
ATOM 4192 N N . GLU A 1 537 ? -3.527 9.687 -55.596 1.00 44.53 537 GLU A N 1
ATOM 4193 C CA . GLU A 1 537 ? -4.288 8.485 -55.923 1.00 44.53 537 GLU A CA 1
ATOM 4194 C C . GLU A 1 537 ? -4.797 7.895 -54.596 1.00 44.53 537 GLU A C 1
ATOM 4196 O O . GLU A 1 537 ? -4.051 7.225 -53.879 1.00 44.53 537 GLU A O 1
ATOM 4201 N N . ILE A 1 538 ? -6.048 8.179 -54.235 1.00 46.16 538 ILE A N 1
ATOM 4202 C CA . ILE A 1 538 ? -6.763 7.459 -53.174 1.00 46.16 538 ILE A CA 1
ATOM 4203 C C . ILE A 1 538 ? -7.292 6.182 -53.823 1.00 46.16 538 ILE A C 1
ATOM 4205 O O . ILE A 1 538 ? -8.216 6.234 -54.635 1.00 46.16 538 ILE A O 1
ATOM 4209 N N . LEU A 1 539 ? -6.678 5.039 -53.529 1.00 43.38 539 LEU A N 1
ATOM 4210 C CA . LEU A 1 539 ? -7.047 3.767 -54.146 1.00 43.38 539 LEU A CA 1
ATOM 4211 C C . LEU A 1 539 ? -7.727 2.836 -53.129 1.00 43.38 539 LEU A C 1
ATOM 4213 O O . LEU A 1 539 ? -7.106 2.368 -52.180 1.00 43.38 539 LEU A O 1
ATOM 4217 N N . HIS A 1 540 ? -8.998 2.556 -53.447 1.00 48.00 540 HIS A N 1
ATOM 4218 C CA . HIS A 1 540 ? -9.837 1.396 -53.101 1.00 48.00 540 HIS A CA 1
ATOM 4219 C C . HIS A 1 540 ? -10.581 1.316 -51.751 1.00 48.00 540 HIS A C 1
ATOM 4221 O O . HIS A 1 540 ? -9.978 1.395 -50.699 1.00 48.00 540 HIS A O 1
ATOM 4227 N N . ASN A 1 541 ? -11.898 1.044 -51.873 1.00 41.19 541 ASN A N 1
ATOM 4228 C CA . ASN A 1 541 ? -12.857 0.373 -50.968 1.00 41.19 541 ASN A CA 1
ATOM 4229 C C . ASN A 1 541 ? -13.130 0.918 -49.549 1.00 41.19 541 ASN A C 1
ATOM 4231 O O . ASN A 1 541 ? -13.324 0.155 -48.602 1.00 41.19 541 ASN A O 1
ATOM 4235 N N . VAL A 1 542 ? -13.257 2.236 -49.398 1.00 45.22 542 VAL A N 1
ATOM 4236 C CA . VAL A 1 542 ? -13.899 2.818 -48.204 1.00 45.22 542 VAL A CA 1
ATOM 4237 C C . VAL A 1 542 ? -15.419 2.807 -48.382 1.00 45.22 542 VAL A C 1
ATOM 4239 O O . VAL A 1 542 ? -15.916 3.172 -49.447 1.00 45.22 542 VAL A O 1
ATOM 4242 N N . ASN A 1 543 ? -16.174 2.434 -47.343 1.00 47.53 543 ASN A N 1
ATOM 4243 C CA . ASN A 1 543 ? -17.618 2.660 -47.330 1.00 47.53 543 ASN A CA 1
ATOM 4244 C C . ASN A 1 543 ? -17.902 4.153 -47.078 1.00 47.53 543 ASN A C 1
ATOM 4246 O O . ASN A 1 543 ? -18.001 4.596 -45.932 1.00 47.53 543 ASN A O 1
ATOM 4250 N N . TRP A 1 544 ? -17.986 4.932 -48.158 1.00 48.53 544 TRP A N 1
ATOM 4251 C CA . TRP A 1 544 ? -18.130 6.392 -48.118 1.00 48.53 544 TRP A CA 1
ATOM 4252 C C . TRP A 1 544 ? -19.428 6.878 -47.458 1.00 48.53 544 TRP A C 1
ATOM 4254 O O . TRP A 1 544 ? -19.489 8.031 -47.043 1.00 48.53 544 TRP A O 1
ATOM 4264 N N . SER A 1 545 ? -20.431 6.012 -47.276 1.00 43.88 545 SER A N 1
ATOM 4265 C CA . SER A 1 545 ? -21.714 6.375 -46.659 1.00 43.88 545 SER A CA 1
ATOM 4266 C C . SER A 1 545 ? -21.615 6.747 -45.170 1.00 43.88 545 SER A C 1
ATOM 4268 O O . SER A 1 545 ? -22.541 7.347 -44.634 1.00 43.88 545 SER A O 1
ATOM 4270 N N . ASN A 1 546 ? -20.520 6.384 -44.486 1.00 42.38 546 ASN A N 1
ATOM 4271 C CA . ASN A 1 546 ? -20.312 6.652 -43.055 1.00 42.38 546 ASN A CA 1
ATOM 4272 C C . ASN A 1 546 ? -19.415 7.875 -42.767 1.00 42.38 546 ASN A C 1
ATOM 4274 O O . ASN A 1 546 ? -19.315 8.292 -41.613 1.00 42.38 546 ASN A O 1
ATOM 4278 N N . LEU A 1 547 ? -18.757 8.451 -43.780 1.00 49.22 547 LEU A N 1
ATOM 4279 C CA . LEU A 1 547 ? -17.822 9.571 -43.624 1.00 49.22 547 LEU A CA 1
ATOM 4280 C C . LEU A 1 547 ? -18.577 10.909 -43.564 1.00 49.22 547 LEU A C 1
ATOM 4282 O O . LEU A 1 547 ? -19.031 11.415 -44.585 1.00 49.22 547 LEU A O 1
ATOM 4286 N N . GLN A 1 548 ? -18.687 11.514 -42.375 1.00 50.38 548 GLN A N 1
ATOM 4287 C CA . GLN A 1 548 ? -19.365 12.813 -42.199 1.00 50.38 548 GLN A CA 1
ATOM 4288 C C . GLN A 1 548 ? -18.465 14.024 -42.510 1.00 50.38 548 GLN A C 1
ATOM 4290 O O . GLN A 1 548 ? -18.972 15.117 -42.762 1.00 50.38 548 GLN A O 1
ATOM 4295 N N . LYS A 1 549 ? -17.134 13.859 -42.475 1.00 49.75 549 LYS A N 1
ATOM 4296 C CA . LYS A 1 549 ? -16.144 14.915 -42.759 1.00 49.75 549 LYS A CA 1
ATOM 4297 C C . LYS A 1 549 ? -14.937 14.337 -43.505 1.00 49.75 549 LYS A C 1
ATOM 4299 O O . LYS A 1 549 ? -14.257 13.457 -42.978 1.00 49.75 549 LYS A O 1
ATOM 4304 N N . PHE A 1 550 ? -14.664 14.862 -44.701 1.00 47.53 550 PHE A N 1
ATOM 4305 C CA . PHE A 1 550 ? -13.465 14.589 -45.500 1.00 47.53 550 PHE A CA 1
ATOM 4306 C C . PHE A 1 550 ? -12.977 15.903 -46.144 1.00 47.53 550 PHE A C 1
ATOM 4308 O O . PHE A 1 550 ? -13.813 16.660 -46.646 1.00 47.53 550 PHE A O 1
ATOM 4315 N N . PRO A 1 551 ? -11.669 16.220 -46.144 1.00 43.88 551 PRO A N 1
ATOM 4316 C CA . PRO A 1 551 ? -11.158 17.402 -46.832 1.00 43.88 551 PRO A CA 1
ATOM 4317 C C . PRO A 1 551 ? -11.198 17.177 -48.349 1.00 43.88 551 PRO A C 1
ATOM 4319 O O . PRO A 1 551 ? -10.495 16.319 -48.873 1.00 43.88 551 PRO A O 1
ATOM 4322 N N . VAL A 1 552 ? -12.028 17.936 -49.066 1.00 44.34 552 VAL A N 1
ATOM 4323 C CA . VAL A 1 552 ? -12.095 17.902 -50.536 1.00 44.34 552 VAL A CA 1
ATOM 4324 C C . VAL A 1 552 ? -10.915 18.710 -51.106 1.00 44.34 552 VAL A C 1
ATOM 4326 O O . VAL A 1 552 ? -10.870 19.919 -50.869 1.00 44.34 552 VAL A O 1
ATOM 4329 N N . PRO A 1 553 ? -9.953 18.111 -51.842 1.00 38.59 553 PRO A N 1
ATOM 4330 C CA . PRO A 1 553 ? -8.879 18.870 -52.479 1.00 38.59 553 PRO A CA 1
ATOM 4331 C C . PRO A 1 553 ? -9.391 19.612 -53.732 1.00 38.59 553 PRO A C 1
ATOM 4333 O O . PRO A 1 553 ? -10.282 19.101 -54.413 1.00 38.59 553 PRO A O 1
ATOM 4336 N N . PRO A 1 554 ? -8.800 20.761 -54.118 1.00 38.22 554 PRO A N 1
ATOM 4337 C CA . PRO A 1 554 ? -9.168 21.493 -55.341 1.00 38.22 554 PRO A CA 1
ATOM 4338 C C . PRO A 1 554 ? -8.873 20.750 -56.662 1.00 38.22 554 PRO A C 1
ATOM 4340 O O . PRO A 1 554 ? -9.316 21.181 -57.721 1.00 38.22 554 PRO A O 1
ATOM 4343 N N . SER A 1 555 ? -8.113 19.653 -56.624 1.00 40.25 555 SER A N 1
ATOM 4344 C CA . SER A 1 555 ? -7.546 18.934 -57.776 1.00 40.25 555 SER A CA 1
ATOM 4345 C C . SER A 1 555 ? -8.153 17.530 -57.937 1.00 40.25 555 SER A C 1
ATOM 4347 O O . SER A 1 555 ? -7.472 16.509 -57.855 1.00 40.25 555 SER A O 1
ATOM 4349 N N . LEU A 1 556 ? -9.464 17.460 -58.174 1.00 38.84 556 LEU A N 1
ATOM 4350 C CA . LEU A 1 556 ? -10.230 16.213 -58.326 1.00 38.84 556 LEU A CA 1
ATOM 4351 C C . LEU A 1 556 ? -10.225 15.620 -59.756 1.00 38.84 556 LEU A C 1
ATOM 4353 O O . LEU A 1 556 ? -11.209 15.029 -60.183 1.00 38.84 556 LEU A O 1
ATOM 4357 N N . GLU A 1 557 ? -9.132 15.730 -60.516 1.00 35.47 557 GLU A N 1
ATOM 4358 C CA . GLU A 1 557 ? -9.094 15.202 -61.899 1.00 35.47 557 GLU A CA 1
ATOM 4359 C C . GLU A 1 557 ? -8.756 13.699 -62.006 1.00 35.47 557 GLU A C 1
ATOM 4361 O O . GLU A 1 557 ? -8.934 13.114 -63.070 1.00 35.47 557 GLU A O 1
ATOM 4366 N N . ASN A 1 558 ? -8.316 13.030 -60.928 1.00 35.59 558 ASN A N 1
ATOM 4367 C CA . ASN A 1 558 ? -7.829 11.635 -60.991 1.00 35.59 558 ASN A CA 1
ATOM 4368 C C . ASN A 1 558 ? -8.493 10.646 -60.011 1.00 35.59 558 ASN A C 1
ATOM 4370 O O . ASN A 1 558 ? -7.983 9.543 -59.802 1.00 35.59 558 ASN A O 1
ATOM 4374 N N . LEU A 1 559 ? -9.634 10.993 -59.409 1.00 35.22 559 LEU A N 1
ATOM 4375 C CA . LEU A 1 559 ? -10.303 10.120 -58.440 1.00 35.22 559 LEU A CA 1
ATOM 4376 C C . LEU A 1 559 ? -11.059 8.983 -59.162 1.00 35.22 559 LEU A C 1
ATOM 4378 O O . LEU A 1 559 ? -12.144 9.174 -59.703 1.00 35.22 559 LEU A O 1
ATOM 4382 N N . LYS A 1 560 ? -10.475 7.777 -59.195 1.00 37.19 560 LYS A N 1
ATOM 4383 C CA . LYS A 1 560 ? -11.122 6.563 -59.729 1.00 37.19 560 LYS A CA 1
ATOM 4384 C C . LYS A 1 560 ? -11.821 5.793 -58.607 1.00 37.19 560 LYS A C 1
ATOM 4386 O O . LYS A 1 560 ? -11.213 4.953 -57.949 1.00 37.19 560 LYS A O 1
ATOM 4391 N N . VAL A 1 561 ? -13.116 6.038 -58.421 1.00 36.69 561 VAL A N 1
ATOM 4392 C CA . VAL A 1 561 ? -13.991 5.190 -57.594 1.00 36.69 561 VAL A CA 1
ATOM 4393 C C . VAL A 1 561 ? -14.415 3.981 -58.435 1.00 36.69 561 VAL A C 1
ATOM 4395 O O . VAL A 1 561 ? -14.882 4.146 -59.561 1.00 36.69 561 VAL A O 1
ATOM 4398 N N . ARG A 1 562 ? -14.241 2.756 -57.925 1.00 36.53 562 ARG A N 1
ATOM 4399 C CA . ARG A 1 562 ? -14.699 1.530 -58.599 1.00 36.53 562 ARG A CA 1
ATOM 4400 C C . ARG A 1 562 ? -15.611 0.758 -57.655 1.00 36.53 562 ARG A C 1
ATOM 4402 O O . ARG A 1 562 ? -15.165 0.341 -56.592 1.00 36.53 562 ARG A O 1
ATOM 4409 N N . ASN A 1 563 ? -16.872 0.605 -58.045 1.00 36.09 563 ASN A N 1
ATOM 4410 C CA . ASN A 1 563 ? -17.872 -0.143 -57.292 1.00 36.09 563 ASN A CA 1
ATOM 4411 C C . ASN A 1 563 ? -17.562 -1.659 -57.388 1.00 36.09 563 ASN A C 1
ATOM 4413 O O . ASN A 1 563 ? -17.399 -2.151 -58.514 1.00 36.09 563 ASN A O 1
ATOM 4417 N N . PRO A 1 564 ? -17.451 -2.406 -56.267 1.00 34.81 564 PRO A N 1
ATOM 4418 C CA . PRO A 1 564 ? -17.120 -3.835 -56.287 1.00 34.81 564 PRO A CA 1
ATOM 4419 C C . PRO A 1 564 ? -18.146 -4.700 -57.022 1.00 34.81 564 PRO A C 1
ATOM 4421 O O . PRO A 1 564 ? -17.790 -5.765 -57.524 1.00 34.81 564 PRO A O 1
ATOM 4424 N N . GLU A 1 565 ? -19.398 -4.245 -57.115 1.00 36.03 565 GLU A N 1
ATOM 4425 C CA . GLU A 1 565 ? -20.500 -5.061 -57.634 1.00 36.03 565 GLU A CA 1
ATOM 4426 C C . GLU A 1 565 ? -20.749 -4.895 -59.143 1.00 36.03 565 GLU A C 1
ATOM 4428 O O . GLU A 1 565 ? -21.325 -5.790 -59.757 1.00 36.03 565 GLU A O 1
ATOM 4433 N N . THR A 1 566 ? -20.281 -3.812 -59.784 1.00 43.06 566 THR A N 1
ATOM 4434 C CA . THR A 1 566 ? -20.681 -3.496 -61.177 1.00 43.06 566 THR A CA 1
ATOM 4435 C C . THR A 1 566 ? -19.549 -3.340 -62.197 1.00 43.06 566 THR A C 1
ATOM 4437 O O . THR A 1 566 ? -19.832 -3.247 -63.385 1.00 43.06 566 THR A O 1
ATOM 4440 N N . LYS A 1 567 ? -18.265 -3.365 -61.805 1.00 38.38 567 LYS A N 1
ATOM 4441 C CA . LYS A 1 567 ? -17.080 -3.274 -62.706 1.00 38.38 567 LYS A CA 1
ATOM 4442 C C . LYS A 1 567 ? -17.028 -2.096 -63.706 1.00 38.38 567 LYS A C 1
ATOM 4444 O O . LYS A 1 567 ? -16.042 -2.007 -64.442 1.00 38.38 567 LYS A O 1
ATOM 4449 N N . GLU A 1 568 ? -17.971 -1.162 -63.716 1.00 34.06 568 GLU A N 1
ATOM 4450 C CA . GLU A 1 568 ? -17.913 0.031 -64.567 1.00 34.06 568 GLU A CA 1
ATOM 4451 C C . GLU A 1 568 ? -17.090 1.155 -63.918 1.00 34.06 568 GLU A C 1
ATOM 4453 O O . GLU A 1 568 ? -17.123 1.372 -62.706 1.00 34.06 568 GLU A O 1
ATOM 4458 N N . SER A 1 569 ? -16.291 1.847 -64.737 1.00 39.38 569 SER A N 1
ATOM 4459 C CA . SER A 1 569 ? -15.558 3.051 -64.345 1.00 39.38 569 SER A CA 1
ATOM 4460 C C . SER A 1 569 ? -16.316 4.276 -64.831 1.00 39.38 569 SER A C 1
ATOM 4462 O O . SER A 1 569 ? -16.328 4.540 -66.032 1.00 39.38 569 SER A O 1
ATOM 4464 N N . THR A 1 570 ? -16.896 5.050 -63.924 1.00 33.06 570 THR A N 1
ATOM 4465 C CA . THR A 1 570 ? -17.483 6.346 -64.278 1.00 33.06 570 THR A CA 1
ATOM 4466 C C . THR A 1 570 ? -17.235 7.353 -63.167 1.00 33.06 570 THR A C 1
ATOM 4468 O O . THR A 1 570 ? -17.653 7.155 -62.028 1.00 33.06 570 THR A O 1
ATOM 4471 N N . SER A 1 571 ? -16.583 8.453 -63.532 1.00 36.22 571 SER A N 1
ATOM 4472 C CA . SER A 1 571 ? -16.358 9.673 -62.749 1.00 36.22 571 SER A CA 1
ATOM 4473 C C . SER A 1 571 ? -17.644 10.372 -62.269 1.00 36.22 571 SER A C 1
ATOM 4475 O O . SER A 1 571 ? -17.568 11.275 -61.443 1.00 36.22 571 SER A O 1
ATOM 4477 N N . ASP A 1 572 ? -18.823 9.937 -62.726 1.00 32.28 572 ASP A N 1
ATOM 4478 C CA . ASP A 1 572 ? -20.092 10.663 -62.558 1.00 32.28 572 ASP A CA 1
ATOM 4479 C C . ASP A 1 572 ? -20.944 10.246 -61.344 1.00 32.28 572 ASP A C 1
ATOM 4481 O O . ASP A 1 572 ? -21.956 10.884 -61.052 1.00 32.28 572 ASP A O 1
ATOM 4485 N N . LEU A 1 573 ? -20.556 9.208 -60.595 1.00 37.38 573 LEU A N 1
ATOM 4486 C CA . LEU A 1 573 ? -21.323 8.759 -59.419 1.00 37.38 573 LEU A CA 1
ATOM 4487 C C . LEU A 1 573 ? -21.057 9.596 -58.156 1.00 37.38 573 LEU A C 1
ATOM 4489 O O . LEU A 1 573 ? -21.947 9.730 -57.322 1.00 37.38 573 LEU A O 1
ATOM 4493 N N . VAL A 1 574 ? -19.883 10.228 -58.037 1.00 38.16 574 VAL A N 1
ATOM 4494 C CA . VAL A 1 574 ? -19.508 11.008 -56.839 1.00 38.16 574 VAL A CA 1
ATOM 4495 C C . VAL A 1 574 ? -20.289 12.326 -56.744 1.00 38.16 574 VAL A C 1
ATOM 4497 O O . VAL A 1 574 ? -20.602 12.780 -55.648 1.00 38.16 574 VAL A O 1
ATOM 4500 N N . PHE A 1 575 ? -20.691 12.926 -57.868 1.00 35.41 575 PHE A N 1
ATOM 4501 C CA . PHE A 1 575 ? -21.397 14.214 -57.852 1.00 35.41 575 PHE A CA 1
ATOM 4502 C C . PHE A 1 575 ? -22.898 14.119 -57.540 1.00 35.41 575 PHE A C 1
ATOM 4504 O O . PHE A 1 575 ? -23.492 15.121 -57.141 1.00 35.41 575 PHE A O 1
ATOM 4511 N N . ARG A 1 576 ? -23.530 12.945 -57.685 1.00 32.25 576 ARG A N 1
ATOM 4512 C CA . ARG A 1 576 ? -24.982 12.806 -57.462 1.00 32.25 576 ARG A CA 1
ATOM 4513 C C . ARG A 1 576 ? -25.387 12.642 -55.995 1.00 32.25 576 ARG A C 1
ATOM 4515 O O . ARG A 1 576 ? -26.506 13.022 -55.667 1.00 32.25 576 ARG A O 1
ATOM 4522 N N . GLU A 1 577 ? -24.510 12.163 -55.112 1.00 34.25 577 GLU A N 1
ATOM 4523 C CA . GLU A 1 577 ? -24.836 12.042 -53.677 1.00 34.25 577 GLU A CA 1
ATOM 4524 C C . GLU A 1 577 ? -24.518 13.306 -52.858 1.00 34.25 577 GLU A C 1
ATOM 4526 O O . GLU A 1 577 ? -25.220 13.593 -51.890 1.00 34.25 577 GLU A O 1
ATOM 4531 N N . PHE A 1 578 ? -23.557 14.139 -53.277 1.00 33.22 578 PHE A N 1
ATOM 4532 C CA . PHE A 1 578 ? -23.245 15.396 -52.573 1.00 33.22 578 PHE A CA 1
ATOM 4533 C C . PHE A 1 578 ? -24.301 16.502 -52.759 1.00 33.22 578 PHE A C 1
ATOM 4535 O O . PHE A 1 578 ? -24.363 17.432 -51.956 1.00 33.22 578 PHE A O 1
ATOM 4542 N N . ALA A 1 579 ? -25.166 16.408 -53.775 1.00 27.86 579 ALA A N 1
ATOM 4543 C CA . ALA A 1 579 ? -26.185 17.424 -54.053 1.00 27.86 579 ALA A CA 1
ATOM 4544 C C . ALA A 1 579 ? -27.405 17.388 -53.105 1.00 27.86 579 ALA A C 1
ATOM 4546 O O . ALA A 1 579 ? -28.206 18.317 -53.134 1.00 27.86 579 ALA A O 1
ATOM 4547 N N . ASN A 1 580 ? -27.543 16.370 -52.244 1.00 30.55 580 ASN A N 1
ATOM 4548 C CA . ASN A 1 580 ? -28.702 16.218 -51.347 1.00 30.55 580 ASN A CA 1
ATOM 4549 C C . ASN A 1 580 ? -28.454 16.628 -49.880 1.00 30.55 580 ASN A C 1
ATOM 4551 O O . ASN A 1 580 ? -29.340 16.441 -49.050 1.00 30.55 580 ASN A O 1
ATOM 4555 N N . VAL A 1 581 ? -27.296 17.206 -49.535 1.00 30.55 581 VAL A N 1
ATOM 4556 C CA . VAL A 1 581 ? -26.959 17.555 -48.131 1.00 30.55 581 VAL A CA 1
ATOM 4557 C C . VAL A 1 581 ? -27.106 19.060 -47.824 1.00 30.55 581 VAL A C 1
ATOM 4559 O O . VAL A 1 581 ? -26.897 19.493 -46.697 1.00 30.55 581 VAL A O 1
ATOM 4562 N N . SER A 1 582 ? -27.533 19.895 -48.778 1.00 27.89 582 SER A N 1
ATOM 4563 C CA . SER A 1 582 ? -27.698 21.347 -48.559 1.00 27.89 582 SER A CA 1
ATOM 4564 C C . SER A 1 582 ? -29.064 21.780 -48.008 1.00 27.89 582 SER A C 1
ATOM 4566 O O . SER A 1 582 ? -29.336 22.975 -47.905 1.00 27.89 582 SER A O 1
ATOM 4568 N N . THR A 1 583 ? -29.907 20.846 -47.571 1.00 28.55 583 THR A N 1
ATOM 4569 C CA . THR A 1 583 ? -31.063 21.170 -46.733 1.00 28.55 583 THR A CA 1
ATOM 4570 C C . THR A 1 583 ? -30.989 20.338 -45.464 1.00 28.55 583 THR A C 1
ATOM 4572 O O . THR A 1 583 ? -31.237 19.139 -45.528 1.00 28.55 583 THR A O 1
ATOM 4575 N N . TRP A 1 584 ? -30.643 20.973 -44.342 1.00 27.41 584 TRP A N 1
ATOM 4576 C CA . TRP A 1 584 ? -31.397 21.048 -43.077 1.00 27.41 584 TRP A CA 1
ATOM 4577 C C . TRP A 1 584 ? -30.562 21.880 -42.078 1.00 27.41 584 TRP A C 1
ATOM 4579 O O . TRP A 1 584 ? -29.361 21.658 -41.928 1.00 27.41 584 TRP A O 1
ATOM 4589 N N . MET A 1 585 ? -31.210 22.894 -41.490 1.00 28.70 585 MET A N 1
ATOM 4590 C CA . MET A 1 585 ? -30.765 23.630 -40.295 1.00 28.70 585 MET A CA 1
ATOM 4591 C C . MET A 1 585 ? -30.740 22.720 -39.069 1.00 28.70 585 MET A C 1
ATOM 4593 O O . MET A 1 585 ? -31.580 21.790 -39.031 1.00 28.70 585 MET A O 1
#

Foldseek 3Di:
DPDDDPVPLQPDAEDEDECPDPVCLVVVQVSLLNHQNHAYYHYHDQDCDPRVLSSCVSNAARHAEYADAQNQVAQEDHQNLSNLNHQEYHHALNCNHAYYDLSCLSNCNHAYYHPHNVANHAEDDLSPLNNQNHAEDANANYCHQEAHASQRNQRHAYDEHENNQNHAYYAPHRVQNHHQEYEHHLYQYAADDPNVLSNLNHAEDAPANYQHQADDLSVLNNQNHAYYAANYQHQADDLSVLSNQNHQEDAHAHAYADDHQSQQNNQNHAYDHYHHQRHQADHAHHLNYQEDAYAYARHPADYAPLSVQNHAEDHYAYHHPDPDDDPDDDHDENVSVLSNQNHQYDADAEQRPQEYDLSQQNNQNHAEYHYHHCNHQEAHDHHQNHQYDAYENVQNHQEYDACLSNQNHAEYHYENHANHADYHNLLNNQNHAYDHAEQHQNHQDDDAQQNNQNHAEEHHANHNNLLVVQEHAYENNQNHADYDHPLRNQRHQEYHYEQHCNHAEDYACQNNANHAEYEHANPANHAEYHHDYLHYAHDYHYPCVRHPDDDDHPDPPDHFDADPPPRDTDPPPVVPVVVPPPDDD

Secondary structure (DSSP, 8-state):
------TTGGG--EEEEEE--GGGHHHHHHHHHT-TT--EEEEEES--SSHHHHHHHHSTTT--EEE-TT-TT-SB----TT-TT--EEE-TT-TT--B--GGGGG-TT--EEE-TT-TT-----GGGGG-TT--EEE-TT----EE---TT-TT--EEE-TT-TT--EE--TTTTTT--EEE-TT-------GGGGG-TT--EEE-TT----B--GGGGG-TT--EEEEEEEESB--GGGGG-TT--EEEEEES-SB--GGGGG-TT--EEEEE-TT--B--PPPTT-SEEEEEESS--S----TT-TT--EEEEEE--S--S----SSPPP-GGGGG-TT--EEEEE-TT-S---GGGGG-TT--EEEEE-TT--B--PPPTT--EEEEES-TT--B----TT-TT--EEEEE--TT--B-TTGGG-TT--EEEEES-TT---PPP-TT-TT--EEEEE--TTGGG--EEEEE--TT--EEE-GGG-TT--EEEEES-TT--BPPP-TT-TT--EEEEES-TT--B-----SS-EE-S---GGG-SB----S--SS-----TTT----TTSHHHHHTT-S---

Radius of gyration: 34.9 Å; chains: 1; bounding box: 91×43×98 Å